Protein AF-A0A8X6FNR3-F1 (afdb_monomer)

InterPro domains:
  IPR014070 Wolbachia palindromic element (WPE) [TIGR02697] (84-119)
  IPR027417 P-loop containing nucleoside triphosphate hydrolase [SSF52540] (150-444)
  IPR038726 PD-(D/E)XK endonuclease-like domain, AddAB-type [PF12705] (500-673)

Structure (mmCIF, N/CA/C/O backbone):
data_AF-A0A8X6FNR3-F1
#
_entry.id   AF-A0A8X6FNR3-F1
#
loop_
_atom_site.group_PDB
_atom_site.id
_atom_site.type_symbol
_atom_site.label_atom_id
_atom_site.label_alt_id
_atom_site.label_comp_id
_atom_site.label_asym_id
_atom_site.label_entity_id
_atom_site.label_seq_id
_atom_site.pdbx_PDB_ins_code
_atom_site.Cartn_x
_atom_site.Cartn_y
_atom_site.Cartn_z
_atom_site.occupancy
_atom_site.B_iso_or_equiv
_atom_site.auth_seq_id
_atom_site.auth_comp_id
_atom_site.auth_asym_id
_atom_site.auth_atom_id
_atom_site.pdbx_PDB_model_num
ATOM 1 N N . MET A 1 1 ? 23.687 19.691 -51.946 1.00 29.38 1 MET A N 1
ATOM 2 C CA . MET A 1 1 ? 24.261 19.527 -53.301 1.00 29.38 1 MET A CA 1
ATOM 3 C C . MET A 1 1 ? 23.843 18.163 -53.818 1.00 29.38 1 MET A C 1
ATOM 5 O O . MET A 1 1 ? 24.132 17.188 -53.141 1.00 29.38 1 MET A O 1
ATOM 9 N N . ILE A 1 2 ? 23.130 18.089 -54.945 1.00 32.41 2 ILE A N 1
ATOM 10 C CA . ILE A 1 2 ? 22.754 16.816 -55.584 1.00 32.41 2 ILE A CA 1
ATOM 11 C C . ILE A 1 2 ? 23.726 16.603 -56.745 1.00 32.41 2 ILE A C 1
ATOM 13 O O . ILE A 1 2 ? 23.746 17.396 -57.683 1.00 32.41 2 ILE A O 1
ATOM 17 N N . ILE A 1 3 ? 24.574 15.582 -56.648 1.00 35.66 3 ILE A N 1
ATOM 18 C CA . ILE A 1 3 ? 25.563 15.239 -57.673 1.00 35.66 3 ILE A CA 1
ATOM 19 C C . ILE A 1 3 ? 24.912 14.200 -58.596 1.00 35.66 3 ILE A C 1
ATOM 21 O O . ILE A 1 3 ? 24.748 13.056 -58.199 1.00 35.66 3 ILE A O 1
ATOM 25 N N . SER A 1 4 ? 24.531 14.634 -59.805 1.00 41.34 4 SER A N 1
ATOM 26 C CA . SER A 1 4 ? 24.148 13.816 -60.975 1.00 41.34 4 SER A CA 1
ATOM 27 C C . SER A 1 4 ? 23.032 12.765 -60.778 1.00 41.34 4 SER A C 1
ATOM 29 O O . SER A 1 4 ? 23.292 11.634 -60.377 1.00 41.34 4 SER A O 1
ATOM 31 N N . LEU A 1 5 ? 21.804 13.092 -61.203 1.00 44.69 5 LEU A N 1
ATOM 32 C CA . LEU A 1 5 ? 20.708 12.121 -61.380 1.00 44.69 5 LEU A CA 1
ATOM 33 C C . LEU A 1 5 ? 20.961 11.203 -62.590 1.00 44.69 5 LEU A C 1
ATOM 35 O O . LEU A 1 5 ? 21.375 11.676 -63.650 1.00 44.69 5 LEU A O 1
ATOM 39 N N . GLN A 1 6 ? 20.675 9.904 -62.456 1.00 48.78 6 GLN A N 1
ATOM 40 C CA . GLN A 1 6 ? 20.670 8.966 -63.590 1.00 48.78 6 GLN A CA 1
ATOM 41 C C . GLN A 1 6 ? 19.441 9.185 -64.498 1.00 48.78 6 GLN A C 1
ATOM 43 O O . GLN A 1 6 ? 18.449 9.773 -64.072 1.00 48.78 6 GLN A O 1
ATOM 48 N N . LYS A 1 7 ? 19.500 8.696 -65.751 1.00 48.25 7 LYS A N 1
ATOM 49 C CA . LYS A 1 7 ? 18.529 8.966 -66.839 1.00 48.25 7 LYS A CA 1
ATOM 50 C C . LYS A 1 7 ? 17.059 8.606 -66.538 1.00 48.25 7 LYS A C 1
ATOM 52 O O . LYS A 1 7 ? 16.191 9.123 -67.230 1.00 48.25 7 LYS A O 1
ATOM 57 N N . ASP A 1 8 ? 16.797 7.810 -65.497 1.00 54.50 8 ASP A N 1
ATOM 58 C CA . ASP A 1 8 ? 15.460 7.309 -65.136 1.00 54.50 8 ASP A CA 1
ATOM 59 C C . ASP A 1 8 ? 14.989 7.750 -63.729 1.00 54.50 8 ASP A C 1
ATOM 61 O O . ASP A 1 8 ? 13.958 7.294 -63.234 1.00 54.50 8 ASP A O 1
ATOM 65 N N . GLN A 1 9 ? 15.729 8.634 -63.048 1.00 49.75 9 GLN A N 1
ATOM 66 C CA . GLN A 1 9 ? 15.384 9.090 -61.695 1.00 49.75 9 GLN A CA 1
ATOM 67 C C . GLN A 1 9 ? 14.564 10.388 -61.723 1.00 49.75 9 GLN A C 1
ATOM 69 O O . GLN A 1 9 ? 15.070 11.459 -62.060 1.00 49.75 9 GLN A O 1
ATOM 74 N N . HIS A 1 10 ? 13.295 10.306 -61.309 1.00 55.97 10 HIS A N 1
ATOM 75 C CA . HIS A 1 10 ? 12.431 11.470 -61.102 1.00 55.97 10 HIS A CA 1
ATOM 76 C C . HIS A 1 10 ? 12.599 12.040 -59.689 1.00 55.97 10 HIS A C 1
ATOM 78 O O . HIS A 1 10 ? 12.387 11.332 -58.705 1.00 55.97 10 HIS A O 1
ATOM 84 N N . ILE A 1 11 ? 12.897 13.337 -59.572 1.00 54.12 11 ILE A N 1
ATOM 85 C CA . ILE A 1 11 ? 12.753 14.051 -58.295 1.00 54.12 11 ILE A CA 1
ATOM 86 C C . ILE A 1 11 ? 11.323 14.568 -58.215 1.00 54.12 11 ILE A C 1
ATOM 88 O O . ILE A 1 11 ? 10.938 15.420 -59.012 1.00 54.12 11 ILE A O 1
ATOM 92 N N . ILE A 1 12 ? 10.549 14.063 -57.252 1.00 57.31 12 ILE A N 1
ATOM 93 C CA . ILE A 1 12 ? 9.177 14.507 -56.998 1.00 57.31 12 ILE A CA 1
ATOM 94 C C . ILE A 1 12 ? 9.164 15.364 -55.734 1.00 57.31 12 ILE A C 1
ATOM 96 O O . ILE A 1 12 ? 9.400 14.866 -54.635 1.00 57.31 12 ILE A O 1
ATOM 100 N N . PHE A 1 13 ? 8.873 16.655 -55.884 1.00 55.84 13 PHE A N 1
ATOM 101 C CA . PHE A 1 13 ? 8.656 17.555 -54.752 1.00 55.84 13 PHE A CA 1
ATOM 102 C C . PHE A 1 13 ? 7.155 17.728 -54.507 1.00 55.84 13 PHE A C 1
ATOM 104 O O . PHE A 1 13 ? 6.433 18.180 -55.398 1.00 55.84 13 PHE A O 1
ATOM 111 N N . VAL A 1 14 ? 6.686 17.376 -53.305 1.00 52.97 14 VAL A N 1
ATOM 112 C CA . VAL A 1 14 ? 5.279 17.512 -52.897 1.00 52.97 14 VAL A CA 1
ATOM 113 C C . VAL A 1 14 ? 5.180 18.525 -51.761 1.00 52.97 14 VAL A C 1
ATOM 115 O O . VAL A 1 14 ? 5.610 18.254 -50.641 1.00 52.97 14 VAL A O 1
ATOM 118 N N . GLY A 1 15 ? 4.598 19.692 -52.038 1.00 56.62 15 GLY A N 1
ATOM 119 C CA . GLY A 1 15 ? 4.311 20.708 -51.023 1.00 56.62 15 GLY A CA 1
ATOM 120 C C . GLY A 1 15 ? 4.670 22.133 -51.437 1.00 56.62 15 GLY A C 1
ATOM 121 O O . GLY A 1 15 ? 5.242 22.378 -52.494 1.00 56.62 15 GLY A O 1
ATOM 122 N N . ILE A 1 16 ? 4.320 23.090 -50.576 1.00 57.97 16 ILE A N 1
ATOM 123 C CA . ILE A 1 16 ? 4.645 24.512 -50.735 1.00 57.97 16 ILE A CA 1
ATOM 124 C C . ILE A 1 16 ? 5.643 24.862 -49.624 1.00 57.97 16 ILE A C 1
ATOM 126 O O . ILE A 1 16 ? 5.256 25.163 -48.497 1.00 57.97 16 ILE A O 1
ATOM 130 N N . GLY A 1 17 ? 6.940 24.716 -49.904 1.00 56.12 17 GLY A N 1
ATOM 131 C CA . GLY A 1 17 ? 8.008 25.104 -48.975 1.00 56.12 17 GLY A CA 1
ATOM 132 C C . GLY A 1 17 ? 8.204 26.624 -48.934 1.00 56.12 17 GLY A C 1
ATOM 133 O O . GLY A 1 17 ? 7.868 27.318 -49.890 1.00 56.12 17 GLY A O 1
ATOM 134 N N . LYS A 1 18 ? 8.775 27.156 -47.842 1.00 52.91 18 LYS A N 1
ATOM 135 C CA . LYS A 1 18 ? 9.085 28.598 -47.721 1.00 52.91 18 LYS A CA 1
ATOM 136 C C . LYS A 1 18 ? 10.155 29.076 -48.709 1.00 52.91 18 LYS A C 1
ATOM 138 O O . LYS A 1 18 ? 10.198 30.265 -49.008 1.00 52.91 18 LYS A O 1
ATOM 143 N N . ASP A 1 19 ? 11.001 28.177 -49.207 1.00 70.19 19 ASP A N 1
ATOM 144 C CA . ASP A 1 19 ? 12.119 28.539 -50.072 1.00 70.19 19 ASP A CA 1
ATOM 145 C C . ASP A 1 19 ? 11.818 28.241 -51.548 1.00 70.19 19 ASP A C 1
ATOM 147 O O . ASP A 1 19 ? 11.956 27.113 -52.030 1.00 70.19 19 ASP A O 1
ATOM 151 N N . LYS A 1 20 ? 11.377 29.274 -52.277 1.00 77.94 20 LYS A N 1
ATOM 152 C CA . LYS A 1 20 ? 11.047 29.180 -53.709 1.00 77.94 20 LYS A CA 1
ATOM 153 C C . LYS A 1 20 ? 12.269 28.858 -54.579 1.00 77.94 20 LYS A C 1
ATOM 155 O O . LYS A 1 20 ? 12.097 28.321 -55.673 1.00 77.94 20 LYS A O 1
ATOM 160 N N . SER A 1 21 ? 13.483 29.156 -54.103 1.00 77.31 21 SER A N 1
ATOM 161 C CA . SER A 1 21 ? 14.722 28.923 -54.855 1.00 77.31 21 SER A CA 1
ATOM 162 C C . SER A 1 21 ? 14.995 27.429 -55.055 1.00 77.31 21 SER A C 1
ATOM 164 O O . SER A 1 21 ? 15.342 27.005 -56.157 1.00 77.31 21 SER A O 1
ATOM 166 N N . LEU A 1 22 ? 14.723 26.612 -54.032 1.00 78.00 22 LEU A N 1
ATOM 167 C CA . LEU A 1 22 ? 14.831 25.156 -54.099 1.00 78.00 22 LEU A CA 1
ATOM 168 C C . LEU A 1 22 ? 13.798 24.559 -55.061 1.00 78.00 22 LEU A C 1
ATOM 170 O O . LEU A 1 22 ? 14.129 23.690 -55.864 1.00 78.00 22 LEU A O 1
ATOM 174 N N . ILE A 1 23 ? 12.556 25.050 -55.013 1.00 79.06 23 ILE A N 1
ATOM 175 C CA . ILE A 1 23 ? 11.486 24.579 -55.902 1.00 79.06 23 ILE A CA 1
ATOM 176 C C . ILE A 1 23 ? 11.829 24.902 -57.361 1.00 79.06 23 ILE A C 1
ATOM 178 O O . ILE A 1 23 ? 11.679 24.044 -58.227 1.00 79.06 23 ILE A O 1
ATOM 182 N N . LYS A 1 24 ? 12.359 26.100 -57.636 1.00 81.75 24 LYS A N 1
ATOM 183 C CA . LYS A 1 24 ? 12.827 26.476 -58.977 1.00 81.75 24 LYS A CA 1
ATOM 184 C C . LYS A 1 24 ? 14.009 25.625 -59.439 1.00 81.75 24 LYS A C 1
ATOM 186 O O . LYS A 1 24 ? 13.992 25.156 -60.570 1.00 81.75 24 LYS A O 1
ATOM 191 N N . ALA A 1 25 ? 14.969 25.347 -58.557 1.00 80.06 25 ALA A N 1
ATOM 192 C CA . ALA A 1 25 ? 16.082 24.455 -58.872 1.00 80.06 25 ALA A CA 1
ATOM 193 C C . ALA A 1 25 ? 15.603 23.045 -59.255 1.00 80.06 25 ALA A C 1
ATOM 195 O O . ALA A 1 25 ? 16.157 22.454 -60.173 1.00 80.06 25 ALA A O 1
ATOM 196 N N . ILE A 1 26 ? 14.559 22.522 -58.599 1.00 77.81 26 ILE A N 1
ATOM 197 C CA . ILE A 1 26 ? 13.950 21.231 -58.954 1.00 77.81 26 ILE A CA 1
ATOM 198 C C . ILE A 1 26 ? 13.169 21.329 -60.272 1.00 77.81 26 ILE A C 1
ATOM 200 O O . ILE A 1 26 ? 13.263 20.415 -61.085 1.00 77.81 26 ILE A O 1
ATOM 204 N N . TYR A 1 27 ? 12.432 22.422 -60.503 1.00 80.12 27 TYR A N 1
ATOM 205 C CA . TYR A 1 27 ? 11.705 22.665 -61.757 1.00 80.12 27 TYR A CA 1
ATOM 206 C C . TYR A 1 27 ? 12.632 22.695 -62.981 1.00 80.12 27 TYR A C 1
ATOM 208 O O . TYR A 1 27 ? 12.269 22.188 -64.036 1.00 80.12 27 TYR A O 1
ATOM 216 N N . ASP A 1 28 ? 13.828 23.270 -62.840 1.00 81.50 28 ASP A N 1
ATOM 217 C CA . ASP A 1 28 ? 14.790 23.410 -63.939 1.00 81.50 28 ASP A CA 1
ATOM 218 C C . ASP A 1 28 ? 15.578 22.107 -64.225 1.00 81.50 28 ASP A C 1
ATOM 220 O O . ASP A 1 28 ? 16.351 22.050 -65.185 1.00 81.50 28 ASP A O 1
ATOM 224 N N . LEU A 1 29 ? 15.395 21.042 -63.428 1.00 79.31 29 LEU A N 1
ATOM 225 C CA . LEU A 1 29 ? 16.019 19.740 -63.682 1.00 79.31 29 LEU A CA 1
ATOM 226 C C . LEU A 1 29 ? 15.290 18.977 -64.802 1.00 79.31 29 LEU A C 1
ATOM 228 O O . LEU A 1 29 ? 14.061 18.913 -64.799 1.00 79.31 29 LEU A O 1
ATOM 232 N N . PRO A 1 30 ? 16.018 18.269 -65.688 1.00 68.81 30 PRO A N 1
ATOM 233 C CA . PRO A 1 30 ? 15.433 17.578 -66.843 1.00 68.81 30 PRO A CA 1
ATOM 234 C C . PRO A 1 30 ? 14.395 16.495 -66.489 1.00 68.81 30 PRO A C 1
ATOM 236 O O . PRO A 1 30 ? 13.561 16.161 -67.324 1.00 68.81 30 PRO A O 1
ATOM 239 N N . PHE A 1 31 ? 14.415 15.967 -65.258 1.00 71.44 31 PHE A N 1
ATOM 240 C CA . PHE A 1 31 ? 13.458 14.965 -64.761 1.00 71.44 31 PHE A CA 1
ATOM 241 C C . PHE A 1 31 ? 12.725 15.397 -63.479 1.00 71.44 31 PHE A C 1
ATOM 243 O O . PHE A 1 31 ? 12.115 14.560 -62.804 1.00 71.44 31 PHE A O 1
ATOM 250 N N . GLY A 1 32 ? 12.791 16.684 -63.126 1.00 72.75 32 GLY A N 1
ATOM 251 C CA . GLY A 1 32 ? 12.120 17.236 -61.954 1.00 72.75 32 GLY A CA 1
ATOM 252 C C . GLY A 1 32 ? 10.608 17.325 -62.154 1.00 72.75 32 GLY A C 1
ATOM 253 O O . GLY A 1 32 ? 10.129 17.843 -63.160 1.00 72.75 32 GLY A O 1
ATOM 254 N N . LYS A 1 33 ? 9.838 16.819 -61.191 1.00 76.81 33 LYS A N 1
ATOM 255 C CA . LYS A 1 33 ? 8.378 16.939 -61.148 1.00 76.81 33 LYS A CA 1
ATOM 256 C C . LYS A 1 33 ? 7.969 17.627 -59.851 1.00 76.81 33 LYS A C 1
ATOM 258 O O . LYS A 1 33 ? 8.399 17.245 -58.764 1.00 76.81 33 LYS A O 1
ATOM 263 N N . ILE A 1 34 ? 7.109 18.633 -59.959 1.00 77.88 34 ILE A N 1
ATOM 264 C CA . ILE A 1 34 ? 6.533 19.330 -58.806 1.00 77.88 34 ILE A CA 1
ATOM 265 C C . ILE A 1 34 ? 5.052 18.991 -58.751 1.00 77.88 34 ILE A C 1
ATOM 267 O O . ILE A 1 34 ? 4.322 19.229 -59.711 1.00 77.88 34 ILE A O 1
ATOM 271 N N . ILE A 1 35 ? 4.610 18.444 -57.622 1.00 79.31 35 ILE A N 1
ATOM 272 C CA . ILE A 1 35 ? 3.201 18.156 -57.368 1.00 79.31 35 ILE A CA 1
ATOM 273 C C . ILE A 1 35 ? 2.653 19.261 -56.467 1.00 79.31 35 ILE A C 1
ATOM 275 O O . ILE A 1 35 ? 3.102 19.440 -55.332 1.00 79.31 35 ILE A O 1
ATOM 279 N N . LEU A 1 36 ? 1.672 19.999 -56.988 1.00 78.56 36 LEU A N 1
ATOM 280 C CA . LEU A 1 36 ? 0.977 21.073 -56.283 1.00 78.56 36 LEU A CA 1
ATOM 281 C C . LEU A 1 36 ? -0.339 20.536 -55.698 1.00 78.56 36 LEU A C 1
ATOM 283 O O . LEU A 1 36 ? -1.303 20.355 -56.447 1.00 78.56 36 LEU A O 1
ATOM 287 N N . PRO A 1 37 ? -0.418 20.261 -54.382 1.00 69.06 37 PRO A N 1
ATOM 288 C CA . PRO A 1 37 ? -1.643 19.744 -53.792 1.00 69.06 37 PRO A CA 1
ATOM 289 C C . PRO A 1 37 ? -2.770 20.780 -53.871 1.00 69.06 37 PRO A C 1
ATOM 291 O O . PRO A 1 37 ? -2.575 21.960 -53.586 1.00 69.06 37 PRO A O 1
ATOM 294 N N . ASN A 1 38 ? -3.969 20.323 -54.235 1.00 71.12 38 ASN A N 1
ATOM 295 C CA . ASN A 1 38 ? -5.209 21.101 -54.185 1.00 71.12 38 ASN A CA 1
ATOM 296 C C . ASN A 1 38 ? -5.209 22.419 -54.990 1.00 71.12 38 ASN A C 1
ATOM 298 O O . ASN A 1 38 ? -5.953 23.336 -54.642 1.00 71.12 38 ASN A O 1
ATOM 302 N N . LEU A 1 39 ? -4.422 22.543 -56.069 1.00 80.31 39 LEU A N 1
ATOM 303 C CA . LEU A 1 39 ? -4.523 23.685 -56.989 1.00 80.31 39 LEU A CA 1
ATOM 304 C C . LEU A 1 39 ? -5.909 23.706 -57.652 1.00 80.31 39 LEU A C 1
ATOM 306 O O . LEU A 1 39 ? -6.277 22.790 -58.387 1.00 80.31 39 LEU A O 1
ATOM 310 N N . ASN A 1 40 ? -6.691 24.759 -57.409 1.00 78.31 40 ASN A N 1
ATOM 311 C CA . ASN A 1 40 ? -8.046 24.847 -57.945 1.00 78.31 40 ASN A CA 1
ATOM 312 C C . ASN A 1 40 ? -8.061 25.547 -59.312 1.00 78.31 40 ASN A C 1
ATOM 314 O O . ASN A 1 40 ? -8.097 26.777 -59.408 1.00 78.31 40 ASN A O 1
ATOM 318 N N . LEU A 1 41 ? -8.112 24.746 -60.378 1.00 79.69 41 LEU A N 1
ATOM 319 C CA . LEU A 1 41 ? -8.182 25.235 -61.760 1.00 79.69 41 LEU A CA 1
ATOM 320 C C . LEU A 1 41 ? -9.536 25.873 -62.130 1.00 79.69 41 LEU A C 1
ATOM 322 O O . LEU A 1 41 ? -9.634 26.541 -63.156 1.00 79.69 41 LEU A O 1
ATOM 326 N N . LYS A 1 42 ? -10.584 25.709 -61.307 1.00 76.94 42 LYS A N 1
ATOM 327 C CA . LYS A 1 42 ? -11.949 26.195 -61.594 1.00 76.94 42 LYS A CA 1
ATOM 328 C C . LYS A 1 42 ? -12.215 27.632 -61.119 1.00 76.94 42 LYS A C 1
ATOM 330 O O . LYS A 1 42 ? -13.276 28.179 -61.415 1.00 76.94 42 LYS A O 1
ATOM 335 N N . ILE A 1 43 ? -11.283 28.266 -60.396 1.00 81.12 43 ILE A N 1
ATOM 336 C CA . ILE A 1 43 ? -11.440 29.654 -59.924 1.00 81.12 43 ILE A CA 1
ATOM 337 C C . ILE A 1 43 ? -11.428 30.617 -61.120 1.00 81.12 43 ILE A C 1
ATOM 339 O O . ILE A 1 43 ? -10.461 30.645 -61.890 1.00 81.12 43 ILE A O 1
ATOM 343 N N . LYS A 1 44 ? -12.469 31.450 -61.252 1.00 83.44 44 LYS A N 1
ATOM 344 C CA . LYS A 1 44 ? -12.574 32.452 -62.327 1.00 83.44 44 LYS A CA 1
ATOM 345 C C . LYS A 1 44 ? -11.413 33.448 -62.257 1.00 83.44 44 LYS A C 1
ATOM 347 O O . LYS A 1 44 ? -10.971 33.829 -61.180 1.00 83.44 44 LYS A O 1
ATOM 352 N N . GLU A 1 45 ? -10.941 33.909 -63.414 1.00 84.06 45 GLU A N 1
ATOM 353 C CA . GLU A 1 45 ? -9.738 34.754 -63.528 1.00 84.06 45 GLU A CA 1
ATOM 354 C C . GLU A 1 45 ? -9.809 36.044 -62.692 1.00 84.06 45 GLU A C 1
ATOM 356 O O . GLU A 1 45 ? -8.826 36.455 -62.080 1.00 84.06 45 GLU A O 1
ATOM 361 N N . LYS A 1 46 ? -11.000 36.651 -62.611 1.00 82.75 46 LYS A N 1
ATOM 362 C CA . LYS A 1 46 ? -11.253 37.828 -61.770 1.00 82.75 46 LYS A CA 1
ATOM 363 C C . LYS A 1 46 ? -10.989 37.561 -60.281 1.00 82.75 46 LYS A C 1
ATOM 365 O O . LYS A 1 46 ? -10.380 38.391 -59.617 1.00 82.75 46 LYS A O 1
ATOM 370 N N . ASP A 1 47 ? -11.372 36.384 -59.792 1.00 79.00 47 ASP A N 1
ATOM 371 C CA . ASP A 1 47 ? -11.282 36.005 -58.381 1.00 79.00 47 ASP A CA 1
ATOM 372 C C . ASP A 1 47 ? -9.866 35.492 -58.060 1.00 79.00 47 ASP A C 1
ATOM 374 O O . ASP A 1 47 ? -9.331 35.759 -56.989 1.00 79.00 47 ASP A O 1
ATOM 378 N N . TRP A 1 48 ? -9.194 34.860 -59.033 1.00 86.50 48 TRP A N 1
ATOM 379 C CA . TRP A 1 48 ? -7.780 34.465 -58.947 1.00 86.50 48 TRP A CA 1
ATOM 380 C C . TRP A 1 48 ? -6.841 35.669 -58.776 1.00 86.50 48 TRP A C 1
ATOM 382 O O . TRP A 1 48 ? -5.860 35.629 -58.024 1.00 86.50 48 TRP A O 1
ATOM 392 N N . LYS A 1 49 ? -7.145 36.787 -59.446 1.00 83.75 49 LYS A N 1
ATOM 393 C CA . LYS A 1 49 ? -6.376 38.031 -59.305 1.00 83.75 49 LYS A CA 1
ATOM 394 C C . LYS A 1 49 ? -6.545 38.683 -57.931 1.00 83.75 49 LYS A C 1
ATOM 396 O O . LYS A 1 49 ? -5.578 39.268 -57.454 1.00 83.75 49 LYS A O 1
ATOM 401 N N . LEU A 1 50 ? -7.702 38.506 -57.295 1.00 86.88 50 LEU A N 1
ATOM 402 C CA . LEU A 1 50 ? -8.088 39.120 -56.019 1.00 86.88 50 LEU A CA 1
ATOM 403 C C . LEU A 1 50 ? -7.819 38.243 -54.780 1.00 86.88 50 LEU A C 1
ATOM 405 O O . LEU A 1 50 ? -8.256 38.593 -53.687 1.00 86.88 50 LEU A O 1
ATOM 409 N N . LEU A 1 51 ? -7.120 37.112 -54.925 1.00 84.31 51 LEU A N 1
ATOM 410 C CA . LEU A 1 51 ? -6.799 36.236 -53.795 1.00 84.31 51 LEU A CA 1
ATOM 411 C C . LEU A 1 51 ? -6.002 36.977 -52.705 1.00 84.31 51 LEU A C 1
ATOM 413 O O . LEU A 1 51 ? -5.003 37.635 -52.994 1.00 84.31 51 LEU A O 1
ATOM 417 N N . ASP A 1 52 ? -6.428 36.827 -51.449 1.00 79.31 52 ASP A N 1
ATOM 418 C CA . ASP A 1 52 ? -5.740 37.376 -50.275 1.00 79.31 52 ASP A CA 1
ATOM 419 C C . ASP A 1 52 ? -4.446 36.596 -49.978 1.00 79.31 52 ASP A C 1
ATOM 421 O O . ASP A 1 52 ? -4.413 35.374 -50.119 1.00 79.31 52 ASP A O 1
ATOM 425 N N . LYS A 1 53 ? -3.397 37.276 -49.494 1.00 76.38 53 LYS A N 1
ATOM 426 C CA . LYS A 1 53 ? -2.111 36.667 -49.097 1.00 76.38 53 LYS A CA 1
ATOM 427 C C . LYS A 1 53 ? -2.239 35.560 -48.047 1.00 76.38 53 LYS A C 1
ATOM 429 O O . LYS A 1 53 ? -1.368 34.698 -47.970 1.00 76.38 53 LYS A O 1
ATOM 434 N N . LYS A 1 54 ? -3.293 35.582 -47.230 1.00 67.06 54 LYS A N 1
ATOM 435 C CA . LYS A 1 54 ? -3.593 34.545 -46.229 1.00 67.06 54 LYS A CA 1
ATOM 436 C C . LYS A 1 54 ? -4.273 33.312 -46.831 1.00 67.06 54 LYS A C 1
ATOM 438 O O . LYS A 1 54 ? -4.364 32.284 -46.165 1.00 67.06 54 LYS A O 1
ATOM 443 N N . HIS A 1 55 ? -4.766 33.398 -48.065 1.00 71.50 55 HIS A N 1
ATOM 444 C CA . HIS A 1 55 ? -5.472 32.311 -48.727 1.00 71.50 55 HIS A CA 1
ATOM 445 C C . HIS A 1 55 ? -4.490 31.283 -49.301 1.00 71.50 55 HIS A C 1
ATOM 447 O O . HIS A 1 55 ? -3.548 31.629 -50.006 1.00 71.50 55 HIS A O 1
ATOM 453 N N . TYR A 1 56 ? -4.749 29.991 -49.095 1.00 77.19 56 TYR A N 1
ATOM 454 C CA . TYR A 1 56 ? -3.869 28.913 -49.566 1.00 77.19 56 TYR A CA 1
ATOM 455 C C . TYR A 1 56 ? -3.581 28.964 -51.082 1.00 77.19 56 TYR A C 1
ATOM 457 O O . TYR A 1 56 ? -2.438 28.818 -51.512 1.00 77.19 56 TYR A O 1
ATOM 465 N N . GLN A 1 57 ? -4.602 29.254 -51.902 1.00 82.94 57 GLN A N 1
ATOM 466 C CA . GLN A 1 57 ? -4.433 29.400 -53.359 1.00 82.94 57 GLN A CA 1
ATOM 467 C C . GLN A 1 57 ? -3.552 30.597 -53.747 1.00 82.94 57 GLN A C 1
ATOM 469 O O . GLN A 1 57 ? -2.971 30.581 -54.828 1.00 82.94 57 GLN A O 1
ATOM 474 N N . TYR A 1 58 ? -3.413 31.615 -52.886 1.00 83.44 58 TYR A N 1
ATOM 475 C CA . TYR A 1 58 ? -2.470 32.706 -53.133 1.00 83.44 58 TYR A CA 1
ATOM 476 C C . TYR A 1 58 ? -1.029 32.204 -53.060 1.00 83.44 58 TYR A C 1
ATOM 478 O O . TYR A 1 58 ? -0.231 32.564 -53.914 1.00 83.44 58 TYR A O 1
ATOM 486 N N . CYS A 1 59 ? -0.693 31.326 -52.108 1.00 79.69 59 CYS A N 1
ATOM 487 C CA . CYS A 1 59 ? 0.649 30.742 -52.014 1.00 79.69 59 CYS A CA 1
ATOM 488 C C . CYS A 1 59 ? 1.011 29.927 -53.267 1.00 79.69 59 CYS A C 1
ATOM 490 O O . CYS A 1 59 ? 2.146 29.983 -53.735 1.00 79.69 59 CYS A O 1
ATOM 492 N N . LEU A 1 60 ? 0.041 29.202 -53.835 1.00 84.56 60 LEU A N 1
ATOM 493 C CA . LEU A 1 60 ? 0.212 28.476 -55.098 1.00 84.56 60 LEU A CA 1
ATOM 494 C C . LEU A 1 60 ? 0.348 29.424 -56.292 1.00 84.56 60 LEU A C 1
ATOM 496 O O . LEU A 1 60 ? 1.228 29.229 -57.124 1.00 84.56 60 LEU A O 1
ATOM 500 N N . LYS A 1 61 ? -0.482 30.469 -56.356 1.00 86.81 61 LYS A N 1
ATOM 501 C CA . LYS A 1 61 ? -0.384 31.526 -57.368 1.00 86.81 61 LYS A CA 1
ATOM 502 C C . LYS A 1 61 ? 0.985 32.206 -57.343 1.00 86.81 61 LYS A C 1
ATOM 504 O O . LYS A 1 61 ? 1.643 32.284 -58.366 1.00 86.81 61 LYS A O 1
ATOM 509 N N . ASP A 1 62 ? 1.435 32.623 -56.167 1.00 87.56 62 ASP A N 1
ATOM 510 C CA . ASP A 1 62 ? 2.711 33.306 -55.939 1.00 87.56 62 ASP A CA 1
ATOM 511 C C . ASP A 1 62 ? 3.930 32.408 -56.244 1.00 87.56 62 ASP A C 1
ATOM 513 O O . ASP A 1 62 ? 5.020 32.896 -56.558 1.00 87.56 62 ASP A O 1
ATOM 517 N N . LEU A 1 63 ? 3.764 31.083 -56.175 1.00 86.31 63 LEU A N 1
ATOM 518 C CA . LEU A 1 63 ? 4.753 30.115 -56.647 1.00 86.31 63 LEU A CA 1
ATOM 519 C C . LEU A 1 63 ? 4.718 29.960 -58.176 1.00 86.31 63 LEU A C 1
ATOM 521 O O . LEU A 1 63 ? 5.772 29.998 -58.803 1.00 86.31 63 LEU A O 1
ATOM 525 N N . LEU A 1 64 ? 3.535 29.816 -58.779 1.00 88.06 64 LEU A N 1
ATOM 526 C CA . LEU A 1 64 ? 3.362 29.715 -60.235 1.00 88.06 64 LEU A CA 1
ATOM 527 C C . LEU A 1 64 ? 3.859 30.975 -60.960 1.00 88.06 64 LEU A C 1
ATOM 529 O O . LEU A 1 64 ? 4.594 30.865 -61.941 1.00 88.06 64 LEU A O 1
ATOM 533 N N . ASP A 1 65 ? 3.563 32.158 -60.413 1.00 88.88 65 ASP A N 1
ATOM 534 C CA . ASP A 1 65 ? 4.057 33.451 -60.896 1.00 88.88 65 ASP A CA 1
ATOM 535 C C . ASP A 1 65 ? 5.596 33.507 -60.840 1.00 88.88 65 ASP A C 1
ATOM 537 O O . ASP A 1 65 ? 6.247 33.969 -61.779 1.00 88.88 65 ASP A O 1
ATOM 541 N N . TYR A 1 66 ? 6.198 32.980 -59.766 1.00 88.50 66 TYR A N 1
ATOM 542 C CA . TYR A 1 66 ? 7.655 32.898 -59.616 1.00 88.50 66 TYR A CA 1
ATOM 543 C C . TYR A 1 66 ? 8.299 31.913 -60.605 1.00 88.50 66 TYR A C 1
ATOM 545 O O . TYR A 1 66 ? 9.360 32.201 -61.164 1.00 88.50 66 TYR A O 1
ATOM 553 N N . LEU A 1 67 ? 7.654 30.770 -60.857 1.00 85.50 67 LEU A N 1
ATOM 554 C CA . LEU A 1 67 ? 8.100 29.779 -61.843 1.00 85.50 67 LEU A CA 1
ATOM 555 C C . LEU A 1 67 ? 7.820 30.210 -63.294 1.00 85.50 67 LEU A C 1
ATOM 557 O O . LEU A 1 67 ? 8.402 29.626 -64.208 1.00 85.50 67 LEU A O 1
ATOM 561 N N . LYS A 1 68 ? 6.993 31.248 -63.495 1.00 88.69 68 LYS A N 1
ATOM 562 C CA . LYS A 1 68 ? 6.468 31.717 -64.789 1.00 88.69 68 LYS A CA 1
ATOM 563 C C . LYS A 1 68 ? 5.684 30.638 -65.544 1.00 88.69 68 LYS A C 1
ATOM 565 O O . LYS A 1 68 ? 5.828 30.500 -66.756 1.00 88.69 68 LYS A O 1
ATOM 570 N N . VAL A 1 69 ? 4.873 29.876 -64.816 1.00 87.50 69 VAL A N 1
ATOM 571 C CA . VAL A 1 69 ? 4.017 28.812 -65.359 1.00 87.50 69 VAL A CA 1
ATOM 572 C C . VAL A 1 69 ? 2.564 29.239 -65.215 1.00 87.50 69 VAL A C 1
ATOM 574 O O . VAL A 1 69 ? 2.147 29.614 -64.117 1.00 87.50 69 VAL A O 1
ATOM 577 N N . ASP A 1 70 ? 1.780 29.187 -66.297 1.00 84.56 70 ASP A N 1
ATOM 578 C CA . ASP A 1 70 ? 0.345 29.441 -66.184 1.00 84.56 70 ASP A CA 1
ATOM 579 C C . ASP A 1 70 ? -0.311 28.267 -65.449 1.00 84.56 70 ASP A C 1
ATOM 581 O O . ASP A 1 70 ? -0.005 27.097 -65.683 1.00 84.56 70 ASP A O 1
ATOM 585 N N . ARG A 1 71 ? -1.257 28.560 -64.556 1.00 83.94 71 ARG A N 1
ATOM 586 C CA . ARG A 1 71 ? -2.013 27.524 -63.840 1.00 83.94 71 ARG A CA 1
ATOM 587 C C . ARG A 1 71 ? -2.709 26.538 -64.784 1.00 83.94 71 ARG A C 1
ATOM 589 O O . ARG A 1 71 ? -2.945 25.405 -64.383 1.00 83.94 71 ARG A O 1
ATOM 596 N N . ARG A 1 72 ? -3.048 26.949 -66.010 1.00 81.94 72 ARG A N 1
ATOM 597 C CA . ARG A 1 72 ? -3.666 26.087 -67.034 1.00 81.94 72 ARG A CA 1
ATOM 598 C C . ARG A 1 72 ? -2.697 25.063 -67.622 1.00 81.94 72 ARG A C 1
ATOM 600 O O . ARG A 1 72 ? -3.159 24.053 -68.142 1.00 81.94 72 ARG A O 1
ATOM 607 N N . ASP A 1 73 ? -1.397 25.299 -67.489 1.00 83.69 73 ASP A N 1
ATOM 608 C CA . ASP A 1 73 ? -0.346 24.390 -67.950 1.00 83.69 73 ASP A CA 1
ATOM 609 C C . ASP A 1 73 ? -0.037 23.297 -66.908 1.00 83.69 73 ASP A C 1
ATOM 611 O O . ASP A 1 73 ? 0.725 22.365 -67.173 1.00 83.69 73 ASP A O 1
ATOM 615 N N . VAL A 1 74 ? -0.648 23.374 -65.717 1.00 82.69 74 VAL A N 1
ATOM 616 C CA . VAL A 1 74 ? -0.550 22.339 -64.683 1.00 82.69 74 VAL A CA 1
ATOM 617 C C . VAL A 1 74 ? -1.493 21.189 -65.028 1.00 82.69 74 VAL A C 1
ATOM 619 O O . VAL A 1 74 ? -2.717 21.326 -64.999 1.00 82.69 74 VAL A O 1
ATOM 622 N N . SER A 1 75 ? -0.916 20.030 -65.338 1.00 78.38 75 SER A N 1
ATOM 623 C CA . SER A 1 75 ? -1.663 18.810 -65.643 1.00 78.38 75 SER A CA 1
ATOM 624 C C . SER A 1 75 ? -2.121 18.085 -64.375 1.00 78.38 75 SER A C 1
ATOM 626 O O . SER A 1 75 ? -1.442 18.084 -63.347 1.00 78.38 75 SER A O 1
ATOM 628 N N . PHE A 1 76 ? -3.287 17.438 -64.451 1.00 68.06 76 PHE A N 1
ATOM 629 C CA . PHE A 1 76 ? -3.716 16.496 -63.420 1.00 68.06 76 PHE A CA 1
ATOM 630 C C . PHE A 1 76 ? -2.871 15.222 -63.498 1.00 68.06 76 PHE A C 1
ATOM 632 O O . PHE A 1 76 ? -2.627 14.705 -64.589 1.00 68.06 76 PHE A O 1
ATOM 639 N N . LEU A 1 77 ? -2.454 14.699 -62.341 1.00 64.50 77 LEU A N 1
ATOM 640 C CA . LEU A 1 77 ? -1.831 13.380 -62.275 1.00 64.50 77 LEU A CA 1
ATOM 641 C C . LEU A 1 77 ? -2.858 12.324 -62.740 1.00 64.50 77 LEU A C 1
ATOM 643 O O . LEU A 1 77 ? -3.971 12.305 -62.206 1.00 64.50 77 LEU A O 1
ATOM 647 N N . PRO A 1 78 ? -2.530 11.459 -63.715 1.00 44.72 78 PRO A N 1
ATOM 648 C CA . PRO A 1 78 ? -3.449 10.436 -64.193 1.00 44.72 78 PRO A CA 1
ATOM 649 C C . PRO A 1 78 ? -3.532 9.284 -63.182 1.00 44.72 78 PRO A C 1
ATOM 651 O O . PRO A 1 78 ? -2.762 8.342 -63.267 1.00 44.72 78 PRO A O 1
ATOM 654 N N . GLU A 1 79 ? -4.428 9.421 -62.201 1.00 44.41 79 GLU A N 1
ATOM 655 C CA . GLU A 1 79 ? -5.206 8.372 -61.514 1.00 44.41 79 GLU A CA 1
ATOM 656 C C . GLU A 1 79 ? -5.980 9.015 -60.351 1.00 44.41 79 GLU A C 1
ATOM 658 O O . GLU A 1 79 ? -5.546 9.063 -59.205 1.00 44.41 79 GLU A O 1
ATOM 663 N N . ALA A 1 80 ? -7.151 9.559 -60.671 1.00 34.25 80 ALA A N 1
ATOM 664 C CA . ALA A 1 80 ? -8.228 9.794 -59.715 1.00 34.25 80 ALA A CA 1
ATOM 665 C C . ALA A 1 80 ? -9.536 9.785 -60.511 1.00 34.25 80 ALA A C 1
ATOM 667 O O . ALA A 1 80 ? -10.108 10.827 -60.836 1.00 34.25 80 ALA A O 1
ATOM 668 N N . CYS A 1 81 ? -9.966 8.587 -60.917 1.00 30.45 81 CYS A N 1
ATOM 669 C CA . CYS A 1 81 ? -11.309 8.410 -61.449 1.00 30.45 81 CYS A CA 1
ATOM 670 C C . CYS A 1 81 ? -12.321 8.766 -60.354 1.00 30.45 81 CYS A C 1
ATOM 672 O O . CYS A 1 81 ? -12.278 8.228 -59.253 1.00 30.45 81 CYS A O 1
ATOM 674 N N . SER A 1 82 ? -13.193 9.712 -60.696 1.00 41.12 82 SER A N 1
ATOM 675 C CA . SER A 1 82 ? -14.537 9.948 -60.162 1.00 41.12 82 SER A CA 1
ATOM 676 C C . SER A 1 82 ? -14.987 9.041 -59.007 1.00 41.12 82 SER A C 1
ATOM 678 O O . SER A 1 82 ? -15.461 7.928 -59.220 1.00 41.12 82 SER A O 1
ATOM 680 N N . GLY A 1 83 ? -14.945 9.580 -57.795 1.00 29.58 83 GLY A N 1
ATOM 681 C CA . GLY A 1 83 ? -15.597 9.005 -56.628 1.00 29.58 83 GLY A CA 1
ATOM 682 C C . GLY A 1 83 ? -15.486 9.987 -55.478 1.00 29.58 83 GLY A C 1
ATOM 683 O O . GLY A 1 83 ? -14.445 10.088 -54.841 1.00 29.58 83 GLY A O 1
ATOM 684 N N . VAL A 1 84 ? -16.541 10.761 -55.233 1.00 30.94 84 VAL A N 1
ATOM 685 C CA . VAL A 1 84 ? -16.696 11.432 -53.941 1.00 30.94 84 VAL A CA 1
ATOM 686 C C . VAL A 1 84 ? -16.742 10.311 -52.904 1.00 30.94 84 VAL A C 1
ATOM 688 O O . VAL A 1 84 ? -17.667 9.504 -52.932 1.00 30.94 84 VAL A O 1
ATOM 691 N N . ILE A 1 85 ? -15.724 10.216 -52.048 1.00 30.30 85 ILE A N 1
ATOM 692 C CA . ILE A 1 85 ? -15.718 9.285 -50.917 1.00 30.30 85 ILE A CA 1
ATOM 693 C C . ILE A 1 85 ? -16.896 9.697 -50.021 1.00 30.30 85 ILE A C 1
ATOM 695 O O . ILE A 1 85 ? -16.901 10.841 -49.554 1.00 30.30 85 ILE A O 1
ATOM 699 N N . PRO A 1 86 ? -17.917 8.850 -49.799 1.00 31.59 86 PRO A N 1
ATOM 700 C CA . PRO A 1 86 ? -18.960 9.180 -48.844 1.00 31.59 86 PRO A CA 1
ATOM 701 C C . PRO A 1 86 ? -18.318 9.244 -47.459 1.00 31.59 86 PRO A C 1
ATOM 703 O O . PRO A 1 86 ? -17.618 8.320 -47.046 1.00 31.59 86 PRO A O 1
ATOM 706 N N . VAL A 1 87 ? -18.538 10.351 -46.753 1.00 30.67 87 VAL A N 1
ATOM 707 C CA . VAL A 1 87 ? -18.121 10.485 -45.358 1.00 30.67 87 VAL A CA 1
ATOM 708 C C . VAL A 1 87 ? -18.888 9.428 -44.550 1.00 30.67 87 VAL A C 1
ATOM 710 O O . VAL A 1 87 ? -20.121 9.418 -44.591 1.00 30.67 87 VAL A O 1
ATOM 713 N N . PRO A 1 88 ? -18.208 8.505 -43.848 1.00 35.44 88 PRO A N 1
ATOM 714 C CA . PRO A 1 88 ? -18.865 7.565 -42.947 1.00 35.44 88 PRO A CA 1
ATOM 715 C C . PRO A 1 88 ? -19.712 8.323 -41.914 1.00 35.44 88 PRO A C 1
ATOM 717 O O . PRO A 1 88 ? -19.256 9.330 -41.382 1.00 35.44 88 PRO A O 1
ATOM 720 N N . ARG A 1 89 ? -20.918 7.837 -41.575 1.00 31.28 89 ARG A N 1
ATOM 721 C CA . ARG A 1 89 ? -21.878 8.507 -40.655 1.00 31.28 89 ARG A CA 1
ATOM 722 C C . ARG A 1 89 ? -21.313 8.914 -39.277 1.00 31.28 89 ARG A C 1
ATOM 724 O O . ARG A 1 89 ? -21.932 9.711 -38.583 1.00 31.28 89 ARG A O 1
ATOM 731 N N . HIS A 1 90 ? -20.165 8.375 -38.866 1.00 40.84 90 HIS A N 1
ATOM 732 C CA . HIS A 1 90 ? -19.471 8.726 -37.619 1.00 40.84 90 HIS A CA 1
ATOM 733 C C . HIS A 1 90 ? -18.474 9.895 -37.759 1.00 40.84 90 HIS A C 1
ATOM 735 O O . HIS A 1 90 ? -17.936 10.362 -36.759 1.00 40.84 90 HIS A O 1
ATOM 741 N N . TRP A 1 91 ? -18.227 10.369 -38.982 1.00 36.03 91 TRP A N 1
ATOM 742 C CA . TRP A 1 91 ? -17.473 11.589 -39.287 1.00 36.03 91 TRP A CA 1
ATOM 743 C C . TRP A 1 91 ? -18.374 12.771 -39.668 1.00 36.03 91 TRP A C 1
ATOM 745 O O . TRP A 1 91 ? -17.864 13.847 -39.974 1.00 36.03 91 TRP A O 1
ATOM 755 N N . ASP A 1 92 ? -19.697 12.588 -39.619 1.00 37.22 92 ASP A N 1
ATOM 756 C CA . ASP A 1 92 ? -20.669 13.657 -39.829 1.00 37.22 92 ASP A CA 1
ATOM 757 C C . ASP A 1 92 ? -20.732 14.577 -38.586 1.00 37.22 92 ASP A C 1
ATOM 759 O O . ASP A 1 92 ? -21.081 14.104 -37.494 1.00 37.22 92 ASP A O 1
ATOM 763 N N . PRO A 1 93 ? -20.384 15.876 -38.699 1.00 38.25 93 PRO A N 1
ATOM 764 C CA . PRO A 1 93 ? -20.371 16.811 -37.574 1.00 38.25 93 PRO A CA 1
ATOM 765 C C . PRO A 1 93 ? -21.732 16.983 -36.886 1.00 38.25 93 PRO A C 1
ATOM 767 O O . PRO A 1 93 ? -21.775 17.433 -35.739 1.00 38.25 93 PRO A O 1
ATOM 770 N N . GLU A 1 94 ? -22.838 16.625 -37.546 1.00 36.53 94 GLU A N 1
ATOM 771 C CA . GLU A 1 94 ? -24.185 16.766 -36.984 1.00 36.53 94 GLU A CA 1
ATOM 772 C C . GLU A 1 94 ? -24.434 15.831 -35.786 1.00 36.53 94 GLU A C 1
ATOM 774 O O . GLU A 1 94 ? -25.099 16.234 -34.830 1.00 36.53 94 GLU A O 1
ATOM 779 N N . ASN A 1 95 ? -23.803 14.651 -35.727 1.00 38.97 95 ASN A N 1
ATOM 780 C CA . ASN A 1 95 ? -23.966 13.717 -34.598 1.00 38.97 95 ASN A CA 1
ATOM 781 C C . ASN A 1 95 ? -23.173 14.105 -33.334 1.00 38.97 95 ASN A C 1
ATOM 783 O O . ASN A 1 95 ? -23.408 13.556 -32.258 1.00 38.97 95 ASN A O 1
ATOM 787 N N . LEU A 1 96 ? -22.264 15.080 -33.426 1.00 39.88 96 LEU A N 1
ATOM 788 C CA . LEU A 1 96 ? -21.523 15.619 -32.275 1.00 39.88 96 LEU A CA 1
ATOM 789 C C . LEU A 1 96 ? -22.312 16.700 -31.510 1.00 39.88 96 LEU A C 1
ATOM 791 O O . LEU A 1 96 ? -21.876 17.148 -30.446 1.00 39.88 96 LEU A O 1
ATOM 795 N N . THR A 1 97 ? -23.481 17.107 -32.018 1.00 38.97 97 THR A N 1
ATOM 796 C CA . THR A 1 97 ? -24.304 18.191 -31.448 1.00 38.97 97 THR A CA 1
ATOM 797 C C . THR A 1 97 ? -25.273 17.749 -30.342 1.00 38.97 97 THR A C 1
ATOM 799 O O . THR A 1 97 ? -25.870 18.600 -29.683 1.00 38.97 97 THR A O 1
ATOM 802 N N . LEU A 1 98 ? -25.387 16.443 -30.066 1.00 36.00 98 LEU A N 1
ATOM 803 C CA . LEU A 1 98 ? -26.305 15.876 -29.061 1.00 36.00 98 LEU A CA 1
ATOM 804 C C . LEU A 1 98 ? -25.788 15.917 -27.613 1.00 36.00 98 LEU A C 1
ATOM 806 O O . LEU A 1 98 ? -26.486 15.489 -26.698 1.00 36.00 98 LEU A O 1
ATOM 810 N N . ASN A 1 99 ? -24.584 16.445 -27.378 1.00 36.25 99 ASN A N 1
ATOM 811 C CA . ASN A 1 99 ? -24.011 16.539 -26.039 1.00 36.25 99 ASN A CA 1
ATOM 812 C C . ASN A 1 99 ? -24.059 17.995 -25.547 1.00 36.25 99 ASN A C 1
ATOM 814 O O . ASN A 1 99 ? -23.317 18.857 -26.020 1.00 36.25 99 ASN A O 1
ATOM 818 N N . GLU A 1 100 ? -24.930 18.288 -24.579 1.00 36.38 100 GLU A N 1
ATOM 819 C CA . GLU A 1 100 ? -25.144 19.646 -24.047 1.00 36.38 100 GLU A CA 1
ATOM 820 C C . GLU A 1 100 ? -23.871 20.274 -23.446 1.00 36.38 100 GLU A C 1
ATOM 822 O O . GLU A 1 100 ? -23.750 21.497 -23.378 1.00 36.38 100 GLU A O 1
ATOM 827 N N . ARG A 1 101 ? -22.870 19.457 -23.087 1.00 33.34 101 ARG A N 1
ATOM 828 C CA . ARG A 1 101 ? -21.558 19.917 -22.601 1.00 33.34 101 ARG A CA 1
ATOM 829 C C . ARG A 1 101 ? -20.674 20.555 -23.674 1.00 33.34 101 ARG A C 1
ATOM 831 O O . ARG A 1 101 ? -19.827 21.375 -23.329 1.00 33.34 101 ARG A O 1
ATOM 838 N N . THR A 1 102 ? -20.863 20.236 -24.954 1.00 38.31 102 THR A N 1
ATOM 839 C CA . THR A 1 102 ? -20.052 20.810 -26.044 1.00 38.31 102 THR A CA 1
ATOM 840 C C . THR A 1 102 ? -20.554 22.187 -26.488 1.00 38.31 102 THR A C 1
ATOM 842 O O . THR A 1 102 ? -19.791 22.939 -27.088 1.00 38.31 102 THR A O 1
ATOM 845 N N . ARG A 1 103 ? -21.790 22.582 -26.134 1.00 36.50 103 ARG A N 1
ATOM 846 C CA . ARG A 1 103 ? -22.367 23.904 -26.465 1.00 36.50 103 ARG A CA 1
ATOM 847 C C . ARG A 1 103 ? -21.635 25.087 -25.826 1.00 36.50 103 ARG A C 1
ATOM 849 O O . ARG A 1 103 ? -21.748 26.195 -26.331 1.00 36.50 103 ARG A O 1
ATOM 856 N N . TRP A 1 104 ? -20.890 24.872 -24.742 1.00 35.00 104 TRP A N 1
ATOM 857 C CA . TRP A 1 104 ? -20.243 25.963 -24.003 1.00 35.00 104 TRP A CA 1
ATOM 858 C C . TRP A 1 104 ? -18.834 26.316 -24.513 1.00 35.00 104 TRP A C 1
ATOM 860 O O . TRP A 1 104 ? -18.270 27.321 -24.097 1.00 35.00 104 TRP A O 1
ATOM 870 N N . LEU A 1 105 ? -18.255 25.507 -25.412 1.00 33.22 105 LEU A N 1
ATOM 871 C CA . LEU A 1 105 ? -16.853 25.635 -25.845 1.00 33.22 105 LEU A CA 1
ATOM 872 C C . LEU A 1 105 ? -16.655 26.129 -27.291 1.00 33.22 105 LEU A C 1
ATOM 874 O O . LEU A 1 105 ? -15.512 26.273 -27.723 1.00 33.22 105 LEU A O 1
ATOM 878 N N . TYR A 1 106 ? -17.719 26.429 -28.042 1.00 34.47 106 TYR A N 1
ATOM 879 C CA . TYR A 1 106 ? -17.597 26.936 -29.414 1.00 34.47 106 TYR A CA 1
ATOM 880 C C . TYR A 1 106 ? -17.783 28.459 -29.476 1.00 34.47 106 TYR A C 1
ATOM 882 O O . TYR A 1 106 ? -18.879 28.979 -29.300 1.00 34.47 106 TYR A O 1
ATOM 890 N N . ASN A 1 107 ? -16.678 29.163 -29.738 1.00 34.34 107 ASN A N 1
ATOM 891 C CA . ASN A 1 107 ? -16.623 30.600 -30.027 1.00 34.34 107 ASN A CA 1
ATOM 892 C C . ASN A 1 107 ? -17.469 30.990 -31.261 1.00 34.34 107 ASN A C 1
ATOM 894 O O . ASN A 1 107 ? -17.478 30.279 -32.265 1.00 34.34 107 ASN A O 1
ATOM 898 N N . GLU A 1 108 ? -18.070 32.184 -31.202 1.00 33.16 108 GLU A N 1
ATOM 899 C CA . GLU A 1 108 ? -19.086 32.790 -32.092 1.00 33.16 108 GLU A CA 1
ATOM 900 C C . GLU A 1 108 ? -18.761 32.978 -33.598 1.00 33.16 108 GLU A C 1
ATOM 902 O O . GLU A 1 108 ? -19.497 33.668 -34.295 1.00 33.16 108 GLU A O 1
ATOM 907 N N . ASN A 1 109 ? -17.712 32.378 -34.167 1.00 34.41 109 ASN A N 1
ATOM 908 C CA . ASN A 1 109 ? -17.266 32.715 -35.535 1.00 34.41 109 ASN A CA 1
ATOM 909 C C . ASN A 1 109 ? -17.428 31.609 -36.591 1.00 34.41 109 ASN A C 1
ATOM 911 O O . ASN A 1 109 ? -16.797 31.682 -37.644 1.00 34.41 109 ASN A O 1
ATOM 915 N N . TRP A 1 110 ? -18.250 30.587 -36.347 1.00 33.94 110 TRP A N 1
ATOM 916 C CA . TRP A 1 110 ? -18.509 29.527 -37.330 1.00 33.94 110 TRP A CA 1
ATOM 917 C C . TRP A 1 110 ? -20.009 29.409 -37.619 1.00 33.94 110 TRP A C 1
ATOM 919 O O . TRP A 1 110 ? -20.789 29.051 -36.742 1.00 33.94 110 TRP A O 1
ATOM 929 N N . ILE A 1 111 ? -20.406 29.705 -38.862 1.00 36.78 111 ILE A N 1
ATOM 930 C CA . ILE A 1 111 ? -21.763 29.458 -39.369 1.00 36.78 111 ILE A CA 1
ATOM 931 C C . ILE A 1 111 ? -21.800 28.014 -39.906 1.00 36.78 111 ILE A C 1
ATOM 933 O O . ILE A 1 111 ? -20.987 27.689 -40.776 1.00 36.78 111 ILE A O 1
ATOM 937 N N . PRO A 1 112 ? -22.699 27.139 -39.417 1.00 36.84 112 PRO A N 1
ATOM 938 C CA . PRO A 1 112 ? -22.856 25.782 -39.939 1.00 36.84 112 PRO A CA 1
ATOM 939 C C . PRO A 1 112 ? -23.199 25.774 -41.434 1.00 36.84 112 PRO A C 1
ATOM 941 O O . PRO A 1 112 ? -23.935 26.632 -41.917 1.00 36.84 112 PRO A O 1
ATOM 944 N N . VAL A 1 113 ? -22.700 24.777 -42.170 1.00 33.84 113 VAL A N 1
ATOM 945 C CA . VAL A 1 113 ? -22.942 24.621 -43.620 1.00 33.84 113 VAL A CA 1
ATOM 946 C C . VAL A 1 113 ? -24.428 24.384 -43.934 1.00 33.84 113 VAL A C 1
ATOM 948 O O . VAL A 1 113 ? -24.910 24.808 -44.977 1.00 33.84 113 VAL A O 1
ATOM 951 N N . SER A 1 114 ? -25.197 23.802 -43.012 1.00 38.78 114 SER A N 1
ATOM 952 C CA . SER A 1 114 ? -26.658 23.690 -43.132 1.00 38.78 114 SER A CA 1
ATOM 953 C C . SER A 1 114 ? -27.362 25.056 -43.146 1.00 38.78 114 SER A C 1
ATOM 955 O O . SER A 1 114 ? -28.396 25.220 -43.791 1.00 38.78 114 SER A O 1
ATOM 957 N N . SER A 1 115 ? -26.760 26.078 -42.531 1.00 36.38 115 SER A N 1
ATOM 958 C CA . SER A 1 115 ? -27.271 27.453 -42.503 1.00 36.38 115 SER A CA 1
ATOM 959 C C . SER A 1 115 ? -26.943 28.262 -43.767 1.00 36.38 115 SER A C 1
ATOM 961 O O . SER A 1 115 ? -27.422 29.387 -43.902 1.00 36.38 115 SER A O 1
ATOM 963 N N . THR A 1 116 ? -26.133 27.732 -44.696 1.00 41.62 116 THR A N 1
ATOM 964 C CA . THR A 1 116 ? -25.792 28.407 -45.966 1.00 41.62 116 THR A CA 1
ATOM 965 C C . THR A 1 116 ? -26.744 28.055 -47.113 1.00 41.62 116 THR A C 1
ATOM 967 O O . THR A 1 116 ? -26.608 28.605 -48.206 1.00 41.62 116 THR A O 1
ATOM 970 N N . GLY A 1 117 ? -27.714 27.160 -46.878 1.00 35.69 117 GLY A N 1
ATOM 971 C CA . GLY A 1 117 ? -28.710 26.747 -47.873 1.00 35.69 117 GLY A CA 1
ATOM 972 C C . GLY A 1 117 ? -28.134 25.949 -49.050 1.00 35.69 117 GLY A C 1
ATOM 973 O O . GLY A 1 117 ? -28.737 25.927 -50.118 1.00 35.69 117 GLY A O 1
ATOM 974 N N . MET A 1 118 ? -26.956 25.328 -48.892 1.00 31.56 118 MET A N 1
ATOM 975 C CA . MET A 1 118 ? -26.205 24.698 -49.992 1.00 31.56 118 MET A CA 1
ATOM 976 C C . MET A 1 118 ? -26.433 23.184 -50.172 1.00 31.56 118 MET A C 1
ATOM 978 O O . MET A 1 118 ? -25.739 22.569 -50.981 1.00 31.56 118 MET A O 1
ATOM 982 N N . THR A 1 119 ? -27.389 22.567 -49.473 1.00 31.95 119 THR A N 1
ATOM 983 C CA . THR A 1 119 ? -27.737 21.145 -49.666 1.00 31.95 119 THR A CA 1
ATOM 984 C C . THR A 1 119 ? -29.205 20.981 -50.047 1.00 31.95 119 THR A C 1
ATOM 986 O O . THR A 1 119 ? -30.086 21.313 -49.259 1.00 31.95 119 THR A O 1
ATOM 989 N N . GLU A 1 120 ? -29.462 20.450 -51.246 1.00 31.83 120 GLU A N 1
ATOM 990 C CA . GLU A 1 120 ? -30.785 19.958 -51.649 1.00 31.83 120 GLU A CA 1
ATOM 991 C C . GLU A 1 120 ? -31.120 18.652 -50.911 1.00 31.83 120 GLU A C 1
ATOM 993 O O . GLU A 1 120 ? -30.271 17.766 -50.770 1.00 31.83 120 GLU A O 1
ATOM 998 N N . GLU A 1 121 ? -32.372 18.537 -50.461 1.00 34.72 121 GLU A N 1
ATOM 999 C CA . GLU A 1 121 ? -32.952 17.332 -49.864 1.00 34.72 121 GLU A CA 1
ATOM 1000 C C . GLU A 1 121 ? -32.762 16.112 -50.777 1.00 34.72 121 GLU A C 1
ATOM 1002 O O . GLU A 1 121 ? -33.196 16.101 -51.931 1.00 34.72 121 GLU A O 1
ATOM 1007 N N . ARG A 1 122 ? -32.184 15.028 -50.242 1.00 29.34 122 ARG A N 1
ATOM 1008 C CA . ARG A 1 122 ? -32.320 13.698 -50.847 1.00 29.34 122 ARG A CA 1
ATOM 1009 C C . ARG A 1 122 ? -33.175 12.792 -49.978 1.00 29.34 122 ARG A C 1
ATOM 1011 O O . ARG A 1 122 ? -32.768 12.325 -48.920 1.00 29.34 122 ARG A O 1
ATOM 1018 N N . ALA A 1 123 ? -34.368 12.565 -50.510 1.00 28.86 123 ALA A N 1
ATOM 1019 C CA . ALA A 1 123 ? -35.360 11.598 -50.099 1.00 28.86 123 ALA A CA 1
ATOM 1020 C C . ALA A 1 123 ? -34.837 10.151 -50.108 1.00 28.86 123 ALA A C 1
ATOM 1022 O O . ALA A 1 123 ? -34.111 9.748 -51.014 1.00 28.86 123 ALA A O 1
ATOM 1023 N N . GLY A 1 124 ? -35.333 9.375 -49.140 1.00 34.81 124 GLY A N 1
ATOM 1024 C CA . GLY A 1 124 ? -35.566 7.935 -49.246 1.00 34.81 124 GLY A CA 1
ATOM 1025 C C . GLY A 1 124 ? -34.341 7.029 -49.143 1.00 34.81 124 GLY A C 1
ATOM 1026 O O . GLY A 1 124 ? -33.653 6.824 -50.130 1.00 34.81 124 GLY A O 1
ATOM 1027 N N . ILE A 1 125 ? -34.156 6.398 -47.978 1.00 27.72 125 ILE A N 1
ATOM 1028 C CA . ILE A 1 125 ? -33.964 4.943 -47.827 1.00 27.72 125 ILE A CA 1
ATOM 1029 C C . ILE A 1 125 ? -34.375 4.581 -46.391 1.00 27.72 125 ILE A C 1
ATOM 1031 O O . ILE A 1 125 ? -33.767 4.995 -45.406 1.00 27.72 125 ILE A O 1
ATOM 1035 N N . THR A 1 126 ? -35.464 3.830 -46.309 1.00 34.09 126 THR A N 1
ATOM 1036 C CA . THR A 1 126 ? -36.020 3.148 -45.140 1.00 34.09 126 THR A CA 1
ATOM 1037 C C . THR A 1 126 ? -35.380 1.762 -45.009 1.00 34.09 126 THR A C 1
ATOM 1039 O O . THR A 1 126 ? -35.407 1.007 -45.979 1.00 34.09 126 THR A O 1
ATOM 1042 N N . GLY A 1 127 ? -34.853 1.400 -43.836 1.00 28.84 127 GLY A N 1
ATOM 1043 C CA . GLY A 1 127 ? -34.392 0.037 -43.526 1.00 28.84 127 GLY A CA 1
ATOM 1044 C C . GLY A 1 127 ? -33.867 -0.085 -42.089 1.00 28.84 127 GLY A C 1
ATOM 1045 O O . GLY A 1 127 ? -33.080 0.754 -41.658 1.00 28.84 127 GLY A O 1
ATOM 1046 N N . SER A 1 128 ? -34.368 -1.076 -41.351 1.00 25.64 128 SER A N 1
ATOM 1047 C CA . SER A 1 128 ? -34.287 -1.289 -39.894 1.00 25.64 128 SER A CA 1
ATOM 1048 C C . SER A 1 128 ? -32.975 -1.927 -39.380 1.00 25.64 128 SER A C 1
ATOM 1050 O O . SER A 1 128 ? -32.236 -2.507 -40.170 1.00 25.64 128 SER A O 1
ATOM 1052 N N . PRO A 1 129 ? -32.685 -1.843 -38.059 1.00 28.80 129 PRO A N 1
ATOM 1053 C CA . PRO A 1 129 ? -31.411 -2.233 -37.447 1.00 28.80 129 PRO A CA 1
ATOM 1054 C C . PRO A 1 129 ? -31.428 -3.633 -36.797 1.00 28.80 129 PRO A C 1
ATOM 1056 O O . PRO A 1 129 ? -31.262 -3.751 -35.586 1.00 28.80 129 PRO A O 1
ATOM 1059 N N . GLU A 1 130 ? -31.600 -4.696 -37.578 1.00 29.73 130 GLU A N 1
ATOM 1060 C CA . GLU A 1 130 ? -31.49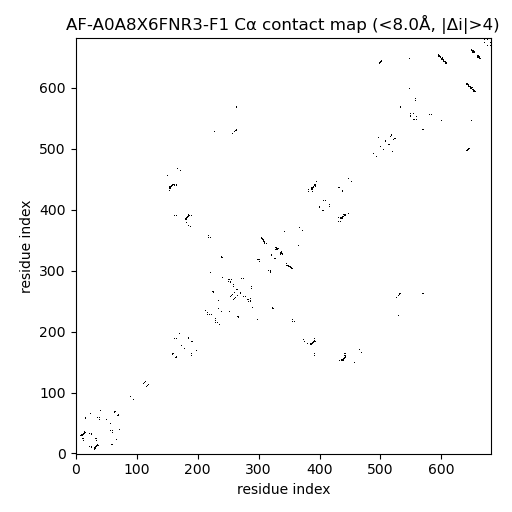2 -6.079 -37.084 1.00 29.73 130 GLU A CA 1
ATOM 1061 C C . GLU A 1 130 ? -30.857 -6.963 -38.160 1.00 29.73 130 GLU A C 1
ATOM 1063 O O . GLU A 1 130 ? -31.531 -7.332 -39.109 1.00 29.73 130 GLU A O 1
ATOM 1068 N N . GLU A 1 131 ? -29.561 -7.261 -38.026 1.00 26.11 131 GLU A N 1
ATOM 1069 C CA . GLU A 1 131 ? -28.933 -8.510 -38.491 1.00 26.11 131 GLU A CA 1
ATOM 1070 C C . GLU A 1 131 ? -27.490 -8.561 -37.955 1.00 26.11 131 GLU A C 1
ATOM 1072 O O . GLU A 1 131 ? -26.540 -8.010 -38.510 1.00 26.11 131 GLU A O 1
ATOM 1077 N N . TYR A 1 132 ? -27.370 -9.168 -36.776 1.00 28.53 132 TYR A N 1
ATOM 1078 C CA . TYR A 1 132 ? -26.126 -9.648 -36.183 1.00 28.53 132 TYR A CA 1
ATOM 1079 C C . TYR A 1 132 ? -25.979 -11.137 -36.531 1.00 28.53 132 TYR A C 1
ATOM 1081 O O . TYR A 1 132 ? -26.979 -11.849 -36.521 1.00 28.53 132 TYR A O 1
ATOM 1089 N N . LEU A 1 133 ? -24.720 -11.577 -36.668 1.00 27.53 133 LEU A N 1
ATOM 1090 C CA . LEU A 1 133 ? -24.210 -12.962 -36.712 1.00 27.53 133 LEU A CA 1
ATOM 1091 C C . LEU A 1 133 ? -24.270 -13.691 -38.064 1.00 27.53 133 LEU A C 1
ATOM 1093 O O . LEU A 1 133 ? -25.304 -14.197 -38.464 1.00 27.53 133 LEU A O 1
ATOM 1097 N N . ASP A 1 134 ? -23.090 -13.847 -38.676 1.00 23.55 134 ASP A N 1
ATOM 1098 C CA . ASP A 1 134 ? -22.557 -15.175 -39.007 1.00 23.55 134 ASP A CA 1
ATOM 1099 C C . ASP A 1 134 ? -21.031 -15.095 -39.203 1.00 23.55 134 ASP A C 1
ATOM 1101 O O . ASP A 1 134 ? -20.517 -14.632 -40.220 1.00 23.55 134 ASP A O 1
ATOM 1105 N N . TYR A 1 135 ? -20.292 -15.524 -38.175 1.00 27.38 135 TYR A N 1
ATOM 1106 C CA . TYR A 1 135 ? -18.872 -15.870 -38.265 1.00 27.38 135 TYR A CA 1
ATOM 1107 C C . TYR A 1 135 ? -18.797 -17.376 -38.528 1.00 27.38 135 TYR A C 1
ATOM 1109 O O . TYR A 1 135 ? -18.989 -18.178 -37.615 1.00 27.38 135 TYR A O 1
ATOM 1117 N N . VAL A 1 136 ? -18.507 -17.763 -39.769 1.00 24.64 136 VAL A N 1
ATOM 1118 C CA . VAL A 1 136 ? -18.104 -19.131 -40.109 1.00 24.64 136 VAL A CA 1
ATOM 1119 C C . VAL A 1 136 ? -16.614 -19.104 -40.425 1.00 24.64 136 VAL A C 1
ATOM 1121 O O . VAL A 1 136 ? -16.168 -18.422 -41.345 1.00 24.64 136 VAL A O 1
ATOM 1124 N N . PHE A 1 137 ? -15.847 -19.819 -39.604 1.00 25.53 137 PHE A N 1
ATOM 1125 C CA . PHE A 1 137 ? -14.415 -20.040 -39.762 1.00 25.53 137 PHE A CA 1
ATOM 1126 C C . PHE A 1 137 ? -14.124 -20.795 -41.065 1.00 25.53 137 PHE A C 1
ATOM 1128 O O . PHE A 1 137 ? -14.628 -21.900 -41.260 1.00 25.53 137 PHE A O 1
ATOM 1135 N N . ASP A 1 138 ? -13.254 -20.239 -41.906 1.00 26.22 138 ASP A N 1
ATOM 1136 C CA . ASP A 1 138 ? -12.581 -20.982 -42.972 1.00 26.22 138 ASP A CA 1
ATOM 1137 C C . ASP A 1 138 ? -11.144 -21.286 -42.525 1.00 26.22 138 ASP A C 1
ATOM 1139 O O . ASP A 1 138 ? -10.293 -20.400 -42.431 1.00 26.22 138 ASP A O 1
ATOM 1143 N N . THR A 1 139 ? -10.886 -22.548 -42.185 1.00 31.23 139 THR A N 1
ATOM 1144 C CA . THR A 1 139 ? -9.581 -23.063 -41.741 1.00 31.23 139 THR A CA 1
ATOM 1145 C C . THR A 1 139 ? -8.735 -23.624 -42.891 1.00 31.23 139 THR A C 1
ATOM 1147 O O . THR A 1 139 ? -7.785 -24.363 -42.638 1.00 31.23 139 THR A O 1
ATOM 1150 N N . THR A 1 140 ? -9.026 -23.284 -44.156 1.00 30.30 140 THR A N 1
ATOM 1151 C CA . THR A 1 140 ? -8.379 -23.933 -45.318 1.00 30.30 140 THR A CA 1
ATOM 1152 C C . THR A 1 140 ? -7.621 -23.018 -46.289 1.00 30.30 140 THR A C 1
ATOM 1154 O O . THR A 1 140 ? -7.322 -23.419 -47.413 1.00 30.30 140 THR A O 1
ATOM 1157 N N . ALA A 1 141 ? -7.218 -21.812 -45.880 1.00 30.75 141 ALA A N 1
ATOM 1158 C CA . ALA A 1 141 ? -6.481 -20.914 -46.775 1.00 30.75 141 ALA A CA 1
ATOM 1159 C C . ALA A 1 141 ? -5.016 -21.356 -47.015 1.00 30.75 141 ALA A C 1
ATOM 1161 O O . ALA A 1 141 ? -4.128 -21.157 -46.186 1.00 30.75 141 ALA A O 1
ATOM 1162 N N . ASP A 1 142 ? -4.784 -21.923 -48.202 1.00 29.73 142 ASP A N 1
ATOM 1163 C CA . ASP A 1 142 ? -3.499 -22.302 -48.803 1.00 29.73 142 ASP A CA 1
ATOM 1164 C C . ASP A 1 142 ? -2.496 -21.122 -48.842 1.00 29.73 142 ASP A C 1
ATOM 1166 O O . ASP A 1 142 ? -2.701 -20.108 -49.515 1.00 29.73 142 ASP A O 1
ATOM 1170 N N . LEU A 1 143 ? -1.391 -21.260 -48.098 1.00 37.28 143 LEU A N 1
ATOM 1171 C CA . LEU A 1 143 ? -0.363 -20.234 -47.855 1.00 37.28 143 LEU A CA 1
ATOM 1172 C C . LEU A 1 143 ? 0.631 -20.035 -49.018 1.00 37.28 143 LEU A C 1
ATOM 1174 O O . LEU A 1 143 ? 1.591 -19.275 -48.887 1.00 37.28 143 LEU A O 1
ATOM 1178 N N . SER A 1 144 ? 0.431 -20.684 -50.165 1.00 30.58 144 SER A N 1
ATOM 1179 C CA . SER A 1 144 ? 1.414 -20.702 -51.260 1.00 30.58 144 SER A CA 1
ATOM 1180 C C . SER A 1 144 ? 1.271 -19.589 -52.316 1.00 30.58 144 SER A C 1
ATOM 1182 O O . SER A 1 144 ? 2.061 -19.538 -53.260 1.00 30.58 144 SER A O 1
ATOM 1184 N N . LYS A 1 145 ? 0.318 -18.654 -52.181 1.00 31.30 145 LYS A N 1
ATOM 1185 C CA . LYS A 1 145 ? 0.077 -17.595 -53.187 1.00 31.30 145 LYS A CA 1
ATOM 1186 C C . LYS A 1 145 ? 0.058 -16.179 -52.614 1.00 31.30 145 LYS A C 1
ATOM 1188 O O . LYS A 1 145 ? -0.999 -15.569 -52.521 1.00 31.30 145 LYS A O 1
ATOM 1193 N N . VAL A 1 146 ? 1.229 -15.605 -52.338 1.00 32.81 146 VAL A N 1
ATOM 1194 C CA . VAL A 1 146 ? 1.403 -14.140 -52.364 1.00 32.81 146 VAL A CA 1
ATOM 1195 C C . VAL A 1 146 ? 2.785 -13.814 -52.928 1.00 32.81 146 VAL A C 1
ATOM 1197 O O . VAL A 1 146 ? 3.785 -13.807 -52.215 1.00 32.81 146 VAL A O 1
ATOM 1200 N N . SER A 1 147 ? 2.852 -13.555 -54.233 1.00 27.72 147 SER A N 1
ATOM 1201 C CA . SER A 1 147 ? 4.052 -13.036 -54.884 1.00 27.72 147 SER A CA 1
ATOM 1202 C C . SER A 1 147 ? 4.049 -11.507 -54.932 1.00 27.72 147 SER A C 1
ATOM 1204 O O . SER A 1 147 ? 3.094 -10.890 -55.399 1.00 27.72 147 SER A O 1
ATOM 1206 N N . SER A 1 148 ? 5.201 -10.959 -54.533 1.00 30.70 148 SER A N 1
ATOM 1207 C CA . SER A 1 148 ? 5.880 -9.754 -55.038 1.00 30.70 148 SER A CA 1
ATOM 1208 C C . SER A 1 148 ? 5.205 -8.382 -54.901 1.00 30.70 148 SER A C 1
ATOM 1210 O O . SER A 1 148 ? 4.346 -8.009 -55.696 1.00 30.70 148 SER A O 1
ATOM 1212 N N . GLY A 1 149 ? 5.768 -7.574 -53.987 1.00 31.67 149 GLY A N 1
ATOM 1213 C CA . GLY A 1 149 ? 5.885 -6.120 -54.160 1.00 31.67 149 GLY A CA 1
ATOM 1214 C C . GLY A 1 149 ? 5.549 -5.267 -52.936 1.00 31.67 149 GLY A C 1
ATOM 1215 O O . GLY A 1 149 ? 4.683 -4.413 -53.058 1.00 31.67 149 GLY A O 1
ATOM 1216 N N . HIS A 1 150 ? 6.165 -5.481 -51.765 1.00 33.97 150 HIS A N 1
ATOM 1217 C CA . HIS A 1 150 ? 5.860 -4.678 -50.569 1.00 33.97 150 HIS A CA 1
ATOM 1218 C C . HIS A 1 150 ? 7.098 -4.459 -49.691 1.00 33.97 150 HIS A C 1
ATOM 1220 O O . HIS A 1 150 ? 8.017 -5.277 -49.697 1.00 33.97 150 HIS A O 1
ATOM 1226 N N . VAL A 1 151 ? 7.088 -3.372 -48.914 1.00 47.50 151 VAL A N 1
ATOM 1227 C CA . VAL A 1 151 ? 7.882 -3.185 -47.687 1.00 47.50 151 VAL A CA 1
ATOM 1228 C C . VAL A 1 151 ? 7.488 -4.314 -46.718 1.00 47.50 151 VAL A C 1
ATOM 1230 O O . VAL A 1 151 ? 6.625 -4.146 -45.870 1.00 47.50 151 VAL A O 1
ATOM 1233 N N . GLY A 1 152 ? 7.987 -5.527 -46.966 1.00 57.09 152 GLY A N 1
ATOM 1234 C CA . GLY A 1 152 ? 7.458 -6.773 -46.395 1.00 57.09 152 GLY A CA 1
ATOM 1235 C C . GLY A 1 152 ? 8.104 -7.195 -45.079 1.00 57.09 152 GLY A C 1
ATOM 1236 O O . GLY A 1 152 ? 7.706 -8.205 -44.511 1.00 57.09 152 GLY A O 1
ATOM 1237 N N . ASN A 1 153 ? 9.106 -6.454 -44.607 1.00 77.75 153 ASN A N 1
ATOM 1238 C CA . ASN A 1 153 ? 9.794 -6.737 -43.353 1.00 77.75 153 ASN A CA 1
ATOM 1239 C C . ASN A 1 153 ? 9.216 -5.969 -42.158 1.00 77.75 153 ASN A C 1
ATOM 1241 O O . ASN A 1 153 ? 9.626 -6.272 -41.048 1.00 77.75 153 ASN A O 1
ATOM 1245 N N . ILE A 1 154 ? 8.303 -5.004 -42.343 1.00 80.00 154 ILE A N 1
ATOM 1246 C CA . ILE A 1 154 ? 7.742 -4.193 -41.249 1.00 80.00 154 ILE A CA 1
ATOM 1247 C C . ILE A 1 154 ? 6.273 -4.558 -41.013 1.00 80.00 154 ILE A C 1
ATOM 1249 O O . ILE A 1 154 ? 5.456 -4.462 -41.925 1.00 80.00 154 ILE A O 1
ATOM 1253 N N . GLU A 1 155 ? 5.929 -4.911 -39.777 1.00 82.25 155 GLU A N 1
ATOM 1254 C CA . GLU A 1 155 ? 4.568 -5.216 -39.333 1.00 82.25 155 GLU A CA 1
ATOM 1255 C C . GLU A 1 155 ? 4.158 -4.257 -38.207 1.00 82.25 155 GLU A C 1
ATOM 1257 O O . GLU A 1 155 ? 4.847 -4.143 -37.194 1.00 82.25 155 GLU A O 1
ATOM 1262 N N . VAL A 1 156 ? 3.043 -3.542 -38.384 1.00 81.50 156 VAL A N 1
ATOM 1263 C CA . VAL A 1 156 ? 2.491 -2.626 -37.372 1.00 81.50 156 VAL A CA 1
ATOM 1264 C C . VAL A 1 156 ? 1.298 -3.293 -36.701 1.00 81.50 156 VAL A C 1
ATOM 1266 O O . VAL A 1 156 ? 0.329 -3.643 -37.373 1.00 81.50 156 VAL A O 1
ATOM 1269 N N . ILE A 1 157 ? 1.341 -3.424 -35.375 1.00 82.88 157 ILE A N 1
ATOM 1270 C CA . ILE A 1 157 ? 0.289 -4.065 -34.584 1.00 82.88 157 ILE A CA 1
ATOM 1271 C C . ILE A 1 157 ? -0.310 -3.063 -33.602 1.00 82.88 157 ILE A C 1
ATOM 1273 O O . ILE A 1 157 ? 0.369 -2.499 -32.741 1.00 82.88 157 ILE A O 1
ATOM 1277 N N . THR A 1 158 ? -1.617 -2.859 -33.736 1.00 83.06 158 THR A N 1
ATOM 1278 C CA . THR A 1 158 ? -2.391 -1.896 -32.952 1.00 83.06 158 THR A CA 1
ATOM 1279 C C . THR A 1 158 ? -3.206 -2.608 -31.881 1.00 83.06 158 THR A C 1
ATOM 1281 O O . THR A 1 158 ? -4.156 -3.325 -32.201 1.00 83.06 158 THR A O 1
ATOM 1284 N N . CYS A 1 159 ? -2.852 -2.392 -30.621 1.00 84.44 159 CYS A N 1
ATOM 1285 C CA . CYS 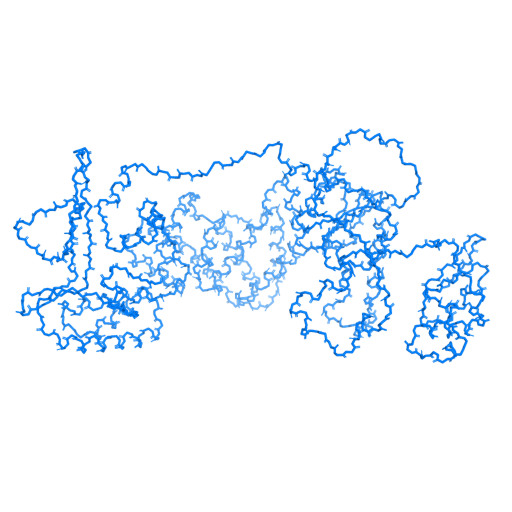A 1 159 ? -3.475 -3.015 -29.455 1.00 84.44 159 CYS A CA 1
ATOM 1286 C C . CYS A 1 159 ? -4.441 -2.038 -28.775 1.00 84.44 159 CYS A C 1
ATOM 1288 O O . CYS A 1 159 ? -4.225 -0.829 -28.802 1.00 84.44 159 CYS A O 1
ATOM 1290 N N . ASP A 1 160 ? -5.482 -2.533 -28.119 1.00 83.75 160 ASP A N 1
ATOM 1291 C CA . ASP A 1 160 ? -6.514 -1.709 -27.480 1.00 83.75 160 ASP A CA 1
ATOM 1292 C C . ASP A 1 160 ? -6.038 -1.149 -26.129 1.00 83.75 160 ASP A C 1
ATOM 1294 O O . ASP A 1 160 ? -6.541 -0.135 -25.645 1.00 83.75 160 ASP A O 1
ATOM 1298 N N . SER A 1 161 ? -5.032 -1.781 -25.515 1.00 86.19 161 SER A N 1
ATOM 1299 C CA . SER A 1 161 ? -4.452 -1.360 -24.239 1.00 86.19 161 SER A CA 1
ATOM 1300 C C . SER A 1 161 ? -2.956 -1.671 -24.150 1.00 86.19 161 SER A C 1
ATOM 1302 O O . SER A 1 161 ? -2.441 -2.521 -24.873 1.00 86.19 161 SER A O 1
ATOM 1304 N N . ARG A 1 162 ? -2.262 -1.030 -23.196 1.00 85.12 162 ARG A N 1
ATOM 1305 C CA . ARG A 1 162 ? -0.866 -1.367 -22.847 1.00 85.12 162 ARG A CA 1
ATOM 1306 C C . ARG A 1 162 ? -0.701 -2.816 -22.375 1.00 85.12 162 ARG A C 1
ATOM 1308 O O . ARG A 1 162 ? 0.401 -3.347 -22.402 1.00 85.12 162 ARG A O 1
ATOM 1315 N N . GLU A 1 163 ? -1.767 -3.427 -21.862 1.00 86.50 163 GLU A N 1
ATOM 1316 C CA . GLU A 1 163 ? -1.740 -4.809 -21.388 1.00 86.50 163 GLU A CA 1
ATOM 1317 C C . GLU A 1 163 ? -1.736 -5.795 -22.549 1.00 86.50 163 GLU A C 1
ATOM 1319 O O . GLU A 1 163 ? -0.853 -6.645 -22.617 1.00 86.50 163 GLU A O 1
ATOM 1324 N N . GLU A 1 164 ? -2.656 -5.608 -23.496 1.00 85.81 164 GLU A N 1
ATOM 1325 C CA . GLU A 1 164 ? -2.681 -6.378 -24.742 1.00 85.81 164 GLU A CA 1
ATOM 1326 C C . GLU A 1 164 ? -1.373 -6.177 -25.521 1.00 85.81 164 GLU A C 1
ATOM 1328 O O . GLU A 1 164 ? -0.787 -7.140 -26.001 1.00 85.81 164 GLU A O 1
ATOM 1333 N N . GLU A 1 165 ? -0.849 -4.948 -25.565 1.00 87.44 165 GLU A N 1
ATOM 1334 C CA . GLU A 1 165 ? 0.436 -4.641 -26.201 1.00 87.44 165 GLU A CA 1
ATOM 1335 C C . GLU A 1 165 ? 1.609 -5.407 -25.575 1.00 87.44 165 GLU A C 1
ATOM 1337 O O . GLU A 1 165 ? 2.469 -5.924 -26.294 1.00 87.44 165 GLU A O 1
ATOM 1342 N N . ALA A 1 166 ? 1.636 -5.522 -24.244 1.00 87.38 166 ALA A N 1
ATOM 1343 C CA . ALA A 1 166 ? 2.655 -6.295 -23.544 1.00 87.38 166 ALA A CA 1
ATOM 1344 C C . ALA A 1 166 ? 2.542 -7.797 -23.852 1.00 87.38 166 ALA A C 1
ATOM 1346 O O . ALA A 1 166 ? 3.561 -8.446 -24.084 1.00 87.38 166 ALA A O 1
ATOM 1347 N N . GLN A 1 167 ? 1.318 -8.334 -23.895 1.00 86.44 167 GLN A N 1
ATOM 1348 C CA . GLN A 1 167 ? 1.047 -9.741 -24.217 1.00 86.44 167 GLN A CA 1
ATOM 1349 C C . GLN A 1 167 ? 1.431 -10.080 -25.657 1.00 86.44 167 GLN A C 1
ATOM 1351 O O . GLN A 1 167 ? 2.160 -11.042 -25.881 1.00 86.44 167 GLN A O 1
ATOM 1356 N N . VAL A 1 168 ? 1.016 -9.254 -26.620 1.00 85.12 168 VAL A N 1
ATOM 1357 C CA . VAL A 1 168 ? 1.401 -9.387 -28.032 1.00 85.12 168 VAL A CA 1
ATOM 1358 C C . VAL A 1 168 ? 2.919 -9.322 -28.181 1.00 85.12 168 VAL A C 1
ATOM 1360 O O . VAL A 1 168 ? 3.503 -10.156 -28.866 1.00 85.12 168 VAL A O 1
ATOM 1363 N N . THR A 1 169 ? 3.574 -8.369 -27.514 1.00 85.12 169 THR A N 1
ATOM 1364 C CA . THR A 1 169 ? 5.035 -8.236 -27.578 1.00 85.12 169 THR A CA 1
ATOM 1365 C C . THR A 1 169 ? 5.737 -9.465 -26.994 1.00 85.12 169 THR A C 1
ATOM 1367 O O . THR A 1 169 ? 6.670 -9.967 -27.614 1.00 85.12 169 THR A O 1
ATOM 1370 N N . SER A 1 170 ? 5.271 -9.995 -25.855 1.00 83.69 170 SER A N 1
ATOM 1371 C CA . SER A 1 170 ? 5.811 -11.238 -25.279 1.00 83.69 170 SER A CA 1
ATOM 1372 C C . SER A 1 170 ? 5.628 -12.425 -26.226 1.00 83.69 170 SER A C 1
ATOM 1374 O O . SER A 1 170 ? 6.576 -13.167 -26.459 1.00 83.69 170 SER A O 1
ATOM 1376 N N . LEU A 1 171 ? 4.451 -12.550 -26.848 1.00 83.38 171 LEU A N 1
ATOM 1377 C CA . LEU A 1 171 ? 4.150 -13.616 -27.805 1.00 83.38 171 LEU A CA 1
ATOM 1378 C C . LEU A 1 171 ? 5.038 -13.542 -29.060 1.00 83.38 171 LEU A C 1
ATOM 1380 O O . LEU A 1 171 ? 5.473 -14.574 -29.567 1.00 83.38 171 LEU A O 1
ATOM 1384 N N . ILE A 1 172 ? 5.348 -12.336 -29.552 1.00 82.69 172 ILE A N 1
ATOM 1385 C CA . ILE A 1 172 ? 6.303 -12.154 -30.658 1.00 82.69 172 ILE A CA 1
ATOM 1386 C C . ILE A 1 172 ? 7.700 -12.623 -30.241 1.00 82.69 172 ILE A C 1
ATOM 1388 O O . ILE A 1 172 ? 8.358 -13.323 -31.008 1.00 82.69 172 ILE A O 1
ATOM 1392 N N . ILE A 1 173 ? 8.156 -12.245 -29.042 1.00 81.19 173 ILE A N 1
ATOM 1393 C CA . ILE A 1 173 ? 9.474 -12.644 -28.526 1.00 81.19 173 ILE A CA 1
ATOM 1394 C C . ILE A 1 173 ? 9.563 -14.171 -28.408 1.00 81.19 173 ILE A C 1
ATOM 1396 O O . ILE A 1 173 ? 10.557 -14.758 -28.835 1.00 81.19 173 ILE A O 1
ATOM 1400 N N . GLU A 1 174 ? 8.520 -14.813 -27.879 1.00 80.38 174 GLU A N 1
ATOM 1401 C CA . GLU A 1 174 ? 8.432 -16.272 -27.755 1.00 80.38 174 GLU A CA 1
ATOM 1402 C C . GLU A 1 174 ? 8.451 -16.970 -29.123 1.00 80.38 174 GLU A C 1
ATOM 1404 O O . GLU A 1 174 ? 9.162 -17.959 -29.296 1.00 80.38 174 GLU A O 1
ATOM 1409 N N . ASN A 1 175 ? 7.722 -16.440 -30.110 1.00 83.25 175 ASN A N 1
ATOM 1410 C CA . ASN A 1 175 ? 7.625 -17.036 -31.444 1.00 83.25 175 ASN A CA 1
ATOM 1411 C C . ASN A 1 175 ? 8.901 -16.862 -32.292 1.00 83.25 175 ASN A C 1
ATOM 1413 O O . ASN A 1 175 ? 9.289 -17.769 -33.024 1.00 83.25 175 ASN A O 1
ATOM 1417 N N . GLU A 1 176 ? 9.559 -15.702 -32.218 1.00 81.81 176 GLU A N 1
ATOM 1418 C CA . GLU A 1 176 ? 10.776 -15.399 -32.997 1.00 81.81 176 GLU A CA 1
ATOM 1419 C C . GLU A 1 176 ? 12.068 -15.887 -32.297 1.00 81.81 176 GLU A C 1
ATOM 1421 O O . GLU A 1 176 ? 13.123 -16.031 -32.930 1.00 81.81 176 GLU A O 1
ATOM 1426 N N . GLY A 1 177 ? 11.977 -16.183 -30.996 1.00 77.62 177 GLY A N 1
ATOM 1427 C CA . GLY A 1 177 ? 13.058 -16.670 -30.144 1.00 77.62 177 GLY A CA 1
ATOM 1428 C C . GLY A 1 177 ? 13.873 -15.545 -29.496 1.00 77.62 177 GLY A C 1
ATOM 1429 O O . GLY A 1 177 ? 14.340 -14.623 -30.164 1.00 77.62 177 GLY A O 1
ATOM 1430 N N . TYR A 1 178 ? 14.112 -15.659 -28.185 1.00 74.75 178 TYR A N 1
ATOM 1431 C CA . TYR A 1 178 ? 14.773 -14.634 -27.361 1.00 74.75 178 TYR A CA 1
ATOM 1432 C C . TYR A 1 178 ? 16.150 -14.185 -27.878 1.00 74.75 178 TYR A C 1
ATOM 1434 O O . TYR A 1 178 ? 16.483 -13.008 -27.781 1.00 74.75 178 TYR A O 1
ATOM 1442 N N . GLU A 1 179 ? 16.941 -15.095 -28.451 1.00 73.44 179 GLU A N 1
ATOM 1443 C CA . GLU A 1 179 ? 18.293 -14.795 -28.952 1.00 73.44 179 GLU A CA 1
ATOM 1444 C C . GLU A 1 179 ? 18.292 -14.010 -30.275 1.00 73.44 179 GLU A C 1
ATOM 1446 O O . GLU A 1 179 ? 19.296 -13.401 -30.631 1.00 73.44 179 GLU A O 1
ATOM 1451 N N . ASN A 1 180 ? 17.172 -14.004 -31.007 1.00 77.19 180 ASN A N 1
ATOM 1452 C CA . ASN A 1 180 ? 17.072 -13.391 -32.335 1.00 77.19 180 ASN A CA 1
ATOM 1453 C C . ASN A 1 180 ? 16.454 -11.986 -32.318 1.00 77.19 180 ASN A C 1
ATOM 1455 O O . ASN A 1 180 ? 16.461 -11.303 -33.352 1.00 77.19 180 ASN A O 1
ATOM 1459 N N . VAL A 1 181 ? 15.898 -11.568 -31.177 1.00 78.06 181 VAL A N 1
ATOM 1460 C CA . VAL A 1 181 ? 15.044 -10.385 -31.052 1.00 78.06 181 VAL A CA 1
ATOM 1461 C C . VAL A 1 181 ? 15.762 -9.251 -30.323 1.00 78.06 181 VAL A C 1
ATOM 1463 O O . VAL A 1 181 ? 16.262 -9.397 -29.213 1.00 78.06 181 VAL A O 1
ATOM 1466 N N . SER A 1 182 ? 15.739 -8.069 -30.932 1.00 80.44 182 SER A N 1
ATOM 1467 C CA . SER A 1 182 ? 16.062 -6.799 -30.283 1.00 80.44 182 SER A CA 1
ATOM 1468 C C . SER A 1 182 ? 14.785 -6.070 -29.890 1.00 80.44 182 SER A C 1
ATOM 1470 O O . SER A 1 182 ? 14.006 -5.710 -30.767 1.00 80.44 182 SER A O 1
ATOM 1472 N N . LEU A 1 183 ? 14.587 -5.789 -28.603 1.00 80.56 183 LEU A N 1
ATOM 1473 C CA . LEU A 1 183 ? 13.422 -5.050 -28.113 1.00 80.56 183 LEU A CA 1
ATOM 1474 C C . LEU A 1 183 ? 13.798 -3.614 -27.725 1.00 80.56 183 LEU A C 1
ATOM 1476 O O . LEU A 1 183 ? 14.674 -3.398 -26.891 1.00 80.56 183 LEU A O 1
ATOM 1480 N N . VAL A 1 184 ? 13.082 -2.639 -28.281 1.00 77.81 184 VAL A N 1
ATOM 1481 C CA . VAL A 1 184 ? 13.096 -1.230 -27.869 1.00 77.81 184 VAL A CA 1
ATOM 1482 C C . VAL A 1 184 ? 11.728 -0.905 -27.289 1.00 77.81 184 VAL A C 1
ATOM 1484 O O . VAL A 1 184 ? 10.726 -1.085 -27.977 1.00 77.81 184 VAL A O 1
ATOM 1487 N N . VAL A 1 185 ? 11.667 -0.387 -26.060 1.00 79.38 185 VAL A N 1
ATOM 1488 C CA . VAL A 1 185 ? 10.393 -0.010 -25.431 1.00 79.38 185 VAL A CA 1
ATOM 1489 C C . VAL A 1 185 ? 10.362 1.480 -25.115 1.00 79.38 185 VAL A C 1
ATOM 1491 O O . VAL A 1 185 ? 11.125 1.979 -24.294 1.00 79.38 185 VAL A O 1
ATOM 1494 N N . PHE A 1 186 ? 9.450 2.212 -25.744 1.00 74.31 186 PHE A N 1
ATOM 1495 C CA . PHE A 1 186 ? 9.326 3.663 -25.586 1.00 74.31 186 PHE A CA 1
ATOM 1496 C C . PHE A 1 186 ? 8.546 4.076 -24.323 1.00 74.31 186 PHE A C 1
ATOM 1498 O O . PHE A 1 186 ? 8.663 5.217 -23.880 1.00 74.31 186 PHE A O 1
ATOM 1505 N N . ASP A 1 187 ? 7.798 3.154 -23.706 1.00 73.81 187 ASP A N 1
ATOM 1506 C CA . ASP A 1 187 ? 7.020 3.376 -22.479 1.00 73.81 187 ASP A CA 1
ATOM 1507 C C . ASP A 1 187 ? 7.571 2.522 -21.315 1.00 73.81 187 ASP A C 1
ATOM 1509 O O . ASP A 1 187 ? 7.614 1.293 -21.383 1.00 73.81 187 ASP A O 1
ATOM 1513 N N . LYS A 1 188 ? 7.967 3.170 -20.209 1.00 69.75 188 LYS A N 1
ATOM 1514 C CA . LYS A 1 188 ? 8.530 2.496 -19.022 1.00 69.75 188 LYS A CA 1
ATOM 1515 C C . LYS A 1 188 ? 7.560 1.500 -18.378 1.00 69.75 188 LYS A C 1
ATOM 1517 O O . LYS A 1 188 ? 7.983 0.446 -17.908 1.00 69.75 188 LYS A O 1
ATOM 1522 N N . LEU A 1 189 ? 6.266 1.822 -18.335 1.00 73.00 189 LEU A N 1
ATOM 1523 C CA . LEU A 1 189 ? 5.256 0.946 -17.736 1.00 73.00 189 LEU A CA 1
ATOM 1524 C C . LEU A 1 189 ? 4.987 -0.266 -18.628 1.00 73.00 189 LEU A C 1
ATOM 1526 O O . LEU A 1 189 ? 4.769 -1.366 -18.119 1.00 73.00 189 LEU A O 1
ATOM 1530 N N . LEU A 1 190 ? 5.033 -0.074 -19.948 1.00 78.62 190 LEU A N 1
ATOM 1531 C CA . LEU A 1 190 ? 4.967 -1.174 -20.905 1.00 78.62 190 LEU A CA 1
ATOM 1532 C C . LEU A 1 190 ? 6.181 -2.097 -20.756 1.00 78.62 190 LEU A C 1
ATOM 1534 O O . LEU A 1 190 ? 6.006 -3.310 -20.689 1.00 78.62 190 LEU A O 1
ATOM 1538 N N . ALA A 1 191 ? 7.386 -1.535 -20.611 1.00 74.00 191 ALA A N 1
ATOM 1539 C CA . ALA A 1 191 ? 8.610 -2.309 -20.403 1.00 74.00 191 ALA A CA 1
ATOM 1540 C C . ALA A 1 191 ? 8.511 -3.191 -19.150 1.00 74.00 191 ALA A C 1
ATOM 1542 O O . ALA A 1 191 ? 8.814 -4.381 -19.205 1.00 74.00 191 ALA A O 1
ATOM 1543 N N . ALA A 1 192 ? 8.005 -2.634 -18.044 1.00 68.00 192 ALA A N 1
ATOM 1544 C CA . ALA A 1 192 ? 7.772 -3.386 -16.814 1.00 68.00 192 ALA A CA 1
ATOM 1545 C C . ALA A 1 192 ? 6.759 -4.530 -17.005 1.00 68.00 192 ALA A C 1
ATOM 1547 O O . ALA A 1 192 ? 6.965 -5.626 -16.490 1.00 68.00 192 ALA A O 1
ATOM 1548 N N . ARG A 1 193 ? 5.680 -4.305 -17.768 1.00 76.69 193 ARG A N 1
ATOM 1549 C CA . ARG A 1 193 ? 4.672 -5.337 -18.066 1.00 76.69 193 ARG A CA 1
ATOM 1550 C C . ARG A 1 193 ? 5.217 -6.449 -18.958 1.00 76.69 193 ARG A C 1
ATOM 1552 O O . ARG A 1 193 ? 4.997 -7.612 -18.636 1.00 76.69 193 ARG A O 1
ATOM 1559 N N . ILE A 1 194 ? 5.943 -6.104 -20.023 1.00 75.50 194 ILE A N 1
ATOM 1560 C CA . ILE A 1 194 ? 6.608 -7.083 -20.897 1.00 75.50 194 ILE A CA 1
ATOM 1561 C C . ILE A 1 194 ? 7.574 -7.924 -20.062 1.00 75.50 194 ILE A C 1
ATOM 1563 O O . ILE A 1 194 ? 7.483 -9.145 -20.077 1.00 75.50 194 ILE A O 1
ATOM 1567 N N . ALA A 1 195 ? 8.415 -7.280 -19.244 1.00 69.50 195 ALA A N 1
ATOM 1568 C CA . ALA A 1 195 ? 9.336 -7.979 -18.355 1.00 69.50 195 ALA A CA 1
ATOM 1569 C C . ALA A 1 195 ? 8.616 -8.933 -17.388 1.00 69.50 195 ALA A C 1
ATOM 1571 O O . ALA A 1 195 ? 9.137 -10.003 -17.107 1.00 69.50 195 ALA A O 1
ATOM 1572 N N . CYS A 1 196 ? 7.428 -8.583 -16.884 1.00 69.69 196 CYS A N 1
ATOM 1573 C CA . CYS A 1 196 ? 6.631 -9.486 -16.052 1.00 69.69 196 CYS A CA 1
ATOM 1574 C C . CYS A 1 196 ? 6.043 -10.676 -16.826 1.00 69.69 196 CYS A C 1
ATOM 1576 O O . CYS A 1 196 ? 5.967 -11.762 -16.265 1.00 69.69 196 CYS A O 1
ATOM 1578 N N . LEU A 1 197 ? 5.617 -10.488 -18.076 1.00 73.06 197 LEU A N 1
ATOM 1579 C CA . LEU A 1 197 ? 5.000 -11.545 -18.889 1.00 73.06 197 LEU A CA 1
ATOM 1580 C C . LEU A 1 197 ? 6.030 -12.523 -19.451 1.00 73.06 197 LEU A C 1
ATOM 1582 O O . LEU A 1 197 ? 5.806 -13.728 -19.420 1.00 73.06 197 LEU A O 1
ATOM 1586 N N . SER A 1 198 ? 7.196 -12.022 -19.863 1.00 65.25 198 SER A N 1
ATOM 1587 C CA . SER A 1 198 ? 8.303 -12.857 -20.336 1.00 65.25 198 SER A CA 1
ATOM 1588 C C . SER A 1 198 ? 8.912 -13.734 -19.224 1.00 65.25 198 SER A C 1
ATOM 1590 O O . SER A 1 198 ? 9.712 -14.622 -19.511 1.00 65.25 198 SER A O 1
ATOM 1592 N N . ARG A 1 199 ? 8.526 -13.530 -17.952 1.00 56.72 199 ARG A N 1
ATOM 1593 C CA . ARG A 1 199 ? 8.921 -14.345 -16.789 1.00 56.72 199 ARG A CA 1
ATOM 1594 C C . ARG A 1 199 ? 8.069 -15.612 -16.652 1.00 56.72 199 ARG A C 1
ATOM 1596 O O . ARG A 1 199 ? 7.494 -15.873 -15.596 1.00 56.72 199 ARG A O 1
ATOM 1603 N N . GLN A 1 200 ? 8.074 -16.476 -17.669 1.00 48.97 200 GLN A N 1
ATOM 1604 C CA . GLN A 1 200 ? 7.843 -17.904 -17.407 1.00 48.97 200 GLN A CA 1
ATOM 1605 C C . GLN A 1 200 ? 9.024 -18.544 -16.653 1.00 48.97 200 GLN A C 1
ATOM 1607 O O . GLN A 1 200 ? 8.913 -19.681 -16.202 1.00 48.97 200 GLN A O 1
ATOM 1612 N N . HIS A 1 201 ? 10.146 -17.838 -16.468 1.00 39.03 201 HIS A N 1
ATOM 1613 C CA . HIS A 1 201 ? 11.256 -18.252 -15.610 1.00 39.03 201 HIS A CA 1
ATOM 1614 C C . HIS A 1 201 ? 11.559 -17.167 -14.558 1.00 39.03 201 HIS A C 1
ATOM 1616 O O . HIS A 1 201 ? 11.961 -16.055 -14.891 1.00 39.03 201 HIS A O 1
ATOM 1622 N N . SER A 1 202 ? 11.402 -17.553 -13.284 1.00 34.06 202 SER A N 1
ATOM 1623 C CA . SER A 1 202 ? 11.918 -16.935 -12.044 1.00 34.06 202 SER A CA 1
ATOM 1624 C C . SER A 1 202 ? 11.392 -15.556 -11.596 1.00 34.06 202 SER A C 1
ATOM 1626 O O . SER A 1 202 ? 11.625 -14.542 -12.235 1.00 34.06 202 SER A O 1
ATOM 1628 N N . ALA A 1 203 ? 10.753 -15.593 -10.415 1.00 40.41 203 ALA A N 1
ATOM 1629 C CA . ALA A 1 203 ? 10.754 -14.647 -9.290 1.00 40.41 203 ALA A CA 1
ATOM 1630 C C . ALA A 1 203 ? 10.551 -13.129 -9.529 1.00 40.41 203 ALA A C 1
ATOM 1632 O O . ALA A 1 203 ? 10.871 -12.531 -10.548 1.00 40.41 203 ALA A O 1
ATOM 1633 N N . ILE A 1 204 ? 10.015 -12.469 -8.499 1.00 48.38 204 ILE A N 1
ATOM 1634 C CA . ILE A 1 204 ? 10.167 -11.022 -8.244 1.00 48.38 204 ILE A CA 1
ATOM 1635 C C . ILE A 1 204 ? 11.617 -10.620 -8.597 1.00 48.38 204 ILE A C 1
ATOM 1637 O O . ILE A 1 204 ? 12.492 -11.437 -8.309 1.00 48.38 204 ILE A O 1
ATOM 1641 N N . PRO A 1 205 ? 11.907 -9.433 -9.190 1.00 57.56 205 PRO A N 1
ATOM 1642 C CA . PRO A 1 205 ? 13.292 -9.036 -9.463 1.00 57.56 205 PRO A CA 1
ATOM 1643 C C . PRO A 1 205 ? 14.135 -9.337 -8.225 1.00 57.56 205 PRO A C 1
ATOM 1645 O O . PRO A 1 205 ? 13.760 -8.859 -7.153 1.00 57.56 205 PRO A O 1
ATOM 1648 N N . GLU A 1 206 ? 15.186 -10.160 -8.344 1.00 63.66 206 GLU A N 1
ATOM 1649 C CA . GLU A 1 206 ? 15.914 -10.693 -7.177 1.00 63.66 206 GLU A CA 1
ATOM 1650 C C . GLU A 1 206 ? 16.300 -9.571 -6.205 1.00 63.66 206 GLU A C 1
ATOM 1652 O O . GLU A 1 206 ? 16.222 -9.742 -4.997 1.00 63.66 206 GLU A O 1
ATOM 1657 N N . ASN A 1 207 ? 16.577 -8.375 -6.733 1.00 74.25 207 ASN A N 1
ATOM 1658 C CA . ASN A 1 207 ? 16.964 -7.187 -5.979 1.00 74.25 207 ASN A CA 1
ATOM 1659 C C . ASN A 1 207 ? 15.824 -6.497 -5.198 1.00 74.25 207 ASN A C 1
ATOM 1661 O O . ASN A 1 207 ? 16.108 -5.771 -4.248 1.00 74.25 207 ASN A O 1
ATOM 1665 N N . TYR A 1 208 ? 14.547 -6.666 -5.565 1.00 79.50 208 TYR A N 1
ATOM 1666 C CA . TYR A 1 208 ? 13.447 -5.848 -5.023 1.00 79.50 208 TYR A CA 1
ATOM 1667 C C . TYR A 1 208 ? 13.293 -5.958 -3.497 1.00 79.50 208 TYR A C 1
ATOM 1669 O O . TYR A 1 208 ? 13.251 -4.906 -2.862 1.00 79.50 208 TYR A O 1
ATOM 1677 N N . PRO A 1 209 ? 13.300 -7.161 -2.878 1.00 85.31 209 PRO A N 1
ATOM 1678 C CA . PRO A 1 209 ? 13.265 -7.282 -1.418 1.00 85.31 209 PRO A CA 1
ATOM 1679 C C . PRO A 1 209 ? 14.446 -6.578 -0.733 1.00 85.31 209 PRO A C 1
ATOM 1681 O O . PRO A 1 209 ? 14.304 -5.993 0.336 1.00 85.31 209 PRO A O 1
ATOM 1684 N N . TYR A 1 210 ? 15.629 -6.596 -1.344 1.00 88.31 210 TYR A N 1
ATOM 1685 C CA . TYR A 1 210 ? 16.808 -5.938 -0.782 1.00 88.31 210 TYR A CA 1
ATOM 1686 C C . TYR A 1 210 ? 16.687 -4.408 -0.856 1.00 88.31 210 TYR A C 1
ATOM 1688 O O . TYR A 1 210 ? 16.998 -3.713 0.111 1.00 88.31 210 TYR A O 1
ATOM 1696 N N . ILE A 1 211 ? 16.172 -3.887 -1.974 1.00 88.31 211 ILE A N 1
ATOM 1697 C CA . ILE A 1 211 ? 15.912 -2.454 -2.171 1.00 88.31 211 ILE A CA 1
ATOM 1698 C C . ILE A 1 211 ? 14.845 -1.958 -1.190 1.00 88.31 211 ILE A C 1
ATOM 1700 O O . ILE A 1 211 ? 15.037 -0.933 -0.538 1.00 88.31 211 ILE A O 1
ATOM 1704 N N . THR A 1 212 ? 13.730 -2.678 -1.046 1.00 91.06 212 THR A N 1
ATOM 1705 C CA . THR A 1 212 ? 12.665 -2.285 -0.112 1.00 91.06 212 THR A CA 1
ATOM 1706 C C . THR A 1 212 ? 13.138 -2.320 1.331 1.00 91.06 212 THR A C 1
ATOM 1708 O O . THR A 1 212 ? 12.797 -1.420 2.093 1.00 91.06 212 THR A O 1
ATOM 1711 N N . LEU A 1 213 ? 13.975 -3.294 1.704 1.00 93.38 213 LEU A N 1
ATOM 1712 C CA . LEU A 1 213 ? 14.545 -3.354 3.047 1.00 93.38 213 LEU A CA 1
ATOM 1713 C C . LEU A 1 213 ? 15.425 -2.134 3.358 1.00 93.38 213 LEU A C 1
ATOM 1715 O O . LEU A 1 213 ? 15.291 -1.561 4.438 1.00 93.38 213 LEU A O 1
ATOM 1719 N N . LEU A 1 214 ? 16.273 -1.715 2.407 1.00 92.75 214 LEU A N 1
ATOM 1720 C CA . LEU A 1 214 ? 17.106 -0.508 2.521 1.00 92.75 214 LEU A CA 1
ATOM 1721 C C . LEU A 1 214 ? 16.274 0.773 2.686 1.00 92.75 214 LEU A C 1
ATOM 1723 O O . LEU A 1 214 ? 16.706 1.707 3.356 1.00 92.75 214 LEU A O 1
ATOM 1727 N N . LEU A 1 215 ? 15.103 0.844 2.052 1.00 93.88 215 LEU A N 1
ATOM 1728 C CA . LEU A 1 215 ? 14.231 2.015 2.136 1.00 93.88 215 LEU A CA 1
ATOM 1729 C C . LEU A 1 215 ? 13.407 2.016 3.430 1.00 93.88 215 LEU A C 1
ATOM 1731 O O . LEU A 1 215 ? 13.363 3.032 4.124 1.00 93.88 215 LEU A O 1
ATOM 1735 N N . TYR A 1 216 ? 12.800 0.882 3.794 1.00 95.31 216 TYR A N 1
ATOM 1736 C CA . TYR A 1 216 ? 11.945 0.779 4.979 1.00 95.31 216 TYR A CA 1
ATOM 1737 C C . TYR A 1 216 ? 12.709 1.003 6.287 1.00 95.31 216 TYR A C 1
ATOM 1739 O O . TYR A 1 216 ? 12.170 1.628 7.199 1.00 95.31 216 TYR A O 1
ATOM 1747 N N . SER A 1 217 ? 13.966 0.559 6.391 1.00 93.94 217 SER A N 1
ATOM 1748 C CA . SER A 1 217 ? 14.813 0.814 7.570 1.00 93.94 217 SER A CA 1
ATOM 1749 C C . SER A 1 217 ? 14.997 2.310 7.848 1.00 93.94 217 SER A C 1
ATOM 1751 O O . SER A 1 217 ? 14.939 2.737 9.003 1.00 93.94 217 SER A O 1
ATOM 1753 N N . ILE A 1 218 ? 15.183 3.115 6.798 1.00 93.50 218 ILE A N 1
ATOM 1754 C CA . ILE A 1 218 ? 15.321 4.570 6.901 1.00 93.50 218 ILE A CA 1
ATOM 1755 C C . ILE A 1 218 ? 13.952 5.216 7.130 1.00 93.50 218 ILE A C 1
ATOM 1757 O O . ILE A 1 218 ? 13.840 6.120 7.959 1.00 93.50 218 ILE A O 1
ATOM 1761 N N . GLU A 1 219 ? 12.910 4.746 6.439 1.00 94.31 219 GLU A N 1
ATOM 1762 C CA . GLU A 1 219 ? 11.548 5.283 6.541 1.00 94.31 219 GLU A CA 1
ATOM 1763 C C . GLU A 1 219 ? 10.986 5.195 7.967 1.00 94.31 219 GLU A C 1
ATOM 1765 O O . GLU A 1 219 ? 10.326 6.126 8.439 1.00 94.31 219 GLU A O 1
ATOM 1770 N N . VAL A 1 220 ? 11.281 4.117 8.703 1.00 94.69 220 VAL A N 1
ATOM 1771 C CA . VAL A 1 220 ? 10.897 3.999 10.122 1.00 94.69 220 VAL A CA 1
ATOM 1772 C C . VAL A 1 220 ? 11.471 5.152 10.944 1.00 94.69 220 VAL A C 1
ATOM 1774 O O . VAL A 1 220 ? 10.763 5.721 11.774 1.00 94.69 220 VAL A O 1
ATOM 1777 N N . LEU A 1 221 ? 12.722 5.541 10.698 1.00 92.81 221 LEU A N 1
ATOM 1778 C CA . LEU A 1 221 ? 13.374 6.616 11.441 1.00 92.81 221 LEU A CA 1
ATOM 1779 C C . LEU A 1 221 ? 12.904 8.004 10.995 1.00 92.81 221 LEU A C 1
ATOM 1781 O O . LEU A 1 221 ? 12.599 8.842 11.844 1.00 92.81 221 LEU A O 1
ATOM 1785 N N . THR A 1 222 ? 12.798 8.254 9.687 1.00 91.81 222 THR A N 1
ATOM 1786 C CA . THR A 1 222 ? 12.351 9.558 9.160 1.00 91.81 222 THR A CA 1
ATOM 1787 C C . THR A 1 222 ? 10.884 9.839 9.485 1.00 91.81 222 THR A C 1
ATOM 1789 O O . THR A 1 222 ? 10.515 10.989 9.709 1.00 91.81 222 THR A O 1
ATOM 1792 N N . SER A 1 223 ? 10.052 8.798 9.586 1.00 90.81 223 SER A N 1
ATOM 1793 C CA . SER A 1 223 ? 8.647 8.907 9.999 1.00 90.81 223 SER A CA 1
ATOM 1794 C C . SER A 1 223 ? 8.435 8.897 11.519 1.00 90.81 223 SER A C 1
ATOM 1796 O O . SER A 1 223 ? 7.288 8.852 11.967 1.00 90.81 223 SER A O 1
ATOM 1798 N N . ASN A 1 224 ? 9.513 8.944 12.315 1.00 90.06 224 ASN A N 1
ATOM 1799 C CA . ASN A 1 224 ? 9.484 8.868 13.777 1.00 90.06 224 ASN A CA 1
ATOM 1800 C C . ASN A 1 224 ? 8.672 7.664 14.294 1.00 90.06 224 ASN A C 1
ATOM 1802 O O . ASN A 1 224 ? 7.736 7.818 15.077 1.00 90.06 224 ASN A O 1
ATOM 1806 N N . TRP A 1 225 ? 9.030 6.461 13.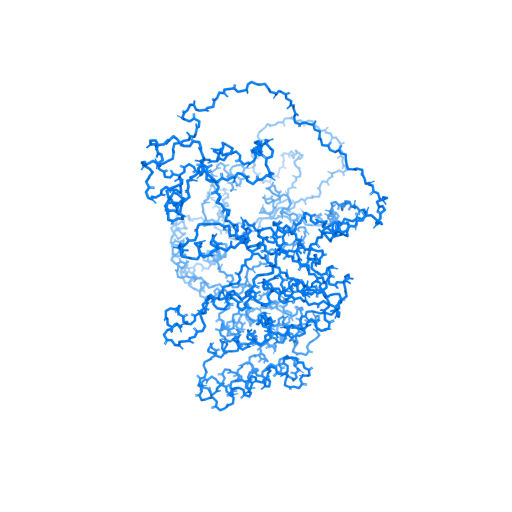840 1.00 92.44 225 TRP A N 1
ATOM 1807 C CA . TRP A 1 225 ? 8.406 5.193 14.231 1.00 92.44 225 TRP A CA 1
ATOM 1808 C C . TRP A 1 225 ? 6.901 5.138 13.944 1.00 92.44 225 TRP A C 1
ATOM 1810 O O . TRP A 1 225 ? 6.116 4.652 14.761 1.00 92.44 225 TRP A O 1
ATOM 1820 N N . SER A 1 226 ? 6.484 5.638 12.777 1.00 91.25 226 SER A N 1
ATOM 1821 C CA . SER A 1 226 ? 5.083 5.549 12.368 1.00 91.25 226 SER A CA 1
ATOM 1822 C C . SER A 1 226 ? 4.625 4.090 12.256 1.00 91.25 226 SER A C 1
ATOM 1824 O O . SER A 1 226 ? 5.365 3.221 11.792 1.00 91.25 226 SER A O 1
ATOM 1826 N N . SER A 1 227 ? 3.371 3.820 12.628 1.00 91.44 227 SER A N 1
ATOM 1827 C CA . SER A 1 227 ? 2.792 2.468 12.614 1.00 91.44 227 SER A CA 1
ATOM 1828 C C . SER A 1 227 ? 2.880 1.792 11.242 1.00 91.44 227 SER A C 1
ATOM 1830 O O . SER A 1 227 ? 3.073 0.583 11.158 1.00 91.44 227 SER A O 1
ATOM 1832 N N . VAL A 1 228 ? 2.745 2.575 10.165 1.00 92.06 228 VAL A N 1
ATOM 1833 C CA . VAL A 1 228 ? 2.802 2.077 8.784 1.00 92.06 228 VAL A CA 1
ATOM 1834 C C . VAL A 1 228 ? 4.229 1.687 8.418 1.00 92.06 228 VAL A C 1
ATOM 1836 O O . VAL A 1 228 ? 4.446 0.541 8.043 1.00 92.06 228 VAL A O 1
ATOM 1839 N N . ALA A 1 229 ? 5.201 2.591 8.585 1.00 93.25 229 ALA A N 1
ATOM 1840 C CA . ALA A 1 229 ? 6.596 2.295 8.263 1.00 93.25 229 ALA A CA 1
ATOM 1841 C C . ALA A 1 229 ? 7.134 1.132 9.113 1.00 93.25 229 ALA A C 1
ATOM 1843 O O . ALA A 1 229 ? 7.802 0.237 8.595 1.00 93.25 229 ALA A O 1
ATOM 1844 N N . LEU A 1 230 ? 6.783 1.102 10.406 1.00 95.12 230 LEU A N 1
ATOM 1845 C CA . LEU A 1 230 ? 7.171 0.026 11.316 1.00 95.12 230 LEU A CA 1
ATOM 1846 C C . LEU A 1 230 ? 6.624 -1.327 10.850 1.00 95.12 230 LEU A C 1
ATOM 1848 O O . LEU A 1 230 ? 7.372 -2.301 10.800 1.00 95.12 230 LEU A O 1
ATOM 1852 N N . LEU A 1 231 ? 5.341 -1.401 10.481 1.00 94.69 231 LEU A N 1
ATOM 1853 C CA . LEU A 1 231 ? 4.756 -2.640 9.965 1.00 94.69 231 LEU A CA 1
ATOM 1854 C C . LEU A 1 231 ? 5.331 -3.043 8.608 1.00 94.69 231 LEU A C 1
ATOM 1856 O O . LEU A 1 231 ? 5.509 -4.238 8.390 1.00 94.69 231 LEU A O 1
ATOM 1860 N N . SER A 1 232 ? 5.640 -2.092 7.722 1.00 95.38 232 SER A N 1
ATOM 1861 C CA . SER A 1 232 ? 6.296 -2.377 6.439 1.00 95.38 232 SER A CA 1
ATOM 1862 C C . SER A 1 232 ? 7.657 -3.043 6.641 1.00 95.38 232 SER A C 1
ATOM 1864 O O . SER A 1 232 ? 7.954 -4.040 5.985 1.00 95.38 232 SER A O 1
ATOM 1866 N N . LEU A 1 233 ? 8.452 -2.546 7.595 1.00 96.50 233 LEU A N 1
ATOM 1867 C CA . LEU A 1 233 ? 9.741 -3.141 7.943 1.00 96.50 233 LEU A CA 1
ATOM 1868 C C . LEU A 1 233 ? 9.581 -4.502 8.635 1.00 96.50 233 LEU A C 1
ATOM 1870 O O . LEU A 1 233 ? 10.253 -5.459 8.262 1.00 96.50 233 LEU A O 1
ATOM 1874 N N . LEU A 1 234 ? 8.689 -4.606 9.626 1.00 95.81 234 LEU A N 1
ATOM 1875 C CA . LEU A 1 234 ? 8.487 -5.847 10.378 1.00 95.81 234 LEU A CA 1
ATOM 1876 C C . LEU A 1 234 ? 7.898 -6.960 9.507 1.00 95.81 234 LEU A C 1
ATOM 1878 O O . LEU A 1 234 ? 8.294 -8.101 9.652 1.00 95.81 234 LEU A O 1
ATOM 1882 N N . LYS A 1 235 ? 6.983 -6.668 8.579 1.00 95.06 235 LYS A N 1
ATOM 1883 C CA . LYS A 1 235 ? 6.406 -7.684 7.675 1.00 95.06 235 LYS A CA 1
ATOM 1884 C C . LYS A 1 235 ? 7.292 -8.013 6.473 1.00 95.06 235 LYS A C 1
ATOM 1886 O O . LYS A 1 235 ? 6.883 -8.790 5.609 1.00 95.06 235 LYS A O 1
ATOM 1891 N N . HIS A 1 236 ? 8.471 -7.407 6.382 1.00 94.12 236 HIS A N 1
ATOM 1892 C CA . HIS A 1 236 ? 9.382 -7.634 5.276 1.00 94.12 236 HIS A CA 1
ATOM 1893 C C . HIS A 1 236 ? 9.867 -9.094 5.248 1.00 94.12 236 HIS A C 1
ATOM 1895 O O . HIS A 1 236 ? 10.194 -9.669 6.282 1.00 94.12 236 HIS A O 1
ATOM 1901 N N . SER A 1 237 ? 9.968 -9.700 4.059 1.00 89.88 237 SER A N 1
ATOM 1902 C CA . SER A 1 237 ? 10.266 -11.137 3.902 1.00 89.88 237 SER A CA 1
ATOM 1903 C C . SER A 1 237 ? 11.605 -11.575 4.506 1.00 89.88 237 SER A C 1
ATOM 1905 O O . SER A 1 237 ? 11.741 -12.712 4.951 1.00 89.88 237 SER A O 1
ATOM 1907 N N . LEU A 1 238 ? 12.583 -10.668 4.524 1.00 90.56 238 LEU A N 1
ATOM 1908 C CA . LEU A 1 238 ? 13.926 -10.901 5.061 1.00 90.56 238 LEU A CA 1
ATOM 1909 C C . LEU A 1 238 ? 14.038 -10.662 6.577 1.00 90.56 238 LEU A C 1
ATOM 1911 O O . LEU A 1 238 ? 15.108 -10.872 7.132 1.00 90.56 238 LEU A O 1
ATOM 1915 N N . VAL A 1 239 ? 12.981 -10.205 7.252 1.00 93.62 239 VAL A N 1
ATOM 1916 C CA . VAL A 1 239 ? 13.026 -9.827 8.672 1.00 93.62 239 VAL A CA 1
ATOM 1917 C C . VAL A 1 239 ? 12.211 -10.824 9.488 1.00 93.62 239 VAL A C 1
ATOM 1919 O O . VAL A 1 239 ? 11.006 -10.943 9.304 1.00 93.62 239 VAL A O 1
ATOM 1922 N N . THR A 1 240 ? 12.862 -11.554 10.398 1.00 90.12 240 THR A N 1
ATOM 1923 C CA . THR A 1 240 ? 12.182 -12.551 11.254 1.00 90.12 240 THR A CA 1
ATOM 1924 C C . THR A 1 240 ? 12.672 -12.588 12.699 1.00 90.12 240 THR A C 1
ATOM 1926 O O . THR A 1 240 ? 12.071 -13.267 13.525 1.00 90.12 240 THR A O 1
ATOM 1929 N N . PHE A 1 241 ? 13.765 -11.891 13.041 1.00 91.44 241 PHE A N 1
ATOM 1930 C CA . PHE A 1 241 ? 14.373 -11.880 14.385 1.00 91.44 241 PHE A CA 1
ATOM 1931 C C . PHE A 1 241 ? 14.658 -13.272 14.994 1.00 91.44 241 PHE A C 1
ATOM 1933 O O . PHE A 1 241 ? 14.771 -13.400 16.217 1.00 91.44 241 PHE A O 1
ATOM 1940 N N . GLY A 1 242 ? 14.816 -14.297 14.148 1.00 89.81 242 GLY A N 1
ATOM 1941 C CA . GLY A 1 242 ? 15.083 -15.682 14.550 1.00 89.81 242 GLY A CA 1
ATOM 1942 C C . GLY A 1 242 ? 13.839 -16.550 14.772 1.00 89.81 242 GLY A C 1
ATOM 1943 O O . GLY A 1 242 ? 13.989 -17.722 15.105 1.00 89.81 242 GLY A O 1
ATOM 1944 N N . TYR A 1 243 ? 12.632 -16.014 14.575 1.00 92.94 243 TYR A N 1
ATOM 1945 C CA . TYR A 1 243 ? 11.388 -16.786 14.611 1.00 92.94 243 TYR A CA 1
ATOM 1946 C C . TYR A 1 243 ? 11.120 -17.483 13.273 1.00 92.94 243 TYR A C 1
ATOM 1948 O O . TYR A 1 243 ? 11.586 -17.047 12.215 1.00 92.94 243 TYR A O 1
ATOM 1956 N N . THR A 1 244 ? 10.313 -18.547 13.295 1.00 93.06 244 THR A N 1
ATOM 1957 C CA . THR A 1 244 ? 9.762 -19.107 12.053 1.00 93.06 244 THR A CA 1
ATOM 1958 C C . THR A 1 244 ? 8.773 -18.117 11.423 1.00 93.06 244 THR A C 1
ATOM 1960 O O . THR A 1 244 ? 8.105 -17.366 12.133 1.00 93.06 244 THR A O 1
ATOM 1963 N N . GLN A 1 245 ? 8.644 -18.115 10.091 1.00 90.31 245 GLN A N 1
ATOM 1964 C CA . GLN A 1 245 ? 7.729 -17.202 9.380 1.00 90.31 245 GLN A CA 1
ATOM 1965 C C . GLN A 1 245 ? 6.279 -17.304 9.888 1.00 90.31 245 GLN A C 1
ATOM 1967 O O . GLN A 1 245 ? 5.605 -16.292 10.078 1.00 90.31 245 GLN A O 1
ATOM 1972 N N . GLU A 1 246 ? 5.804 -18.517 10.182 1.00 92.88 246 GLU A N 1
ATOM 1973 C CA . GLU A 1 246 ? 4.460 -18.716 10.725 1.00 92.88 246 GLU A CA 1
ATOM 1974 C C . GLU A 1 246 ? 4.287 -18.104 12.117 1.00 92.88 246 GLU A C 1
ATOM 1976 O O . GLU A 1 246 ? 3.311 -17.393 12.358 1.00 92.88 246 GLU A O 1
ATOM 1981 N N . GLU A 1 247 ? 5.212 -18.363 13.041 1.00 94.25 247 GLU A N 1
ATOM 1982 C CA . GLU A 1 247 ? 5.148 -17.810 14.397 1.00 94.25 247 GLU A CA 1
ATOM 1983 C C . GLU A 1 247 ? 5.251 -16.290 14.370 1.00 94.25 247 GLU A C 1
ATOM 1985 O O . GLU A 1 247 ? 4.431 -15.605 14.982 1.00 94.25 247 GLU A O 1
ATOM 1990 N N . TYR A 1 248 ? 6.191 -15.766 13.585 1.00 95.31 248 TYR A N 1
ATOM 1991 C CA . TYR A 1 248 ? 6.409 -14.337 13.434 1.00 95.31 248 TYR A CA 1
ATOM 1992 C C . TYR A 1 248 ? 5.164 -13.629 12.887 1.00 95.31 248 TYR A C 1
ATOM 1994 O O . TYR A 1 248 ? 4.718 -12.628 13.448 1.00 95.31 248 TYR A O 1
ATOM 2002 N N . SER A 1 249 ? 4.517 -14.203 11.865 1.00 94.88 249 SER A N 1
ATOM 2003 C CA . SER A 1 249 ? 3.269 -13.663 11.313 1.00 94.88 249 SER A CA 1
ATOM 2004 C C . SER A 1 249 ? 2.128 -13.616 12.341 1.00 94.88 249 SER A C 1
ATOM 2006 O O . SER A 1 249 ? 1.361 -12.649 12.360 1.00 94.88 249 SER A O 1
ATOM 2008 N N . ARG A 1 250 ? 2.028 -14.613 13.235 1.00 95.50 250 ARG A N 1
ATOM 2009 C CA . ARG A 1 250 ? 1.016 -14.650 14.307 1.00 95.50 250 ARG A CA 1
ATOM 2010 C C . ARG A 1 250 ? 1.285 -13.574 15.360 1.00 95.50 250 ARG A C 1
ATOM 2012 O O . ARG A 1 250 ? 0.348 -12.875 15.743 1.00 95.50 250 ARG A O 1
ATOM 2019 N N . ILE A 1 251 ? 2.545 -13.409 15.771 1.00 95.69 251 ILE A N 1
ATOM 2020 C CA . ILE A 1 251 ? 2.975 -12.364 16.715 1.00 95.69 251 ILE A CA 1
ATOM 2021 C C . ILE A 1 251 ? 2.671 -10.974 16.138 1.00 95.69 251 ILE A C 1
ATOM 2023 O O . ILE A 1 251 ? 2.022 -10.157 16.792 1.00 95.69 251 ILE A O 1
ATOM 2027 N N . LEU A 1 252 ? 3.078 -10.717 14.889 1.00 96.12 252 LEU A N 1
ATOM 2028 C CA . LEU A 1 252 ? 2.851 -9.430 14.226 1.00 96.12 252 LEU A CA 1
ATOM 2029 C C . LEU A 1 252 ? 1.369 -9.137 13.979 1.00 96.12 252 LEU A C 1
ATOM 2031 O O . LEU A 1 252 ? 0.963 -7.982 14.066 1.00 96.12 252 LEU A O 1
ATOM 2035 N N . SER A 1 253 ? 0.555 -10.157 13.695 1.00 94.62 253 SER A N 1
ATOM 2036 C CA . SER A 1 253 ? -0.891 -9.978 13.523 1.00 94.62 253 SER A CA 1
ATOM 2037 C C . SER A 1 253 ? -1.564 -9.549 14.827 1.00 94.62 253 SER A C 1
ATOM 2039 O O . SER A 1 253 ? -2.388 -8.636 14.809 1.00 94.62 253 SER A O 1
ATOM 2041 N N . GLU A 1 254 ? -1.197 -10.158 15.964 1.00 94.50 254 GLU A N 1
ATOM 2042 C CA . GLU A 1 254 ? -1.698 -9.720 17.275 1.00 94.50 254 GLU A CA 1
ATOM 2043 C C . GLU A 1 254 ? -1.213 -8.297 17.593 1.00 94.50 254 GLU A C 1
ATOM 2045 O O . GLU A 1 254 ? -2.015 -7.453 17.988 1.00 94.50 254 GLU A O 1
ATOM 2050 N N . PHE A 1 255 ? 0.065 -7.995 17.345 1.00 95.00 255 PHE A N 1
ATOM 2051 C CA . PHE A 1 255 ? 0.623 -6.655 17.543 1.00 95.00 255 PHE A CA 1
ATOM 2052 C C . PHE A 1 255 ? -0.091 -5.582 16.704 1.00 95.00 255 PHE A C 1
ATOM 2054 O O . PHE A 1 255 ? -0.463 -4.527 17.221 1.00 95.00 255 PHE A O 1
ATOM 2061 N N . GLU A 1 256 ? -0.332 -5.844 15.421 1.00 94.44 256 GLU A N 1
ATOM 2062 C CA . GLU A 1 256 ? -1.037 -4.915 14.539 1.00 94.44 256 GLU A CA 1
ATOM 2063 C C . GLU A 1 256 ? -2.473 -4.662 15.009 1.00 94.44 256 GLU A C 1
ATOM 2065 O O . GLU A 1 256 ? -2.896 -3.508 15.114 1.00 94.44 256 GLU A O 1
ATOM 2070 N N . ILE A 1 257 ? -3.228 -5.733 15.266 1.00 91.25 257 ILE A N 1
ATOM 2071 C CA . ILE A 1 257 ? -4.662 -5.649 15.560 1.00 91.25 257 ILE A CA 1
ATOM 2072 C C . ILE A 1 257 ? -4.897 -5.062 16.951 1.00 91.25 257 ILE A C 1
ATOM 2074 O O . ILE A 1 257 ? -5.718 -4.155 17.096 1.00 91.25 257 ILE A O 1
ATOM 2078 N N . GLU A 1 258 ? -4.187 -5.558 17.964 1.00 90.75 258 GLU A N 1
ATOM 2079 C CA . GLU A 1 258 ? -4.449 -5.201 19.358 1.00 90.75 258 GLU A CA 1
ATOM 2080 C C . GLU A 1 258 ? -3.755 -3.905 19.783 1.00 90.75 258 GLU A C 1
ATOM 2082 O O . GLU A 1 258 ? -4.289 -3.201 20.641 1.00 90.75 258 GLU A O 1
ATOM 2087 N N . ILE A 1 259 ? -2.609 -3.555 19.181 1.00 90.81 259 ILE A N 1
ATOM 2088 C CA . ILE A 1 259 ? -1.851 -2.344 19.528 1.00 90.81 259 ILE A CA 1
ATOM 2089 C C . ILE A 1 259 ? -1.995 -1.262 18.459 1.00 90.81 259 ILE A C 1
ATOM 2091 O O . ILE A 1 259 ? -2.672 -0.263 18.699 1.00 90.81 259 ILE A O 1
ATOM 2095 N N . LEU A 1 260 ? -1.409 -1.445 17.275 1.00 90.31 260 LEU A N 1
ATOM 2096 C CA . LEU A 1 260 ? -1.244 -0.351 16.301 1.00 90.31 260 LEU A CA 1
ATOM 2097 C C . LEU A 1 260 ? -2.561 0.175 15.704 1.00 90.31 260 LEU A C 1
ATOM 2099 O O . LEU A 1 260 ? -2.633 1.328 15.277 1.00 90.31 260 LEU A O 1
ATOM 2103 N N . ARG A 1 261 ? -3.609 -0.654 15.662 1.00 87.62 261 ARG A N 1
ATOM 2104 C CA . ARG A 1 261 ? -4.951 -0.259 15.191 1.00 87.62 261 ARG A CA 1
ATOM 2105 C C . ARG A 1 261 ? -5.873 0.243 16.307 1.00 87.62 261 ARG A C 1
ATOM 2107 O O . ARG A 1 261 ? -6.896 0.865 16.022 1.00 87.62 261 ARG A O 1
ATOM 2114 N N . ASN A 1 262 ? -5.543 -0.022 17.572 1.00 84.94 262 ASN A N 1
ATOM 2115 C CA . ASN A 1 262 ? -6.394 0.315 18.720 1.00 84.94 262 ASN A CA 1
ATOM 2116 C C . ASN A 1 262 ? -5.874 1.488 19.551 1.00 84.94 262 ASN A C 1
ATOM 2118 O O . ASN A 1 262 ? -6.682 2.193 20.160 1.00 84.94 262 ASN A O 1
ATOM 2122 N N . PHE A 1 263 ? -4.561 1.696 19.570 1.00 81.06 263 PHE A N 1
ATOM 2123 C CA . PHE A 1 263 ? -3.902 2.791 20.264 1.00 81.06 263 PHE A CA 1
ATOM 2124 C C . PHE A 1 263 ? -3.399 3.814 19.255 1.00 81.06 263 PHE A C 1
ATOM 2126 O O . PHE A 1 263 ? -2.950 3.472 18.163 1.00 81.06 263 PHE A O 1
ATOM 2133 N N . ASN A 1 264 ? -3.454 5.088 19.631 1.00 76.62 264 ASN A N 1
ATOM 2134 C CA . ASN A 1 264 ? -2.833 6.135 18.836 1.00 76.62 264 ASN A CA 1
ATOM 2135 C C . ASN A 1 264 ? -1.362 6.275 19.238 1.00 76.62 264 ASN A C 1
ATOM 2137 O O . ASN A 1 264 ? -1.064 6.893 20.259 1.00 76.62 264 ASN A O 1
ATOM 2141 N N . THR A 1 265 ? -0.465 5.713 18.437 1.00 80.06 265 THR A N 1
ATOM 2142 C CA . THR A 1 265 ? 0.973 5.683 18.714 1.00 80.06 265 THR A CA 1
ATOM 2143 C C . THR A 1 265 ? 1.723 6.708 17.864 1.00 80.06 265 THR A C 1
ATOM 2145 O O . THR A 1 265 ? 1.763 6.575 16.641 1.00 80.06 265 THR A O 1
ATOM 2148 N N . ASN A 1 266 ? 2.338 7.712 18.497 1.00 80.50 266 ASN A N 1
ATOM 2149 C CA . ASN A 1 266 ? 3.145 8.741 17.833 1.00 80.50 266 ASN A CA 1
ATOM 2150 C C . ASN A 1 266 ? 4.618 8.627 18.250 1.00 80.50 266 ASN A C 1
ATOM 2152 O O . ASN A 1 266 ? 5.197 9.534 18.850 1.00 80.50 266 ASN A O 1
ATOM 2156 N N . GLY A 1 267 ? 5.226 7.496 17.905 1.00 86.31 267 GLY A N 1
ATOM 2157 C CA . GLY A 1 267 ? 6.626 7.213 18.189 1.00 86.31 267 GLY A CA 1
ATOM 2158 C C . GLY A 1 267 ? 6.823 5.976 19.052 1.00 86.31 267 GLY A C 1
ATOM 2159 O O . GLY A 1 267 ? 5.880 5.403 19.597 1.00 86.31 267 GLY A O 1
ATOM 2160 N N . LEU A 1 268 ? 8.084 5.576 19.197 1.00 90.62 268 LEU A N 1
ATOM 2161 C CA . LEU A 1 268 ? 8.461 4.329 19.860 1.00 90.62 268 LEU A CA 1
ATOM 2162 C C . LEU A 1 268 ? 7.991 4.248 21.319 1.00 90.62 268 LEU A C 1
ATOM 2164 O O . LEU A 1 268 ? 7.514 3.205 21.763 1.00 90.62 268 LEU A O 1
ATOM 2168 N N . LYS A 1 269 ? 8.081 5.358 22.058 1.00 89.31 269 LYS A N 1
ATOM 2169 C CA . LYS A 1 269 ? 7.667 5.404 23.464 1.00 89.31 269 LYS A CA 1
ATOM 2170 C C . LYS A 1 269 ? 6.175 5.113 23.628 1.00 89.31 269 LYS A C 1
ATOM 2172 O O . LYS A 1 269 ? 5.815 4.275 24.447 1.00 89.31 269 LYS A O 1
ATOM 2177 N N . ASP A 1 270 ? 5.334 5.736 22.805 1.00 87.56 270 ASP A N 1
ATOM 2178 C CA . ASP A 1 270 ? 3.886 5.515 22.833 1.00 87.56 270 ASP A CA 1
ATOM 2179 C C . ASP A 1 270 ? 3.536 4.060 22.492 1.00 87.56 270 ASP A C 1
ATOM 2181 O O . ASP A 1 270 ? 2.616 3.491 23.077 1.00 87.56 270 ASP A O 1
ATOM 2185 N N . ILE A 1 271 ? 4.285 3.436 21.573 1.00 91.06 271 ILE A N 1
ATOM 2186 C CA . ILE A 1 271 ? 4.127 2.015 21.227 1.00 91.06 271 ILE A CA 1
ATOM 2187 C C . ILE A 1 271 ? 4.438 1.136 22.443 1.00 91.06 271 ILE A C 1
ATOM 2189 O O . ILE A 1 271 ? 3.645 0.259 22.786 1.00 91.06 271 ILE A O 1
ATOM 2193 N N . ILE A 1 272 ? 5.561 1.380 23.123 1.00 92.25 272 ILE A N 1
ATOM 2194 C CA . ILE A 1 272 ? 5.960 0.627 24.321 1.00 92.25 272 ILE A CA 1
ATOM 2195 C C . ILE A 1 272 ? 4.939 0.823 25.450 1.00 92.25 272 ILE A C 1
ATOM 2197 O O . ILE A 1 272 ? 4.525 -0.150 26.087 1.00 92.25 272 ILE A O 1
ATOM 2201 N N . ASP A 1 273 ? 4.482 2.056 25.670 1.00 88.88 273 ASP A N 1
ATOM 2202 C CA . ASP A 1 273 ? 3.470 2.380 26.677 1.00 88.88 273 ASP A CA 1
ATOM 2203 C C . ASP A 1 273 ? 2.132 1.684 26.366 1.00 88.88 273 ASP A C 1
ATOM 2205 O O . ASP A 1 273 ? 1.510 1.115 27.269 1.00 88.88 273 ASP A O 1
ATOM 2209 N N . ALA A 1 274 ? 1.725 1.629 25.093 1.00 88.69 274 ALA A N 1
ATOM 2210 C CA . ALA A 1 274 ? 0.530 0.912 24.647 1.00 88.69 274 ALA A CA 1
ATOM 2211 C C . ALA A 1 274 ? 0.636 -0.608 24.873 1.00 88.69 274 ALA A C 1
ATOM 2213 O O . ALA A 1 274 ? -0.287 -1.217 25.425 1.00 88.69 274 ALA A O 1
ATOM 2214 N N . ILE A 1 275 ? 1.776 -1.221 24.526 1.00 91.38 275 ILE A N 1
ATOM 2215 C CA . ILE A 1 275 ? 2.037 -2.650 24.783 1.00 91.38 275 ILE A CA 1
ATOM 2216 C C . ILE A 1 275 ? 1.974 -2.939 26.289 1.00 91.38 275 ILE A C 1
ATOM 2218 O O . ILE A 1 275 ? 1.370 -3.925 26.728 1.00 91.38 275 ILE A O 1
ATOM 2222 N N . ASN A 1 276 ? 2.570 -2.068 27.106 1.00 90.12 276 ASN A N 1
ATOM 2223 C CA . ASN A 1 276 ? 2.598 -2.226 28.555 1.00 90.12 276 ASN A CA 1
ATOM 2224 C C . ASN A 1 276 ? 1.211 -2.073 29.187 1.00 90.12 276 ASN A C 1
ATOM 2226 O O . ASN A 1 276 ? 0.860 -2.881 30.054 1.00 90.12 276 ASN A O 1
ATOM 2230 N N . ALA A 1 277 ? 0.415 -1.110 28.720 1.00 86.94 277 ALA A N 1
ATOM 2231 C CA . ALA A 1 277 ? -0.948 -0.865 29.182 1.00 86.94 277 ALA A CA 1
ATOM 2232 C C . ALA A 1 277 ? -1.922 -2.002 28.822 1.00 86.94 277 ALA A C 1
ATOM 2234 O O . ALA A 1 277 ? -2.870 -2.262 29.575 1.00 86.94 277 ALA A O 1
ATOM 2235 N N . HIS A 1 278 ? -1.700 -2.706 27.705 1.00 86.75 278 HIS A N 1
ATOM 2236 C CA . HIS A 1 278 ? -2.573 -3.802 27.293 1.00 86.75 278 HIS A CA 1
ATOM 2237 C C . HIS A 1 278 ? -2.408 -5.035 28.202 1.00 86.75 278 HIS A C 1
ATOM 2239 O O . HIS A 1 278 ? -1.311 -5.571 28.398 1.00 86.75 278 HIS A O 1
ATOM 2245 N N . LYS A 1 279 ? -3.529 -5.493 28.782 1.00 82.19 279 LYS A N 1
ATOM 2246 C CA . LYS A 1 279 ? -3.558 -6.577 29.786 1.00 82.19 279 LYS A CA 1
ATOM 2247 C C . LYS A 1 279 ? -3.646 -7.981 29.188 1.00 82.19 279 LYS A C 1
ATOM 2249 O O . LYS A 1 279 ? -3.290 -8.938 29.864 1.00 82.19 279 LYS A O 1
ATOM 2254 N N . LYS A 1 280 ? -4.171 -8.115 27.968 1.00 85.62 280 LYS A N 1
ATOM 2255 C CA . LYS A 1 280 ? -4.446 -9.403 27.313 1.00 85.62 280 LYS A CA 1
ATOM 2256 C C . LYS A 1 280 ? -3.735 -9.466 25.961 1.00 85.62 280 LYS A C 1
ATOM 2258 O O . LYS A 1 280 ? -4.380 -9.327 24.934 1.00 85.62 280 LYS A O 1
ATOM 2263 N N . LEU A 1 281 ? -2.413 -9.592 25.980 1.00 90.44 281 LEU A N 1
ATOM 2264 C CA . LEU A 1 281 ? -1.612 -9.922 24.797 1.00 90.44 281 LEU A CA 1
ATOM 2265 C C . LEU A 1 281 ? -1.003 -11.298 25.023 1.00 90.44 281 LEU A C 1
ATOM 2267 O O . LEU A 1 281 ? -0.348 -11.501 26.048 1.00 90.44 281 LEU A O 1
ATOM 2271 N N . LYS A 1 282 ? -1.218 -12.228 24.096 1.00 93.50 282 LYS A N 1
ATOM 2272 C CA . LYS A 1 282 ? -0.644 -13.572 24.173 1.00 93.50 282 LYS A CA 1
ATOM 2273 C C . LYS A 1 282 ? 0.872 -13.531 23.980 1.00 93.50 282 LYS A C 1
ATOM 2275 O O . LYS A 1 282 ? 1.580 -14.190 24.733 1.00 93.50 282 LYS A O 1
ATOM 2280 N N . TYR A 1 283 ? 1.354 -12.729 23.032 1.00 94.19 283 TYR A N 1
ATOM 2281 C CA . TYR A 1 283 ? 2.770 -12.631 22.654 1.00 94.19 283 TYR A CA 1
ATOM 2282 C C . TYR A 1 283 ? 3.463 -11.371 23.203 1.00 94.19 283 TYR A C 1
ATOM 2284 O O . TYR A 1 283 ? 4.345 -10.804 22.564 1.00 94.19 283 TYR A O 1
ATOM 2292 N N . LYS A 1 284 ? 3.057 -10.876 24.383 1.00 94.25 284 LYS A N 1
ATOM 2293 C CA . LYS A 1 284 ? 3.552 -9.595 24.930 1.00 94.25 284 LYS A CA 1
ATOM 2294 C C . LYS A 1 284 ? 5.079 -9.526 25.038 1.00 94.25 284 LYS A C 1
ATOM 2296 O O . LYS A 1 284 ? 5.673 -8.517 24.665 1.00 94.25 284 LYS A O 1
ATOM 2301 N N . GLU A 1 285 ? 5.691 -10.578 25.576 1.00 93.62 285 GLU A N 1
ATOM 2302 C CA . GLU A 1 285 ? 7.140 -10.652 25.789 1.00 93.62 285 GLU A CA 1
ATOM 2303 C C . GLU A 1 285 ? 7.893 -10.696 24.456 1.00 93.62 285 GLU A C 1
ATOM 2305 O O . GLU A 1 285 ? 8.854 -9.949 24.273 1.00 93.62 285 GLU A O 1
ATOM 2310 N N . ASP A 1 286 ? 7.398 -11.479 23.493 1.00 95.31 286 ASP A N 1
ATOM 2311 C CA . ASP A 1 286 ? 7.984 -11.584 22.155 1.00 95.31 286 ASP A CA 1
ATOM 2312 C C . ASP A 1 286 ? 7.913 -10.251 21.399 1.00 95.31 286 ASP A C 1
ATOM 2314 O O . ASP A 1 286 ? 8.898 -9.834 20.789 1.00 95.31 286 ASP A O 1
ATOM 2318 N N . ILE A 1 287 ? 6.778 -9.543 21.480 1.00 95.69 287 ILE A N 1
ATOM 2319 C CA . ILE A 1 287 ? 6.603 -8.218 20.867 1.00 95.69 287 ILE A CA 1
ATOM 2320 C C . ILE A 1 287 ? 7.617 -7.228 21.457 1.00 95.69 287 ILE A C 1
ATOM 2322 O O . ILE A 1 287 ? 8.314 -6.548 20.705 1.00 95.69 287 ILE A O 1
ATOM 2326 N N . LEU A 1 288 ? 7.748 -7.159 22.788 1.00 95.62 288 LEU A N 1
ATOM 2327 C CA . LEU A 1 288 ? 8.723 -6.274 23.441 1.00 95.62 288 LEU A CA 1
ATOM 2328 C C . LEU A 1 288 ? 10.170 -6.643 23.082 1.00 95.62 288 LEU A C 1
ATOM 2330 O O . LEU A 1 288 ? 11.003 -5.755 22.879 1.00 95.62 288 LEU A O 1
ATOM 2334 N N . LEU A 1 289 ? 10.478 -7.935 22.953 1.00 95.62 289 LEU A N 1
ATOM 2335 C CA . LEU A 1 289 ? 11.793 -8.402 22.520 1.00 95.62 289 LEU A CA 1
ATOM 2336 C C . LEU A 1 289 ? 12.100 -7.989 21.073 1.00 95.62 289 LEU A C 1
ATOM 2338 O O . LEU A 1 289 ? 13.207 -7.535 20.788 1.00 95.62 289 LEU A O 1
ATOM 2342 N N . ILE A 1 290 ? 11.135 -8.120 20.161 1.00 96.00 290 ILE A N 1
ATOM 2343 C CA . ILE A 1 290 ? 11.289 -7.704 18.759 1.00 96.00 290 ILE A CA 1
ATOM 2344 C C . ILE A 1 290 ? 11.519 -6.192 18.680 1.00 96.00 290 ILE A C 1
ATOM 2346 O O . ILE A 1 290 ? 12.468 -5.752 18.032 1.00 96.00 290 ILE A O 1
ATOM 2350 N N . ILE A 1 291 ? 10.693 -5.401 19.370 1.00 95.88 291 ILE A N 1
ATOM 2351 C CA . ILE A 1 291 ? 10.786 -3.936 19.350 1.00 95.88 291 ILE A CA 1
ATOM 2352 C C . ILE A 1 291 ? 12.101 -3.453 19.972 1.00 95.88 291 ILE A C 1
ATOM 2354 O O . ILE A 1 291 ? 12.766 -2.609 19.380 1.00 95.88 291 ILE A O 1
ATOM 2358 N N . SER A 1 292 ? 12.527 -4.020 21.104 1.00 95.12 292 SER A N 1
ATOM 2359 C CA . SER A 1 292 ? 13.803 -3.650 21.739 1.00 95.12 292 SER A CA 1
ATOM 2360 C C . SER A 1 292 ? 15.023 -4.024 20.892 1.00 95.12 292 SER A C 1
ATOM 2362 O O . SER A 1 292 ? 15.966 -3.238 20.795 1.00 95.12 292 SER A O 1
ATOM 2364 N N . LYS A 1 293 ? 15.010 -5.186 20.221 1.00 95.19 293 LYS A N 1
ATOM 2365 C CA . LYS A 1 293 ? 16.058 -5.549 19.252 1.00 95.19 293 LYS A CA 1
ATOM 2366 C C . LYS A 1 293 ? 16.077 -4.587 18.067 1.00 95.19 293 LYS A C 1
ATOM 2368 O O . LYS A 1 293 ? 17.150 -4.144 17.671 1.00 95.19 293 LYS A O 1
ATOM 2373 N N . LEU A 1 294 ? 14.911 -4.257 17.513 1.00 95.94 294 LEU A N 1
ATOM 2374 C CA . LEU A 1 294 ? 14.799 -3.321 16.398 1.00 95.94 294 LEU A CA 1
ATOM 2375 C C . LEU A 1 294 ? 15.302 -1.921 16.782 1.00 95.94 294 LEU A C 1
ATOM 2377 O O . LEU A 1 294 ? 16.070 -1.325 16.030 1.00 95.94 294 LEU A O 1
ATOM 2381 N N . GLU A 1 295 ? 14.916 -1.424 17.958 1.00 94.88 295 GLU A N 1
ATOM 2382 C CA . GLU A 1 295 ? 15.411 -0.169 18.531 1.00 94.88 295 GLU A CA 1
ATOM 2383 C C . GLU A 1 295 ? 16.934 -0.184 18.664 1.00 94.88 295 GLU A C 1
ATOM 2385 O O . GLU A 1 295 ? 17.594 0.737 18.188 1.00 94.88 295 GLU A O 1
ATOM 2390 N N . ALA A 1 296 ? 17.512 -1.240 19.242 1.00 94.50 296 ALA A N 1
ATOM 2391 C CA . ALA A 1 296 ? 18.959 -1.355 19.398 1.00 94.50 296 ALA A CA 1
ATOM 2392 C C . ALA A 1 296 ? 19.700 -1.312 18.051 1.00 94.50 296 ALA A C 1
ATOM 2394 O O . ALA A 1 296 ? 20.740 -0.661 17.951 1.00 94.50 296 ALA A O 1
ATOM 2395 N N . ILE A 1 297 ? 19.154 -1.962 17.017 1.00 94.75 297 ILE A N 1
ATOM 2396 C CA . ILE A 1 297 ? 19.744 -1.969 15.675 1.00 94.75 297 ILE A CA 1
ATOM 2397 C C . ILE A 1 297 ? 19.653 -0.579 15.039 1.00 94.75 297 ILE A C 1
ATOM 2399 O O . ILE A 1 297 ? 20.670 -0.024 14.632 1.00 94.75 297 ILE A O 1
ATOM 2403 N N . LEU A 1 298 ? 18.459 0.016 14.978 1.00 93.81 298 LEU A N 1
ATOM 2404 C CA . LEU A 1 298 ? 18.261 1.297 14.292 1.00 93.81 298 LEU A CA 1
ATOM 2405 C C . LEU A 1 298 ? 18.860 2.493 15.058 1.00 93.81 298 LEU A C 1
ATOM 2407 O O . LEU A 1 298 ? 19.213 3.499 14.439 1.00 93.81 298 LEU A O 1
ATOM 2411 N N . ASN A 1 299 ? 19.056 2.383 16.377 1.00 91.06 299 ASN A N 1
ATOM 2412 C CA . ASN A 1 299 ? 19.757 3.396 17.170 1.00 91.06 299 ASN A CA 1
ATOM 2413 C C . ASN A 1 299 ? 21.222 3.573 16.742 1.00 91.06 299 ASN A C 1
ATOM 2415 O O . ASN A 1 299 ? 21.755 4.674 16.879 1.00 91.06 299 ASN A O 1
ATOM 2419 N N . LEU A 1 300 ? 21.871 2.544 16.180 1.00 92.19 300 LEU A N 1
ATOM 2420 C CA . LEU A 1 300 ? 23.210 2.685 15.592 1.00 92.19 300 LEU A CA 1
ATOM 2421 C C . LEU A 1 300 ? 23.200 3.747 14.486 1.00 92.19 300 LEU A C 1
ATOM 2423 O O . LEU A 1 300 ? 24.040 4.647 14.478 1.00 92.19 300 LEU A O 1
ATOM 2427 N N . LEU A 1 301 ? 22.193 3.695 13.610 1.00 90.56 301 LEU A N 1
ATOM 2428 C CA . LEU A 1 301 ? 22.022 4.652 12.522 1.00 90.56 301 LEU A CA 1
ATOM 2429 C C . LEU A 1 301 ? 21.657 6.052 13.044 1.00 90.56 301 LEU A C 1
ATOM 2431 O O . LEU A 1 301 ? 22.219 7.038 12.568 1.00 90.56 301 LEU A O 1
ATOM 2435 N N . LEU A 1 302 ? 20.799 6.156 14.066 1.00 87.81 302 LEU A N 1
ATOM 2436 C CA . LEU A 1 302 ? 20.490 7.439 14.720 1.00 87.81 302 LEU A CA 1
ATOM 2437 C C . LEU A 1 302 ? 21.729 8.099 15.349 1.00 87.81 302 LEU A C 1
ATOM 2439 O O . LEU A 1 302 ? 21.876 9.318 15.290 1.00 87.81 302 LEU A O 1
ATOM 2443 N N . ASN A 1 303 ? 22.652 7.315 15.905 1.00 87.69 303 ASN A N 1
ATOM 2444 C CA . ASN A 1 303 ? 23.890 7.841 16.488 1.00 87.69 303 ASN A CA 1
ATOM 2445 C C . ASN A 1 303 ? 24.885 8.352 15.433 1.00 87.69 303 ASN A C 1
ATOM 2447 O O . ASN A 1 303 ? 25.760 9.149 15.760 1.00 87.69 303 ASN A O 1
ATOM 2451 N N . SER A 1 304 ? 24.740 7.924 14.176 1.00 84.56 304 SER A N 1
ATOM 2452 C CA . SER A 1 304 ? 25.564 8.379 13.046 1.00 84.56 304 SER A CA 1
ATOM 2453 C C . SER A 1 304 ? 25.048 9.665 12.376 1.00 84.56 304 SER A C 1
ATOM 2455 O O . SER A 1 304 ? 25.604 10.119 11.375 1.00 84.56 304 SER A O 1
ATOM 2457 N N . ILE A 1 305 ? 23.991 10.291 12.910 1.00 79.75 305 ILE A N 1
ATOM 2458 C CA . ILE A 1 305 ? 23.463 11.555 12.377 1.00 79.75 305 ILE A CA 1
ATOM 2459 C C . ILE A 1 305 ? 24.533 12.653 12.461 1.00 79.75 305 ILE A C 1
ATOM 2461 O O . ILE A 1 305 ? 25.203 12.817 13.479 1.00 79.75 305 ILE A O 1
ATOM 2465 N N . ASN A 1 306 ? 24.653 13.459 11.401 1.00 84.19 306 ASN A N 1
ATOM 2466 C CA . ASN A 1 306 ? 25.666 14.510 11.231 1.00 84.19 306 ASN A CA 1
ATOM 2467 C C . ASN A 1 306 ? 27.114 14.011 11.067 1.00 84.19 306 ASN A C 1
ATOM 2469 O O . ASN A 1 306 ? 28.032 14.842 11.021 1.00 84.19 306 ASN A O 1
ATOM 2473 N N . CYS A 1 307 ? 27.330 12.702 10.925 1.00 87.38 307 CYS A N 1
ATOM 2474 C CA . CYS A 1 307 ? 28.594 12.158 10.441 1.00 87.38 307 CYS A CA 1
ATOM 2475 C C . CYS A 1 307 ? 28.726 12.332 8.913 1.00 87.38 307 CYS A C 1
ATOM 2477 O O . CYS A 1 307 ? 27.735 12.621 8.224 1.00 87.38 307 CYS A O 1
ATOM 2479 N N . PRO A 1 308 ? 29.950 12.203 8.366 1.00 90.56 308 PRO A N 1
ATOM 2480 C CA . PRO A 1 308 ? 30.170 12.053 6.932 1.00 90.56 308 PRO A CA 1
ATOM 2481 C C . PRO A 1 308 ? 29.284 10.958 6.329 1.00 90.56 308 PRO A C 1
ATOM 2483 O O . PRO A 1 308 ? 29.017 9.940 6.968 1.00 90.56 308 PRO A O 1
ATOM 2486 N N . ILE A 1 309 ? 28.854 11.149 5.080 1.00 92.25 309 ILE A N 1
ATOM 2487 C CA . ILE A 1 309 ? 27.987 10.192 4.379 1.00 92.25 309 ILE A CA 1
ATOM 2488 C C . ILE A 1 309 ? 28.571 8.772 4.338 1.00 92.25 309 ILE A C 1
ATOM 2490 O O . ILE A 1 309 ? 27.814 7.816 4.469 1.00 92.25 309 ILE A O 1
ATOM 2494 N N . SER A 1 310 ? 29.897 8.628 4.240 1.00 91.69 310 SER A N 1
ATOM 2495 C CA . SER A 1 310 ? 30.585 7.331 4.300 1.00 91.69 310 SER A CA 1
ATOM 2496 C C . SER A 1 310 ? 30.241 6.543 5.566 1.00 91.69 310 SER A C 1
ATOM 2498 O O . SER A 1 310 ? 29.945 5.351 5.499 1.00 91.69 310 SER A O 1
ATOM 2500 N N . ASP A 1 311 ? 30.216 7.221 6.712 1.00 91.12 311 ASP A N 1
ATOM 2501 C CA . ASP A 1 311 ? 29.981 6.595 8.013 1.00 91.12 311 ASP A CA 1
ATOM 2502 C C . ASP A 1 311 ? 28.505 6.215 8.166 1.00 91.12 311 ASP A C 1
ATOM 2504 O O . ASP A 1 311 ? 28.182 5.146 8.691 1.00 91.12 311 ASP A O 1
ATOM 2508 N N . VAL A 1 312 ? 27.603 7.060 7.653 1.00 93.19 312 VAL A N 1
ATOM 2509 C CA . VAL A 1 312 ? 26.157 6.789 7.626 1.00 93.19 312 VAL A CA 1
ATOM 2510 C C . VAL A 1 312 ? 25.852 5.579 6.740 1.00 93.19 312 VAL A C 1
ATOM 2512 O O . VAL A 1 312 ? 25.097 4.700 7.152 1.00 93.19 312 VAL A O 1
ATOM 2515 N N . VAL A 1 313 ? 26.468 5.487 5.555 1.00 93.19 313 VAL A N 1
ATOM 2516 C CA . VAL A 1 313 ? 26.316 4.343 4.637 1.00 93.19 313 VAL A CA 1
ATOM 2517 C C . VAL A 1 313 ? 26.807 3.056 5.290 1.00 93.19 313 VAL A C 1
ATOM 2519 O O . VAL A 1 313 ? 26.067 2.072 5.323 1.00 93.19 313 VAL A O 1
ATOM 2522 N N . ALA A 1 314 ? 28.015 3.069 5.860 1.00 92.31 314 ALA A N 1
ATOM 2523 C CA . ALA A 1 314 ? 28.585 1.902 6.527 1.00 92.31 314 ALA A CA 1
ATOM 2524 C C . ALA A 1 314 ? 27.702 1.430 7.693 1.00 92.31 314 ALA A C 1
ATOM 2526 O O . ALA A 1 314 ? 27.393 0.242 7.802 1.00 92.31 314 ALA A O 1
ATOM 2527 N N . THR A 1 315 ? 27.230 2.364 8.522 1.00 93.94 315 THR A N 1
ATOM 2528 C CA . THR A 1 315 ? 26.337 2.063 9.652 1.00 93.94 315 THR A CA 1
ATOM 2529 C C . THR A 1 315 ? 24.989 1.529 9.170 1.00 93.94 315 THR A C 1
ATOM 2531 O O . THR A 1 315 ? 24.456 0.575 9.739 1.00 93.94 315 THR A O 1
ATOM 2534 N N . HIS A 1 316 ? 24.436 2.096 8.095 1.00 94.31 316 HIS A N 1
ATOM 2535 C CA . HIS A 1 316 ? 23.178 1.632 7.522 1.00 94.31 316 HIS A CA 1
ATOM 2536 C C . HIS A 1 316 ? 23.290 0.193 7.002 1.00 94.31 316 HIS A C 1
ATOM 2538 O O . HIS A 1 316 ? 22.462 -0.644 7.359 1.00 94.31 316 HIS A O 1
ATOM 2544 N N . LEU A 1 317 ? 24.334 -0.120 6.228 1.00 93.31 317 LEU A N 1
ATOM 2545 C CA . LEU A 1 317 ? 24.571 -1.475 5.722 1.00 93.31 317 LEU A CA 1
ATOM 2546 C C . LEU A 1 317 ? 24.766 -2.481 6.865 1.00 93.31 317 LEU A C 1
ATOM 2548 O O . LEU A 1 317 ? 24.220 -3.581 6.809 1.00 93.31 317 LEU A O 1
ATOM 2552 N N . GLN A 1 318 ? 25.451 -2.093 7.946 1.00 93.19 318 GLN A N 1
ATOM 2553 C CA . GLN A 1 318 ? 25.549 -2.923 9.151 1.00 93.19 318 GLN A CA 1
ATOM 2554 C C . GLN A 1 318 ? 24.175 -3.210 9.771 1.00 93.19 318 GLN A C 1
ATOM 2556 O O . GLN A 1 318 ? 23.890 -4.359 10.109 1.00 93.19 318 GLN A O 1
ATOM 2561 N N . CYS A 1 319 ? 23.301 -2.205 9.880 1.00 93.75 319 CYS A N 1
ATOM 2562 C CA . CYS A 1 319 ? 21.942 -2.397 10.394 1.00 93.75 319 CYS A CA 1
ATOM 2563 C C . CYS A 1 319 ? 21.154 -3.398 9.538 1.00 93.75 319 CYS A C 1
ATOM 2565 O O . CYS A 1 319 ? 20.512 -4.301 10.073 1.00 93.75 319 CYS A O 1
ATOM 2567 N N . ILE A 1 320 ? 21.234 -3.269 8.212 1.00 93.38 320 ILE A N 1
ATOM 2568 C CA . ILE A 1 320 ? 20.552 -4.167 7.273 1.00 93.38 320 ILE A CA 1
ATOM 2569 C C . ILE A 1 320 ? 21.091 -5.596 7.351 1.00 93.38 320 ILE A C 1
ATOM 2571 O O . ILE A 1 320 ? 20.303 -6.547 7.358 1.00 93.38 320 ILE A O 1
ATOM 2575 N N . ASN A 1 321 ? 22.408 -5.757 7.468 1.00 92.56 321 ASN A N 1
ATOM 2576 C CA . ASN A 1 321 ? 23.028 -7.068 7.621 1.00 92.56 321 ASN A CA 1
ATOM 2577 C C . ASN A 1 321 ? 22.552 -7.767 8.905 1.00 92.56 321 ASN A C 1
ATOM 2579 O O . ASN A 1 321 ? 22.257 -8.961 8.886 1.00 92.56 321 ASN A O 1
ATOM 2583 N N . ILE A 1 322 ? 22.406 -7.024 10.009 1.00 93.12 322 ILE A N 1
ATOM 2584 C CA . ILE A 1 322 ? 21.886 -7.567 11.273 1.00 93.12 322 ILE A CA 1
ATOM 2585 C C . ILE A 1 322 ? 20.390 -7.905 11.162 1.00 93.12 322 ILE A C 1
ATOM 2587 O O . ILE A 1 322 ? 19.966 -8.943 11.668 1.00 93.12 322 ILE A O 1
ATOM 2591 N N . LEU A 1 323 ? 19.586 -7.061 10.502 1.00 92.06 323 LEU A N 1
ATOM 2592 C CA . LEU A 1 323 ? 18.141 -7.281 10.341 1.00 92.06 323 LEU A CA 1
ATOM 2593 C C . LEU A 1 323 ? 17.815 -8.493 9.465 1.00 92.06 323 LEU A C 1
ATOM 2595 O O . LEU A 1 323 ? 16.900 -9.248 9.788 1.00 92.06 323 LEU A O 1
ATOM 2599 N N . SER A 1 324 ? 18.543 -8.651 8.359 1.00 90.25 324 SER A N 1
ATOM 2600 C CA . SER A 1 324 ? 18.306 -9.715 7.377 1.00 90.25 324 SER A CA 1
ATOM 2601 C C . SER A 1 324 ? 19.062 -11.010 7.671 1.00 90.25 324 SER A C 1
ATOM 2603 O O . SER A 1 324 ? 18.685 -12.066 7.168 1.00 90.25 324 SER A O 1
ATOM 2605 N N . GLY A 1 325 ? 20.150 -10.942 8.445 1.00 86.56 325 GLY A N 1
ATOM 2606 C CA . GLY A 1 325 ? 21.099 -12.046 8.600 1.00 86.56 325 GLY A CA 1
ATOM 2607 C C . GLY A 1 325 ? 21.927 -12.332 7.339 1.00 86.56 325 GLY A C 1
ATOM 2608 O O . GLY A 1 325 ? 22.592 -13.364 7.275 1.00 86.56 325 GLY A O 1
ATOM 2609 N N . ILE A 1 326 ? 21.883 -11.449 6.337 1.00 86.00 326 ILE A N 1
ATOM 2610 C CA . ILE A 1 326 ? 22.568 -11.591 5.048 1.00 86.00 326 ILE A CA 1
ATOM 2611 C C . ILE A 1 326 ? 23.602 -10.479 4.928 1.00 86.00 326 ILE A C 1
ATOM 2613 O O . ILE A 1 326 ? 23.291 -9.322 5.192 1.00 86.00 326 ILE A O 1
ATOM 2617 N N . ASN A 1 327 ? 24.818 -10.803 4.488 1.00 84.25 327 ASN A N 1
ATOM 2618 C CA . ASN A 1 327 ? 25.829 -9.787 4.223 1.00 84.25 327 ASN A CA 1
ATOM 2619 C C . ASN A 1 327 ? 25.686 -9.232 2.800 1.00 84.25 327 ASN A C 1
ATOM 2621 O O . ASN A 1 327 ? 26.058 -9.895 1.833 1.00 84.25 327 ASN A O 1
ATOM 2625 N N . PHE A 1 328 ? 25.152 -8.016 2.669 1.00 80.88 328 PHE A N 1
ATOM 2626 C CA . PHE A 1 328 ? 24.839 -7.427 1.363 1.00 80.88 328 PHE A CA 1
ATOM 2627 C C . PHE A 1 328 ? 26.083 -7.218 0.487 1.00 80.88 328 PHE A C 1
ATOM 2629 O O . PHE A 1 328 ? 26.004 -7.419 -0.722 1.00 80.88 328 PHE A O 1
ATOM 2636 N N . SER A 1 329 ? 27.236 -6.885 1.078 1.00 75.31 329 SER A N 1
ATOM 2637 C CA . SER A 1 329 ? 28.480 -6.640 0.331 1.00 75.31 329 SER A CA 1
ATOM 2638 C C . SER A 1 329 ? 29.110 -7.907 -0.255 1.00 75.31 329 SER A C 1
ATOM 2640 O O . SER A 1 329 ? 29.960 -7.819 -1.134 1.00 75.31 329 SER A O 1
ATOM 2642 N N . GLU A 1 330 ? 28.720 -9.085 0.237 1.00 79.62 330 GLU A N 1
ATOM 2643 C CA . GLU A 1 330 ? 29.232 -10.388 -0.215 1.00 79.62 330 GLU A CA 1
ATOM 2644 C C . GLU A 1 330 ? 28.268 -11.091 -1.182 1.00 79.62 330 GLU A C 1
ATOM 2646 O O . GLU A 1 330 ? 28.537 -12.202 -1.643 1.00 79.62 330 GLU A O 1
ATOM 2651 N N . LEU A 1 331 ? 27.136 -10.460 -1.507 1.00 80.31 331 LEU A N 1
ATOM 2652 C CA . LEU A 1 331 ? 26.199 -11.005 -2.477 1.00 80.31 331 LEU A CA 1
ATOM 2653 C C . LEU A 1 331 ? 26.774 -10.880 -3.892 1.00 80.31 331 LEU A C 1
ATOM 2655 O O . LEU A 1 331 ? 26.975 -9.778 -4.396 1.00 80.31 331 LEU A O 1
ATOM 2659 N N . ASN A 1 332 ? 26.912 -12.009 -4.588 1.00 73.25 332 ASN A N 1
ATOM 2660 C CA . ASN A 1 332 ? 27.229 -12.056 -6.022 1.00 73.25 332 ASN A CA 1
ATOM 2661 C C . ASN A 1 332 ? 26.001 -11.694 -6.882 1.00 73.25 332 ASN A C 1
ATOM 2663 O O . ASN A 1 332 ? 25.585 -12.462 -7.745 1.00 73.25 332 ASN A O 1
ATOM 2667 N N . SER A 1 333 ? 25.383 -10.549 -6.606 1.00 79.38 333 SER A N 1
ATOM 2668 C CA . SER A 1 333 ? 24.173 -10.054 -7.271 1.00 79.38 333 SER A CA 1
ATOM 2669 C C . SER A 1 333 ? 24.334 -8.579 -7.633 1.00 79.38 333 SER A C 1
ATOM 2671 O O . SER A 1 333 ? 25.247 -7.901 -7.154 1.00 79.38 333 SER A O 1
ATOM 2673 N N . GLU A 1 334 ? 23.432 -8.059 -8.465 1.00 80.25 334 GLU A N 1
ATOM 2674 C CA . GLU A 1 334 ? 23.422 -6.639 -8.834 1.00 80.25 334 GLU A CA 1
ATOM 2675 C C . GLU A 1 334 ? 23.311 -5.726 -7.605 1.00 80.25 334 GLU A C 1
ATOM 2677 O O . GLU A 1 334 ? 23.978 -4.693 -7.554 1.00 80.25 334 GLU A O 1
ATOM 2682 N N . ILE A 1 335 ? 22.542 -6.122 -6.581 1.00 85.31 335 ILE A N 1
ATOM 2683 C CA . ILE A 1 335 ? 22.455 -5.355 -5.335 1.00 85.31 335 ILE A CA 1
ATOM 2684 C C . ILE A 1 335 ? 23.771 -5.357 -4.546 1.00 85.31 335 ILE A C 1
ATOM 2686 O O . ILE A 1 335 ? 24.141 -4.325 -3.986 1.00 85.31 335 ILE A O 1
ATOM 2690 N N . GLY A 1 336 ? 24.529 -6.456 -4.555 1.00 85.25 336 GLY A N 1
ATOM 2691 C CA . GLY A 1 336 ? 25.855 -6.495 -3.932 1.00 85.25 336 GLY A CA 1
ATOM 2692 C C . GLY A 1 336 ? 26.814 -5.513 -4.603 1.00 85.25 336 GLY A C 1
ATOM 2693 O O . GLY A 1 336 ? 27.381 -4.642 -3.938 1.00 85.25 336 GLY A O 1
ATOM 2694 N N . ASN A 1 337 ? 26.882 -5.551 -5.937 1.00 86.50 337 ASN A N 1
ATOM 2695 C CA . ASN A 1 337 ? 27.658 -4.591 -6.729 1.00 86.50 337 ASN A CA 1
ATOM 2696 C C . ASN A 1 337 ? 27.218 -3.142 -6.472 1.00 86.50 337 ASN A C 1
ATOM 2698 O O . ASN A 1 337 ? 28.065 -2.265 -6.298 1.00 86.50 337 ASN A O 1
ATOM 2702 N N . PHE A 1 338 ? 25.907 -2.892 -6.394 1.00 90.19 338 PHE A N 1
ATOM 2703 C CA . PHE A 1 338 ? 25.359 -1.583 -6.045 1.00 90.19 338 PHE A CA 1
ATOM 2704 C C . PHE A 1 338 ? 25.857 -1.103 -4.682 1.00 90.19 338 PHE A C 1
ATOM 2706 O O . PHE A 1 338 ? 26.351 0.017 -4.587 1.00 90.19 338 PHE A O 1
ATOM 2713 N N . THR A 1 339 ? 25.762 -1.927 -3.634 1.00 90.00 339 THR A N 1
ATOM 2714 C CA . THR A 1 339 ? 26.170 -1.510 -2.281 1.00 90.00 339 THR A CA 1
ATOM 2715 C C . THR A 1 339 ? 27.658 -1.180 -2.199 1.00 90.00 339 THR A C 1
ATOM 2717 O O . THR A 1 339 ? 28.018 -0.159 -1.609 1.00 90.00 339 THR A O 1
ATOM 2720 N N . CYS A 1 340 ? 28.513 -1.965 -2.862 1.00 89.38 340 CYS A N 1
ATOM 2721 C CA . CYS A 1 340 ? 29.944 -1.684 -2.972 1.00 89.38 340 CYS A CA 1
ATOM 2722 C C . CYS A 1 340 ? 30.206 -0.378 -3.736 1.00 89.38 340 CYS A C 1
ATOM 2724 O O . CYS A 1 340 ? 30.927 0.491 -3.248 1.00 89.38 340 CYS A O 1
ATOM 2726 N N . ASN A 1 341 ? 29.577 -0.194 -4.900 1.00 90.81 341 ASN A N 1
ATOM 2727 C CA . ASN A 1 341 ? 29.731 1.020 -5.706 1.00 90.81 341 ASN A CA 1
ATOM 2728 C C . ASN A 1 341 ? 29.219 2.268 -4.975 1.00 90.81 341 ASN A C 1
ATOM 2730 O O . ASN A 1 341 ? 29.860 3.315 -5.031 1.00 90.81 341 ASN A O 1
ATOM 2734 N N . PHE A 1 342 ? 28.092 2.158 -4.270 1.00 92.44 342 PHE A N 1
ATOM 2735 C CA . PHE A 1 342 ? 27.508 3.239 -3.482 1.00 92.44 342 PHE A CA 1
ATOM 2736 C C . PHE A 1 342 ? 28.411 3.624 -2.306 1.00 92.44 342 PHE A C 1
ATOM 2738 O O . PHE A 1 342 ? 28.716 4.802 -2.138 1.00 92.44 342 PHE A O 1
ATOM 2745 N N . SER A 1 343 ? 28.917 2.640 -1.557 1.00 91.88 343 SER A N 1
ATOM 2746 C CA . SER A 1 343 ? 29.883 2.871 -0.477 1.00 91.88 343 SER A CA 1
ATOM 2747 C C . SER A 1 343 ? 31.153 3.558 -0.988 1.00 91.88 343 SER A C 1
ATOM 2749 O O . SER A 1 343 ? 31.564 4.574 -0.430 1.00 91.88 343 SER A O 1
ATOM 2751 N N . ASN A 1 344 ? 31.727 3.068 -2.092 1.00 92.31 344 ASN A N 1
ATOM 2752 C CA . ASN A 1 344 ? 32.928 3.647 -2.701 1.00 92.31 344 ASN A CA 1
ATOM 2753 C C . ASN A 1 344 ? 32.685 5.075 -3.219 1.00 92.31 344 ASN A C 1
ATOM 2755 O O . ASN A 1 344 ? 33.544 5.939 -3.082 1.00 92.31 344 ASN A O 1
ATOM 2759 N N . ALA A 1 345 ? 31.508 5.354 -3.790 1.00 91.56 345 ALA A N 1
ATOM 2760 C CA . ALA A 1 345 ? 31.144 6.694 -4.256 1.00 91.56 345 ALA A CA 1
ATOM 2761 C C . ALA A 1 345 ? 30.970 7.703 -3.106 1.00 91.56 345 ALA A C 1
ATOM 2763 O O . ALA A 1 345 ? 31.127 8.907 -3.311 1.00 91.56 345 ALA A O 1
ATOM 2764 N N . CYS A 1 346 ? 30.634 7.221 -1.909 1.00 90.62 346 CYS A N 1
ATOM 2765 C CA . CYS A 1 346 ? 30.506 8.029 -0.700 1.00 90.62 346 CYS A CA 1
ATOM 2766 C C . CYS A 1 346 ? 31.837 8.218 0.049 1.00 90.62 346 CYS A C 1
ATOM 2768 O O . CYS A 1 346 ? 31.920 9.077 0.931 1.00 90.62 346 CYS A O 1
ATOM 2770 N N . GLU A 1 347 ? 32.877 7.453 -0.286 1.00 90.69 347 GLU A N 1
ATOM 2771 C CA . GLU A 1 347 ? 34.182 7.535 0.366 1.00 90.69 347 GLU A CA 1
ATOM 2772 C C . GLU A 1 347 ? 34.874 8.878 0.070 1.00 90.69 347 GLU A C 1
ATOM 2774 O O . GLU A 1 347 ? 34.907 9.363 -1.061 1.00 90.69 347 GLU A O 1
ATOM 2779 N N . GLY A 1 348 ? 35.401 9.532 1.110 1.00 85.75 348 GLY A N 1
ATOM 2780 C CA . GLY A 1 348 ? 36.054 10.842 0.987 1.00 85.75 348 GLY A CA 1
ATOM 2781 C C . GLY A 1 348 ? 35.104 12.031 0.771 1.00 85.75 348 GLY A C 1
ATOM 2782 O O . GLY A 1 348 ? 35.564 13.173 0.680 1.00 85.75 348 GLY A O 1
ATOM 2783 N N . VAL A 1 349 ? 33.785 11.810 0.738 1.00 88.06 349 VAL A N 1
ATOM 2784 C CA . VAL A 1 349 ? 32.787 12.877 0.591 1.00 88.06 349 VAL A CA 1
ATOM 2785 C C . VAL A 1 349 ? 32.516 13.541 1.946 1.00 88.06 349 VAL A C 1
ATOM 2787 O O . VAL A 1 349 ? 31.848 12.990 2.817 1.00 88.06 349 VAL A O 1
ATOM 2790 N N . GLY A 1 350 ? 32.989 14.778 2.121 1.00 82.56 350 GLY A N 1
ATOM 2791 C CA . GLY A 1 350 ? 32.852 15.555 3.366 1.00 82.56 350 GLY A CA 1
ATOM 2792 C C . GLY A 1 350 ? 31.446 16.098 3.679 1.00 82.56 350 GLY A C 1
ATOM 2793 O O . GLY A 1 350 ? 31.323 17.067 4.429 1.00 82.56 350 GLY A O 1
ATOM 2794 N N . ILE A 1 351 ? 30.387 15.532 3.094 1.00 86.50 351 ILE A N 1
ATOM 2795 C CA . ILE A 1 351 ? 29.004 15.977 3.312 1.00 86.50 351 ILE A CA 1
ATOM 2796 C C . ILE A 1 351 ? 28.481 15.340 4.599 1.00 86.50 351 ILE A C 1
ATOM 2798 O O . ILE A 1 351 ? 28.314 14.123 4.679 1.00 86.50 351 ILE A O 1
ATOM 2802 N N . LYS A 1 352 ? 28.180 16.176 5.596 1.00 89.12 352 LYS A N 1
ATOM 2803 C CA . LYS A 1 352 ? 27.447 15.750 6.793 1.00 89.12 352 LYS A CA 1
ATOM 2804 C C . LYS A 1 352 ? 25.984 15.531 6.432 1.00 89.12 352 LYS A C 1
ATOM 2806 O O . LYS A 1 352 ? 25.330 16.467 5.971 1.00 89.12 352 LYS A O 1
ATOM 2811 N N . CYS A 1 353 ? 25.481 14.319 6.639 1.00 85.62 353 CYS A N 1
ATOM 2812 C CA . CYS A 1 353 ? 24.124 13.963 6.230 1.00 85.62 353 CYS A CA 1
ATOM 2813 C C . CYS A 1 353 ? 23.146 13.940 7.409 1.00 85.62 353 CYS A C 1
ATOM 2815 O O . CYS A 1 353 ? 23.412 13.343 8.454 1.00 85.62 353 CYS A O 1
ATOM 2817 N N . SER A 1 354 ? 21.981 14.561 7.208 1.00 91.50 354 SER A N 1
ATOM 2818 C CA . SER A 1 354 ? 20.768 14.205 7.945 1.00 91.50 354 SER A CA 1
ATOM 2819 C C . SER A 1 354 ? 20.179 12.912 7.366 1.00 91.50 354 SER A C 1
ATOM 2821 O O . SER A 1 354 ? 20.482 12.545 6.228 1.00 91.50 354 SER A O 1
ATOM 2823 N N . LEU A 1 355 ? 19.303 12.233 8.115 1.00 89.31 355 LEU A N 1
ATOM 2824 C CA . LEU A 1 355 ? 18.609 11.037 7.615 1.00 89.31 355 LEU A CA 1
ATOM 2825 C C . LEU A 1 355 ? 17.754 11.327 6.376 1.00 89.31 355 LEU A C 1
ATOM 2827 O O . LEU A 1 355 ? 17.689 10.504 5.469 1.00 89.31 355 LEU A O 1
ATOM 2831 N N . GLU A 1 356 ? 17.129 12.504 6.315 1.00 90.75 356 GLU A N 1
ATOM 2832 C CA . GLU A 1 356 ? 16.327 12.925 5.163 1.00 90.75 356 GLU A CA 1
ATOM 2833 C C . GLU A 1 356 ? 17.188 13.096 3.910 1.00 90.75 356 GLU A C 1
ATOM 2835 O O . GLU A 1 356 ? 16.847 12.571 2.850 1.00 90.75 356 GLU A O 1
ATOM 2840 N N . LEU A 1 357 ? 18.333 13.777 4.037 1.00 91.75 357 LEU A N 1
ATOM 2841 C CA . LEU A 1 357 ? 19.263 13.962 2.925 1.00 91.75 357 LEU A CA 1
ATOM 2842 C C . LEU A 1 357 ? 19.837 12.618 2.467 1.00 91.75 357 LEU A C 1
ATOM 2844 O O . LEU A 1 357 ? 19.908 12.351 1.270 1.00 91.75 357 LEU A O 1
ATOM 2848 N N . TYR A 1 358 ? 20.203 11.754 3.415 1.00 92.88 358 TYR A N 1
ATOM 2849 C CA . TYR A 1 358 ? 20.692 10.415 3.110 1.00 92.88 358 TYR A CA 1
ATOM 2850 C C . TYR A 1 358 ? 19.646 9.573 2.366 1.00 92.88 358 TYR A C 1
ATOM 2852 O O . TYR A 1 358 ? 19.969 8.974 1.343 1.00 92.88 358 TYR A O 1
ATOM 2860 N N . SER A 1 359 ? 18.388 9.591 2.820 1.00 92.69 359 SER A N 1
ATOM 2861 C CA . SER A 1 359 ? 17.268 8.907 2.158 1.00 92.69 359 SER A CA 1
ATOM 2862 C C . SER A 1 359 ? 17.091 9.362 0.706 1.00 92.69 359 SER A C 1
ATOM 2864 O O . SER A 1 359 ? 16.963 8.538 -0.203 1.00 92.69 359 SER A O 1
ATOM 2866 N N . GLN A 1 360 ? 17.161 10.675 0.463 1.00 92.75 360 GLN A N 1
ATOM 2867 C CA . GLN A 1 360 ? 17.075 11.242 -0.886 1.00 92.75 360 GLN A CA 1
ATOM 2868 C C . GLN A 1 360 ? 18.244 10.795 -1.768 1.00 92.75 360 GLN A C 1
ATOM 2870 O O . GLN A 1 360 ? 18.024 10.372 -2.902 1.00 92.75 360 GLN A O 1
ATOM 2875 N N . ILE A 1 361 ? 19.476 10.847 -1.252 1.00 92.75 361 ILE A N 1
ATOM 2876 C CA . ILE A 1 361 ? 20.668 10.410 -1.992 1.00 92.75 361 ILE A CA 1
ATOM 2877 C C . ILE A 1 361 ? 20.563 8.921 -2.337 1.00 92.75 361 ILE A C 1
ATOM 2879 O O . ILE A 1 361 ? 20.743 8.558 -3.497 1.00 92.75 361 ILE A O 1
ATOM 2883 N N . LEU A 1 362 ? 20.225 8.070 -1.365 1.00 91.88 362 LEU A N 1
ATOM 2884 C CA . LEU A 1 362 ? 20.058 6.636 -1.592 1.00 91.88 362 LEU A CA 1
ATOM 2885 C C . LEU A 1 362 ? 18.999 6.363 -2.666 1.00 91.88 362 LEU A C 1
ATOM 2887 O O . LEU A 1 362 ? 19.246 5.584 -3.585 1.00 91.88 362 LEU A O 1
ATOM 2891 N N . THR A 1 363 ? 17.852 7.042 -2.587 1.00 90.31 363 THR A N 1
ATOM 2892 C CA . THR A 1 363 ? 16.764 6.899 -3.565 1.00 90.31 363 THR A CA 1
ATOM 2893 C C . THR A 1 363 ? 17.230 7.272 -4.972 1.00 90.31 363 THR A C 1
ATOM 2895 O O . THR A 1 363 ? 17.004 6.506 -5.902 1.00 90.31 363 THR A O 1
ATOM 2898 N N . LEU A 1 364 ? 17.957 8.382 -5.137 1.00 89.25 364 LEU A N 1
ATOM 2899 C CA . LEU A 1 364 ? 18.485 8.803 -6.442 1.00 89.25 364 LEU A CA 1
ATOM 2900 C C . LEU A 1 364 ? 19.485 7.797 -7.033 1.00 89.25 364 LEU A C 1
ATOM 2902 O O . LEU A 1 364 ? 19.483 7.552 -8.240 1.00 89.25 364 LEU A O 1
ATOM 2906 N N . PHE A 1 365 ? 20.343 7.206 -6.199 1.00 90.06 365 PHE A N 1
ATOM 2907 C CA . PHE A 1 365 ? 21.281 6.171 -6.642 1.00 90.06 365 PHE A CA 1
ATOM 2908 C C . PHE A 1 365 ? 20.555 4.884 -7.043 1.00 90.06 365 PHE A C 1
ATOM 2910 O O . PHE A 1 365 ? 20.861 4.317 -8.092 1.00 90.06 365 PHE A O 1
ATOM 2917 N N . LEU A 1 366 ? 19.560 4.458 -6.260 1.00 85.50 366 LEU A N 1
ATOM 2918 C CA . LEU A 1 366 ? 18.709 3.316 -6.596 1.00 85.50 366 LEU A CA 1
ATOM 2919 C C . LEU A 1 366 ? 17.947 3.555 -7.906 1.00 85.50 366 LEU A C 1
ATOM 2921 O O . LEU A 1 366 ? 17.919 2.677 -8.766 1.00 85.50 366 LEU A O 1
ATOM 2925 N N . GLU A 1 367 ? 17.375 4.749 -8.088 1.00 79.12 367 GLU A N 1
ATOM 2926 C CA . GLU A 1 367 ? 16.691 5.161 -9.319 1.00 79.12 367 GLU A CA 1
ATOM 2927 C C . GLU A 1 367 ? 17.602 5.077 -10.539 1.00 79.12 367 GLU A C 1
ATOM 2929 O O . GLU A 1 367 ? 17.199 4.554 -11.581 1.00 79.12 367 GLU A O 1
ATOM 2934 N N . LYS A 1 368 ? 18.839 5.554 -10.408 1.00 79.88 368 LYS A N 1
ATOM 2935 C CA . LYS A 1 368 ? 19.823 5.528 -11.488 1.00 79.88 368 LYS A CA 1
ATOM 2936 C C . LYS A 1 368 ? 20.216 4.104 -11.889 1.00 79.88 368 LYS A C 1
ATOM 2938 O O . LYS A 1 368 ? 20.332 3.842 -13.082 1.00 79.88 368 LYS A O 1
ATOM 2943 N N . GLU A 1 369 ? 20.437 3.222 -10.921 1.00 77.81 369 GLU A N 1
ATOM 2944 C CA . GLU A 1 369 ? 20.990 1.882 -11.163 1.00 77.81 369 GLU A CA 1
ATOM 2945 C C . GLU A 1 369 ? 19.910 0.863 -11.550 1.00 77.81 369 GLU A C 1
ATOM 2947 O O . GLU A 1 369 ? 20.089 0.117 -12.508 1.00 77.81 369 GLU A O 1
ATOM 2952 N N . PHE A 1 370 ? 18.756 0.867 -10.874 1.00 71.81 370 PHE A N 1
ATOM 2953 C CA . PHE A 1 370 ? 17.725 -0.165 -11.058 1.00 71.81 370 PHE A CA 1
ATOM 2954 C C . PHE A 1 370 ? 16.494 0.296 -11.846 1.00 71.81 370 PHE A C 1
ATOM 2956 O O . PHE A 1 370 ? 15.779 -0.536 -12.403 1.00 71.81 370 PHE A O 1
ATOM 2963 N N . PHE A 1 371 ? 16.213 1.604 -11.899 1.00 63.62 371 PHE A N 1
ATOM 2964 C CA . PHE A 1 371 ? 14.973 2.134 -12.494 1.00 63.62 371 PHE A CA 1
ATOM 2965 C C . PHE A 1 371 ? 15.203 3.010 -13.736 1.00 63.62 371 PHE A C 1
ATOM 2967 O O . PHE A 1 371 ? 14.246 3.422 -14.410 1.00 63.62 371 PHE A O 1
ATOM 2974 N N . SER A 1 372 ? 16.462 3.276 -14.086 1.00 55.50 372 SER A N 1
ATOM 2975 C CA . SER A 1 372 ? 16.822 3.912 -15.345 1.00 55.50 372 SER A CA 1
ATOM 2976 C C . SER A 1 372 ? 16.649 2.901 -16.474 1.00 55.50 372 SER A C 1
ATOM 2978 O O . SER A 1 372 ? 17.514 2.068 -16.734 1.00 55.50 372 SER A O 1
ATOM 2980 N N . VAL A 1 373 ? 15.503 2.963 -17.157 1.00 50.00 373 VAL A N 1
ATOM 2981 C CA . VAL A 1 373 ? 15.317 2.269 -18.434 1.00 50.00 373 VAL A CA 1
ATOM 2982 C C . VAL A 1 373 ? 16.312 2.882 -19.411 1.00 50.00 373 VAL A C 1
ATOM 2984 O O . VAL A 1 373 ? 16.076 3.959 -19.965 1.00 50.00 373 VAL A O 1
ATOM 2987 N N . ALA A 1 374 ? 17.453 2.223 -19.579 1.00 46.34 374 ALA A N 1
ATOM 2988 C CA . ALA A 1 374 ? 18.413 2.560 -20.607 1.00 46.34 374 ALA A CA 1
ATOM 2989 C C . ALA A 1 374 ? 17.777 2.249 -21.970 1.00 46.34 374 ALA A C 1
ATOM 2991 O O . ALA A 1 374 ? 18.024 1.200 -22.556 1.00 46.34 374 ALA A O 1
ATOM 2992 N N . ASN A 1 375 ? 16.985 3.182 -22.503 1.00 50.81 375 ASN A N 1
ATOM 2993 C CA . ASN A 1 375 ? 16.662 3.250 -23.930 1.00 50.81 375 ASN A CA 1
ATOM 2994 C C . ASN A 1 375 ? 17.900 3.723 -24.700 1.00 50.81 375 ASN A C 1
ATOM 2996 O O . ASN A 1 375 ? 17.872 4.711 -25.434 1.00 50.81 375 ASN A O 1
ATOM 3000 N N . ASP A 1 376 ? 19.024 3.051 -24.474 1.00 55.53 376 ASP A N 1
ATOM 3001 C CA . ASP A 1 376 ? 20.279 3.369 -25.122 1.00 55.53 376 ASP A CA 1
ATOM 3002 C C . ASP A 1 376 ? 20.267 2.683 -26.484 1.00 55.53 376 ASP A C 1
ATOM 3004 O O . ASP A 1 376 ? 20.765 1.571 -26.669 1.00 55.53 376 ASP A O 1
ATOM 3008 N N . LEU A 1 377 ? 19.628 3.356 -27.445 1.00 58.38 377 LEU A N 1
ATOM 3009 C CA . LEU A 1 377 ? 19.520 2.913 -28.836 1.00 58.38 377 LEU A CA 1
ATOM 3010 C C . LEU A 1 377 ? 20.898 2.630 -29.473 1.00 58.38 377 LEU A C 1
ATOM 3012 O O . LEU A 1 377 ? 20.984 1.936 -30.482 1.00 58.38 377 LEU A O 1
ATOM 3016 N N . ASN A 1 378 ? 21.979 3.114 -28.856 1.00 53.41 378 ASN A N 1
ATOM 3017 C CA . ASN A 1 378 ? 23.358 2.901 -29.284 1.00 53.41 378 ASN A CA 1
ATOM 3018 C C . ASN A 1 378 ? 23.910 1.507 -28.944 1.00 53.41 378 ASN A C 1
ATOM 3020 O O . ASN A 1 378 ? 24.942 1.120 -29.486 1.00 53.41 378 ASN A O 1
ATOM 3024 N N . LYS A 1 379 ? 23.257 0.748 -28.054 1.00 58.84 379 LYS A N 1
ATOM 3025 C CA . LYS A 1 379 ? 23.689 -0.610 -27.673 1.00 58.84 379 LYS A CA 1
ATOM 3026 C C . LYS A 1 379 ? 23.170 -1.700 -28.613 1.00 58.84 379 LYS A C 1
ATOM 3028 O O . LYS A 1 379 ? 23.524 -2.865 -28.448 1.00 58.84 379 LYS A O 1
ATOM 3033 N N . PHE A 1 380 ? 22.335 -1.347 -29.591 1.00 62.19 380 PHE A N 1
ATOM 3034 C CA . PHE A 1 380 ? 21.742 -2.316 -30.506 1.00 62.19 380 PHE A CA 1
ATOM 3035 C C . PHE A 1 380 ? 22.727 -2.717 -31.603 1.00 62.19 380 PHE A C 1
ATOM 3037 O O . PHE A 1 380 ? 23.234 -1.879 -32.346 1.00 62.19 380 PHE A O 1
ATOM 3044 N N . SER A 1 381 ? 22.952 -4.024 -31.734 1.00 59.56 381 SER A N 1
ATOM 3045 C CA . SER A 1 381 ? 23.711 -4.610 -32.835 1.00 59.56 381 SER A CA 1
ATOM 3046 C C . SER A 1 381 ? 22.806 -5.513 -33.664 1.00 59.56 381 SER A C 1
ATOM 3048 O O . SER A 1 381 ? 22.342 -6.552 -33.197 1.00 59.56 381 SER A O 1
ATOM 3050 N N . LEU A 1 382 ? 22.600 -5.140 -34.927 1.00 64.69 382 LEU A N 1
ATOM 3051 C CA . LEU A 1 382 ? 21.871 -5.950 -35.912 1.00 64.69 382 LEU A CA 1
ATOM 3052 C C . LEU A 1 382 ? 22.702 -7.132 -36.442 1.00 64.69 382 LEU A C 1
ATOM 3054 O O . LEU A 1 382 ? 22.256 -7.852 -37.330 1.00 64.69 382 LEU A O 1
ATOM 3058 N N . TYR A 1 383 ? 23.924 -7.327 -35.929 1.00 63.84 383 TYR A N 1
ATOM 3059 C CA . TYR A 1 383 ? 24.782 -8.446 -36.319 1.00 63.84 383 TYR A CA 1
ATOM 3060 C C . TYR A 1 383 ? 24.269 -9.784 -35.768 1.00 63.84 383 TYR A C 1
ATOM 3062 O O . TYR A 1 383 ? 24.299 -10.791 -36.470 1.00 63.84 383 TYR A O 1
ATOM 3070 N N . HIS A 1 384 ? 23.786 -9.789 -34.522 1.00 59.91 384 HIS A N 1
ATOM 3071 C CA . HIS A 1 384 ? 23.257 -10.989 -33.866 1.00 59.91 384 HIS A CA 1
ATOM 3072 C C . HIS A 1 384 ? 21.742 -11.117 -34.044 1.00 59.91 384 HIS A C 1
ATOM 3074 O O . HIS A 1 384 ? 21.241 -12.196 -34.352 1.00 59.91 384 HIS A O 1
ATOM 3080 N N . ASN A 1 385 ? 21.023 -9.999 -33.942 1.00 64.19 385 ASN A N 1
ATOM 3081 C CA . ASN A 1 385 ? 19.569 -10.007 -33.857 1.00 64.19 385 ASN A CA 1
ATOM 3082 C C . ASN A 1 385 ? 18.963 -9.632 -35.211 1.00 64.19 385 ASN A C 1
ATOM 3084 O O . ASN A 1 385 ? 19.130 -8.509 -35.692 1.00 64.19 385 ASN A O 1
ATOM 3088 N N . LYS A 1 386 ? 18.248 -10.576 -35.829 1.00 78.12 386 LYS A N 1
ATOM 3089 C CA . LYS A 1 386 ? 17.621 -10.397 -37.151 1.00 78.12 386 LYS A CA 1
ATOM 3090 C C . LYS A 1 386 ? 16.240 -9.745 -37.073 1.00 78.12 386 LYS A C 1
ATOM 3092 O O . LYS A 1 386 ? 15.768 -9.221 -38.086 1.00 78.12 386 LYS A O 1
ATOM 3097 N N . VAL A 1 387 ? 15.617 -9.774 -35.894 1.00 83.81 387 VAL A N 1
ATOM 3098 C CA . VAL A 1 387 ? 14.282 -9.232 -35.629 1.00 83.81 387 VAL A CA 1
ATOM 3099 C C . VAL A 1 387 ? 14.387 -8.042 -34.678 1.00 83.81 387 VAL A C 1
ATOM 3101 O O 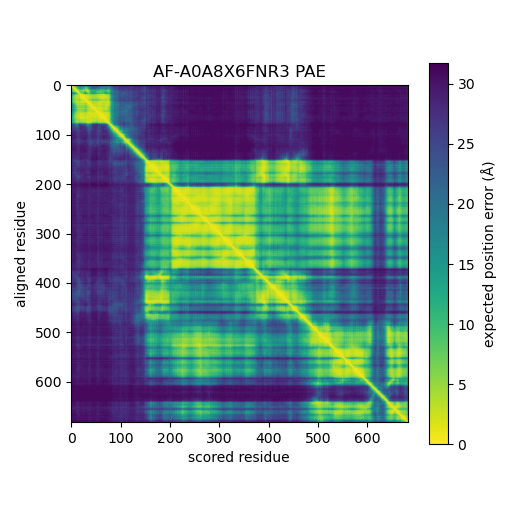. VAL A 1 387 ? 15.089 -8.106 -33.670 1.00 83.81 387 VAL A O 1
ATOM 3104 N N . VAL A 1 388 ? 13.681 -6.954 -34.979 1.00 85.38 388 VAL A N 1
ATOM 3105 C CA . VAL A 1 388 ? 13.570 -5.771 -34.113 1.00 85.38 388 VAL A CA 1
ATOM 3106 C C . VAL A 1 388 ? 12.113 -5.566 -33.714 1.00 85.38 388 VAL A C 1
ATOM 3108 O O . VAL A 1 388 ? 11.229 -5.638 -34.558 1.00 85.38 388 VAL A O 1
ATOM 3111 N N . ILE A 1 389 ? 11.849 -5.272 -32.445 1.00 85.75 389 ILE A N 1
ATOM 3112 C CA . ILE A 1 389 ? 10.533 -4.879 -31.941 1.00 85.75 389 ILE A CA 1
ATOM 3113 C C . ILE A 1 389 ? 10.633 -3.460 -31.381 1.00 85.75 389 ILE A C 1
ATOM 3115 O O . ILE A 1 389 ? 11.431 -3.193 -30.486 1.00 85.75 389 ILE A O 1
ATOM 3119 N N . LEU A 1 390 ? 9.810 -2.554 -31.899 1.00 86.25 390 LEU A N 1
ATOM 3120 C CA . LEU A 1 390 ? 9.616 -1.189 -31.421 1.00 86.25 390 LEU A CA 1
ATOM 3121 C C . LEU A 1 390 ? 8.277 -1.124 -30.675 1.00 86.25 390 LEU A C 1
ATOM 3123 O O . LEU A 1 390 ? 7.231 -0.957 -31.300 1.00 86.25 390 LEU A O 1
ATOM 3127 N N . ALA A 1 391 ? 8.310 -1.277 -29.353 1.00 85.50 391 ALA A N 1
ATOM 3128 C CA . ALA A 1 391 ? 7.127 -1.340 -28.500 1.00 85.50 391 ALA A CA 1
ATOM 3129 C C . ALA A 1 391 ? 6.800 -0.001 -27.834 1.00 85.50 391 ALA A C 1
ATOM 3131 O O . ALA A 1 391 ? 7.690 0.722 -27.384 1.00 85.50 391 ALA A O 1
ATOM 3132 N N . GLY A 1 392 ? 5.519 0.337 -27.720 1.00 81.69 392 GLY A N 1
ATOM 3133 C CA . GLY A 1 392 ? 5.055 1.598 -27.146 1.00 81.69 392 GLY A CA 1
ATOM 3134 C C . GLY A 1 392 ? 5.205 2.777 -28.101 1.00 81.69 392 GLY A C 1
ATOM 3135 O O . GLY A 1 392 ? 5.374 3.909 -27.642 1.00 81.69 392 GLY A O 1
ATOM 3136 N N . PHE A 1 393 ? 5.178 2.541 -29.417 1.00 80.12 393 PHE A N 1
ATOM 3137 C CA . PHE A 1 393 ? 5.452 3.559 -30.441 1.00 80.12 393 PHE A CA 1
ATOM 3138 C C . PHE A 1 393 ? 4.275 4.534 -30.656 1.00 80.12 393 PHE A C 1
ATOM 3140 O O . PHE A 1 393 ? 3.716 4.658 -31.748 1.00 80.12 393 PHE A O 1
ATOM 3147 N N . ASN A 1 394 ? 3.878 5.223 -29.585 1.00 75.81 394 ASN A N 1
ATOM 3148 C CA . ASN A 1 394 ? 2.718 6.114 -29.537 1.00 75.81 394 ASN A CA 1
ATOM 3149 C C . ASN A 1 394 ? 3.072 7.578 -29.835 1.00 75.81 394 ASN A C 1
ATOM 3151 O O . ASN A 1 394 ? 2.308 8.273 -30.498 1.00 75.81 394 ASN A O 1
ATOM 3155 N N . GLU A 1 395 ? 4.221 8.062 -29.361 1.00 67.69 395 GLU A N 1
ATOM 3156 C CA . GLU A 1 395 ? 4.684 9.440 -29.556 1.00 67.69 395 GLU A CA 1
ATOM 3157 C C . GLU A 1 395 ? 6.192 9.461 -29.829 1.00 67.69 395 GLU A C 1
ATOM 3159 O O . GLU A 1 395 ? 6.931 8.576 -29.397 1.00 67.69 395 GLU A O 1
ATOM 3164 N N . ALA A 1 396 ? 6.662 10.472 -30.567 1.00 64.88 396 ALA A N 1
ATOM 3165 C CA . ALA A 1 396 ? 8.097 10.680 -30.725 1.00 64.88 396 ALA A CA 1
ATOM 3166 C C . ALA A 1 396 ? 8.699 11.144 -29.384 1.00 64.88 396 ALA A C 1
ATOM 3168 O O . ALA A 1 396 ? 8.070 11.957 -28.700 1.00 64.88 396 ALA A O 1
ATOM 3169 N N . PRO A 1 397 ? 9.902 10.674 -29.007 1.00 66.44 397 PRO A N 1
ATOM 3170 C CA . PRO A 1 397 ? 10.529 11.100 -27.764 1.00 66.44 397 PRO A CA 1
ATOM 3171 C C . PRO A 1 397 ? 10.792 12.612 -27.757 1.00 66.44 397 PRO A C 1
ATOM 3173 O O . PRO A 1 397 ? 10.974 13.243 -28.799 1.00 66.44 397 PRO A O 1
ATOM 3176 N N . SER A 1 398 ? 10.811 13.205 -26.561 1.00 69.50 398 SER A N 1
ATOM 3177 C CA . SER A 1 398 ? 11.203 14.606 -26.401 1.00 69.50 398 SER A CA 1
ATOM 3178 C C . SER A 1 398 ? 12.716 14.744 -26.561 1.00 69.50 398 SER A C 1
ATOM 3180 O O . SER A 1 398 ? 13.477 14.161 -25.794 1.00 69.50 398 SER A O 1
ATOM 3182 N N . PHE A 1 399 ? 13.139 15.557 -27.528 1.00 70.31 399 PHE A N 1
ATOM 3183 C CA . PHE A 1 399 ? 14.546 15.891 -27.800 1.00 70.31 399 PHE A CA 1
ATOM 3184 C C . PHE A 1 399 ? 14.971 17.220 -27.152 1.00 70.31 399 PHE A C 1
ATOM 3186 O O . PHE A 1 399 ? 15.924 17.872 -27.571 1.00 70.31 399 PHE A O 1
ATOM 3193 N N . GLN A 1 400 ? 14.205 17.709 -26.171 1.00 68.19 400 GLN A N 1
ATOM 3194 C CA . GLN A 1 400 ? 14.600 18.871 -25.380 1.00 68.19 400 GLN A CA 1
ATOM 3195 C C . GLN A 1 400 ? 15.217 18.407 -24.066 1.00 68.19 400 GLN A C 1
ATOM 3197 O O . GLN A 1 400 ? 14.558 17.776 -23.241 1.00 68.19 400 GLN A O 1
ATOM 3202 N N . GLY A 1 401 ? 16.491 18.751 -23.869 1.00 66.56 401 GLY A N 1
ATOM 3203 C CA . GLY A 1 401 ? 17.182 18.505 -22.608 1.00 66.56 401 GLY A CA 1
ATOM 3204 C C . GLY A 1 401 ? 16.580 19.327 -21.455 1.00 66.56 401 GLY A C 1
ATOM 3205 O O . GLY A 1 401 ? 16.194 20.477 -21.668 1.00 66.56 401 GLY A O 1
ATOM 3206 N N . PRO A 1 402 ? 16.542 18.788 -20.224 1.00 69.62 402 PRO A N 1
ATOM 3207 C CA . PRO A 1 402 ? 15.896 19.446 -19.085 1.00 69.62 402 PRO A CA 1
ATOM 3208 C C . PRO A 1 402 ? 16.682 20.645 -18.529 1.00 69.62 402 PRO A C 1
ATOM 3210 O O . PRO A 1 402 ? 16.099 21.512 -17.887 1.00 69.62 402 PRO A O 1
ATOM 3213 N N . LEU A 1 403 ? 18.002 20.703 -18.754 1.00 76.62 403 LEU A N 1
ATOM 3214 C CA . LEU A 1 403 ? 18.888 21.700 -18.135 1.00 76.62 403 LEU A CA 1
ATOM 3215 C C . LEU A 1 403 ? 19.052 22.983 -18.955 1.00 76.62 403 LEU A C 1
ATOM 3217 O O . LEU A 1 403 ? 19.186 24.064 -18.389 1.00 76.62 403 LEU A O 1
ATOM 3221 N N . LEU A 1 404 ? 19.082 22.873 -20.285 1.00 81.38 404 LEU A N 1
ATOM 3222 C CA . LEU A 1 404 ? 19.395 23.987 -21.178 1.00 81.38 404 LEU A CA 1
ATOM 3223 C C . LEU A 1 404 ? 18.290 24.159 -22.211 1.00 81.38 404 LEU A C 1
ATOM 3225 O O . LEU A 1 404 ? 17.971 23.236 -22.959 1.00 81.38 404 LEU A O 1
ATOM 3229 N N . ASN A 1 405 ? 17.762 25.378 -22.301 1.00 84.06 405 ASN A N 1
ATOM 3230 C CA . ASN A 1 405 ? 16.850 25.741 -23.377 1.00 84.06 405 ASN A CA 1
ATOM 3231 C C . ASN A 1 405 ? 17.577 25.796 -24.738 1.00 84.06 405 ASN A C 1
ATOM 3233 O O . ASN A 1 405 ? 18.805 25.888 -24.810 1.00 84.06 405 ASN A O 1
ATOM 3237 N N . ALA A 1 406 ? 16.803 25.771 -25.827 1.00 80.56 406 ALA A N 1
ATOM 3238 C CA . ALA A 1 406 ? 17.339 25.723 -27.190 1.00 80.56 406 ALA A CA 1
ATOM 3239 C C . ALA A 1 406 ? 18.329 26.866 -27.494 1.00 80.56 406 ALA A C 1
ATOM 3241 O O . ALA A 1 406 ? 19.392 26.621 -28.056 1.00 80.56 406 ALA A O 1
ATOM 3242 N N . LEU A 1 407 ? 18.023 28.090 -27.045 1.00 82.75 407 LEU A N 1
ATOM 3243 C CA . LEU A 1 407 ? 18.875 29.268 -27.259 1.00 82.75 407 LEU A CA 1
ATOM 3244 C C . LEU A 1 407 ? 20.236 29.141 -26.566 1.00 82.75 407 LEU A C 1
ATOM 3246 O O . LEU A 1 407 ? 21.261 29.544 -27.108 1.00 82.75 407 LEU A O 1
ATOM 3250 N N . THR A 1 408 ? 20.258 28.603 -25.347 1.00 85.94 408 THR A N 1
ATOM 3251 C CA . THR A 1 408 ? 21.507 28.406 -24.605 1.00 85.94 408 THR A CA 1
ATOM 3252 C C . THR A 1 408 ? 22.347 27.302 -25.239 1.00 85.94 408 THR A C 1
ATOM 3254 O O . THR A 1 408 ? 23.560 27.453 -25.332 1.00 85.94 408 THR A O 1
ATOM 3257 N N . ARG A 1 409 ? 21.720 26.230 -25.741 1.00 85.19 409 ARG A N 1
ATOM 3258 C CA . ARG A 1 409 ? 22.424 25.159 -26.467 1.00 85.19 409 ARG A CA 1
ATOM 3259 C C . ARG A 1 409 ? 23.120 25.679 -27.722 1.00 85.19 409 ARG A C 1
ATOM 3261 O O . ARG A 1 409 ? 24.292 25.378 -27.918 1.00 85.19 409 ARG A O 1
ATOM 3268 N N . GLU A 1 410 ? 22.436 26.517 -28.496 1.00 84.12 410 GLU A N 1
ATOM 3269 C CA . GLU A 1 410 ? 23.000 27.155 -29.690 1.00 84.12 410 GLU A CA 1
ATOM 3270 C C . GLU A 1 410 ? 24.218 28.026 -29.346 1.00 84.12 410 GLU A C 1
ATOM 3272 O O . GLU A 1 410 ? 25.262 27.903 -29.978 1.00 84.12 410 GLU A O 1
ATOM 3277 N N . LYS A 1 411 ? 24.143 28.830 -28.273 1.00 89.12 411 LYS A N 1
ATOM 3278 C CA . LYS A 1 411 ? 25.282 29.646 -27.803 1.00 89.12 411 LYS A CA 1
ATOM 3279 C C . LYS A 1 411 ? 26.518 28.824 -27.434 1.00 89.12 411 LYS A C 1
ATOM 3281 O O . LYS A 1 411 ? 27.632 29.323 -27.570 1.00 89.12 411 LYS A O 1
ATOM 3286 N N . PHE A 1 412 ? 26.326 27.603 -26.941 1.00 89.38 412 PHE A N 1
ATOM 3287 C CA . PHE A 1 412 ? 27.411 26.692 -26.577 1.00 89.38 412 PHE A CA 1
ATOM 3288 C C . PHE A 1 412 ? 27.811 25.737 -27.713 1.00 89.38 412 PHE A C 1
ATOM 3290 O O . PHE A 1 412 ? 28.617 24.841 -27.472 1.00 89.38 412 PHE A O 1
ATOM 3297 N N . ASN A 1 413 ? 27.283 25.911 -28.934 1.00 88.19 413 ASN A N 1
ATOM 3298 C CA . ASN A 1 413 ? 27.481 24.990 -30.061 1.00 88.19 413 ASN A CA 1
ATOM 3299 C C . ASN A 1 413 ? 27.143 23.527 -29.710 1.00 88.19 413 ASN A C 1
ATOM 3301 O O . ASN A 1 413 ? 27.792 22.593 -30.181 1.00 88.19 413 ASN A O 1
ATOM 3305 N N . LEU A 1 414 ? 26.147 23.323 -28.846 1.00 85.25 414 LEU A N 1
ATOM 3306 C CA . LEU A 1 414 ? 25.620 21.997 -28.535 1.00 85.25 414 LEU A CA 1
ATOM 3307 C C . LEU A 1 414 ? 24.595 21.583 -29.598 1.00 85.25 414 LEU A C 1
ATOM 3309 O O . LEU A 1 414 ? 23.918 22.462 -30.138 1.00 85.25 414 LEU A O 1
ATOM 3313 N N . PRO A 1 415 ? 24.405 20.269 -29.837 1.00 81.56 415 PRO A N 1
ATOM 3314 C CA . PRO A 1 415 ? 23.415 19.792 -30.791 1.00 81.56 415 PRO A CA 1
ATOM 3315 C C . PRO A 1 415 ? 22.040 20.410 -30.533 1.00 81.56 415 PRO A C 1
ATOM 3317 O O . PRO A 1 415 ? 21.562 20.468 -29.394 1.00 81.56 415 PRO A O 1
ATOM 3320 N N . SER A 1 416 ? 21.394 20.894 -31.578 1.00 83.19 416 SER A N 1
ATOM 3321 C CA . SER A 1 416 ? 20.017 21.367 -31.522 1.00 83.19 416 SER A CA 1
ATOM 3322 C C . SER A 1 416 ? 19.048 20.193 -31.336 1.00 83.19 416 SER A C 1
ATOM 3324 O O . SER A 1 416 ? 19.357 19.047 -31.657 1.00 83.19 416 SER A O 1
ATOM 3326 N N . ALA A 1 417 ? 17.826 20.473 -30.873 1.00 78.81 417 ALA A N 1
ATOM 3327 C CA . ALA A 1 417 ? 16.777 19.451 -30.788 1.00 78.81 417 ALA A CA 1
ATOM 3328 C C . ALA A 1 417 ? 16.457 18.821 -32.161 1.00 78.81 417 ALA A C 1
ATOM 3330 O O . ALA A 1 417 ? 16.045 17.669 -32.236 1.00 78.81 417 ALA A O 1
ATOM 3331 N N . GLN A 1 418 ? 16.663 19.567 -33.255 1.00 78.69 418 GLN A N 1
ATOM 3332 C CA . GLN A 1 418 ? 16.495 19.063 -34.620 1.00 78.69 418 GLN A CA 1
ATOM 3333 C C . GLN A 1 418 ? 17.613 18.094 -35.016 1.00 78.69 418 GLN A C 1
ATOM 3335 O O . GLN A 1 418 ? 17.342 17.099 -35.682 1.00 78.69 418 GLN A O 1
ATOM 3340 N N . GLU A 1 419 ? 18.851 18.356 -34.596 1.00 79.81 419 GLU A N 1
ATOM 3341 C CA . GLU A 1 419 ? 19.971 17.432 -34.804 1.00 79.81 419 GLU A CA 1
ATOM 3342 C C . GLU A 1 419 ? 19.795 16.159 -33.972 1.00 79.81 419 GLU A C 1
ATOM 3344 O O . GLU A 1 419 ? 19.953 15.069 -34.512 1.00 79.81 419 GLU A O 1
ATOM 3349 N N . GLU A 1 420 ? 19.373 16.267 -32.706 1.00 78.12 420 GLU A N 1
ATOM 3350 C CA . GLU A 1 420 ? 19.021 15.102 -31.875 1.00 78.12 420 GLU A CA 1
ATOM 3351 C C . GLU A 1 420 ? 17.889 14.273 -32.495 1.00 78.12 420 GLU A C 1
ATOM 3353 O O . GLU A 1 420 ? 17.989 13.048 -32.598 1.00 78.12 420 GLU A O 1
ATOM 3358 N N . GLN A 1 421 ? 16.845 14.938 -32.995 1.00 78.25 421 GLN A N 1
ATOM 3359 C CA . GLN A 1 421 ? 15.781 14.286 -33.752 1.00 78.25 421 GLN A CA 1
ATOM 3360 C C . GLN A 1 421 ? 16.314 13.617 -35.034 1.00 78.25 421 GLN A C 1
ATOM 3362 O O . GLN A 1 421 ? 15.880 12.519 -35.389 1.00 78.25 421 GLN A O 1
ATOM 3367 N N . GLY A 1 422 ? 17.264 14.251 -35.724 1.00 79.00 422 GLY A N 1
ATOM 3368 C CA . GLY A 1 422 ? 17.944 13.694 -36.891 1.00 79.00 422 GLY A CA 1
ATOM 3369 C C . GLY A 1 422 ? 18.720 12.418 -36.563 1.00 79.00 422 GLY A C 1
ATOM 3370 O O . GLY A 1 422 ? 18.559 11.416 -37.260 1.00 79.00 422 GLY A O 1
ATOM 3371 N N . TYR A 1 423 ? 19.490 12.414 -35.471 1.00 79.06 423 TYR A N 1
ATOM 3372 C CA . TYR A 1 423 ? 20.198 11.225 -34.985 1.00 79.06 423 TYR A CA 1
ATOM 3373 C C . TYR A 1 423 ? 19.236 10.096 -34.611 1.00 79.06 423 TYR A C 1
ATOM 3375 O O . TYR A 1 423 ? 19.480 8.933 -34.943 1.00 79.06 423 TYR A O 1
ATOM 3383 N N . PHE A 1 424 ? 18.110 10.427 -33.980 1.00 77.94 424 PHE A N 1
ATOM 3384 C CA . PHE A 1 424 ? 17.070 9.450 -33.676 1.00 77.94 424 PHE A CA 1
ATOM 3385 C C . PHE A 1 424 ? 16.481 8.820 -34.941 1.00 77.94 424 PHE A C 1
ATOM 3387 O O . PHE A 1 424 ? 16.401 7.596 -35.034 1.00 77.94 424 PHE A O 1
ATOM 3394 N N . PHE A 1 425 ? 16.124 9.623 -35.947 1.00 77.75 425 PHE A N 1
ATOM 3395 C CA . PHE A 1 425 ? 15.614 9.092 -37.214 1.00 77.75 425 PHE A CA 1
ATOM 3396 C C . PHE A 1 425 ? 16.659 8.293 -37.988 1.00 77.75 425 PHE A C 1
ATOM 3398 O O . PHE A 1 425 ? 16.310 7.285 -38.595 1.00 77.75 425 PHE A O 1
ATOM 3405 N N . TYR A 1 426 ? 17.927 8.697 -37.941 1.00 80.06 426 TYR A N 1
ATOM 3406 C CA . TYR A 1 426 ? 19.025 7.915 -38.505 1.00 80.06 426 TYR A CA 1
ATOM 3407 C C . TYR A 1 426 ? 19.149 6.547 -37.820 1.00 80.06 426 TYR A C 1
ATOM 3409 O O . TYR A 1 426 ? 19.308 5.522 -38.480 1.00 80.06 426 TYR A O 1
ATOM 3417 N N . THR A 1 427 ? 18.996 6.510 -36.497 1.00 76.81 427 THR A N 1
ATOM 3418 C CA . THR A 1 427 ? 19.029 5.261 -35.727 1.00 76.81 427 THR A CA 1
ATOM 3419 C C . THR A 1 427 ? 17.826 4.373 -36.045 1.00 76.81 427 THR A C 1
ATOM 3421 O O . THR A 1 427 ? 18.001 3.189 -36.323 1.00 76.81 427 THR A O 1
ATOM 3424 N N . LEU A 1 428 ? 16.615 4.940 -36.100 1.00 78.06 428 LEU A N 1
ATOM 3425 C CA . LEU A 1 428 ? 15.416 4.219 -36.542 1.00 78.06 428 LEU A CA 1
ATOM 3426 C C . LEU A 1 428 ? 15.558 3.679 -37.966 1.00 78.06 428 LEU A C 1
ATOM 3428 O O . LEU A 1 428 ? 15.179 2.542 -38.221 1.00 78.06 428 LEU A O 1
ATOM 3432 N N . HIS A 1 429 ? 16.123 4.466 -38.884 1.00 79.69 429 HIS A N 1
ATOM 3433 C CA . HIS A 1 429 ? 16.401 4.018 -40.246 1.00 79.69 429 HIS A CA 1
ATOM 3434 C C . HIS A 1 429 ? 17.291 2.771 -40.250 1.00 79.69 429 HIS A C 1
ATOM 3436 O O . HIS A 1 429 ? 16.974 1.805 -40.937 1.00 79.69 429 HIS A O 1
ATOM 3442 N N . ASN A 1 430 ? 18.354 2.756 -39.441 1.00 77.94 430 ASN A N 1
ATOM 3443 C CA . ASN A 1 430 ? 19.226 1.586 -39.330 1.00 77.94 430 ASN A CA 1
ATOM 3444 C C . ASN A 1 430 ? 18.476 0.374 -38.762 1.00 77.94 430 ASN A C 1
ATOM 3446 O O . ASN A 1 430 ? 18.620 -0.724 -39.290 1.00 77.94 430 ASN A O 1
ATOM 3450 N N . LEU A 1 431 ? 17.631 0.567 -37.745 1.00 79.50 431 LEU A N 1
ATOM 3451 C CA . LEU A 1 431 ? 16.789 -0.501 -37.193 1.00 79.50 431 LEU A CA 1
ATOM 3452 C C . LEU A 1 431 ? 15.783 -1.046 -38.221 1.00 79.50 431 LEU A C 1
ATOM 3454 O O . LEU A 1 431 ? 15.531 -2.249 -38.245 1.00 79.50 431 LEU A O 1
ATOM 3458 N N . PHE A 1 432 ? 15.262 -0.201 -39.117 1.00 78.62 432 PHE A N 1
ATOM 3459 C CA . PHE A 1 432 ? 14.380 -0.634 -40.205 1.00 78.62 432 PHE A CA 1
ATOM 3460 C C . PHE A 1 432 ? 15.068 -1.492 -41.274 1.00 78.62 432 PHE A C 1
ATOM 3462 O O . PHE A 1 432 ? 14.381 -2.157 -42.052 1.00 78.62 432 PHE A O 1
ATOM 3469 N N . CYS A 1 433 ? 16.402 -1.544 -41.292 1.00 79.69 433 CYS A N 1
ATOM 3470 C CA . CYS A 1 433 ? 17.157 -2.467 -42.139 1.00 79.69 433 CYS A CA 1
ATOM 3471 C C . CYS A 1 433 ? 17.199 -3.908 -41.596 1.00 79.69 433 CYS A C 1
ATOM 3473 O O . CYS A 1 433 ? 17.782 -4.775 -42.247 1.00 79.69 433 CYS A O 1
ATOM 3475 N N . ALA A 1 434 ? 16.610 -4.186 -40.426 1.00 80.94 434 ALA A N 1
ATOM 3476 C CA . ALA A 1 434 ? 16.508 -5.544 -39.901 1.00 80.94 434 ALA A CA 1
ATOM 3477 C C . ALA A 1 434 ? 15.708 -6.469 -40.840 1.00 80.94 434 ALA A C 1
ATOM 3479 O O . ALA A 1 434 ? 14.876 -6.024 -41.638 1.00 80.94 434 ALA A O 1
ATOM 3480 N N . SER A 1 435 ? 15.942 -7.783 -40.722 1.00 83.12 435 SER A N 1
ATOM 3481 C CA . SER A 1 435 ? 15.246 -8.782 -41.552 1.00 83.12 435 SER A CA 1
ATOM 3482 C C . SER A 1 435 ? 13.740 -8.775 -41.298 1.00 83.12 435 SER A C 1
ATOM 3484 O O . SER A 1 435 ? 12.967 -9.011 -42.224 1.00 83.12 435 SER A O 1
ATOM 3486 N N . LYS A 1 436 ? 13.335 -8.481 -40.057 1.00 86.75 436 LYS A N 1
ATOM 3487 C CA . LYS A 1 436 ? 11.941 -8.292 -39.656 1.00 86.75 436 LYS A CA 1
ATOM 3488 C C . LYS A 1 436 ? 11.841 -7.228 -38.565 1.00 86.75 436 LYS A C 1
ATOM 3490 O O . LYS A 1 436 ? 12.689 -7.172 -37.677 1.00 86.75 436 LYS A O 1
ATOM 3495 N N . VAL A 1 437 ? 10.816 -6.392 -38.631 1.00 86.69 437 VAL A N 1
ATOM 3496 C CA . VAL A 1 437 ? 10.555 -5.301 -37.698 1.00 86.69 437 VAL A CA 1
ATOM 3497 C C . VAL A 1 437 ? 9.094 -5.333 -37.292 1.00 86.69 437 VAL A C 1
ATOM 3499 O O . VAL A 1 437 ? 8.210 -5.219 -38.134 1.00 86.69 437 VAL A O 1
ATOM 3502 N N . TYR A 1 438 ? 8.846 -5.418 -35.997 1.00 87.44 438 TYR A N 1
ATOM 3503 C CA . TYR A 1 438 ? 7.528 -5.246 -35.414 1.00 87.44 438 TYR A CA 1
ATOM 3504 C C . TYR A 1 438 ? 7.430 -3.867 -34.783 1.00 87.44 438 TYR A C 1
ATOM 3506 O O . TYR A 1 438 ? 8.319 -3.452 -34.044 1.00 87.44 438 TYR A O 1
ATOM 3514 N N . ILE A 1 439 ? 6.344 -3.157 -35.048 1.00 86.50 439 ILE A N 1
ATOM 3515 C CA . ILE A 1 439 ? 5.998 -1.911 -34.371 1.00 86.50 439 ILE A CA 1
ATOM 3516 C C . ILE A 1 439 ? 4.720 -2.186 -33.593 1.00 86.50 439 ILE A C 1
ATOM 3518 O O . ILE A 1 439 ? 3.653 -2.322 -34.192 1.00 86.50 439 ILE A O 1
ATOM 3522 N N . THR A 1 440 ? 4.819 -2.283 -32.269 1.00 87.06 440 THR A N 1
ATOM 3523 C CA . THR A 1 440 ? 3.650 -2.444 -31.402 1.00 87.06 440 THR A CA 1
ATOM 3524 C C . THR A 1 440 ? 3.268 -1.098 -30.796 1.00 87.06 440 THR A C 1
ATOM 3526 O O . THR A 1 440 ? 4.117 -0.256 -30.475 1.00 87.06 440 THR A O 1
ATOM 3529 N N . ARG A 1 441 ? 1.958 -0.856 -30.730 1.00 84.38 441 ARG A N 1
ATOM 3530 C CA . ARG A 1 441 ? 1.399 0.355 -30.133 1.00 84.38 441 ARG A CA 1
ATOM 3531 C C . ARG A 1 441 ? 0.074 0.085 -29.448 1.00 84.38 441 ARG A C 1
ATOM 3533 O O . ARG A 1 441 ? -0.649 -0.840 -29.821 1.00 84.38 441 ARG A O 1
ATOM 3540 N N . SER A 1 442 ? -0.295 0.981 -28.546 1.00 83.44 442 SER A N 1
ATOM 3541 C CA . SER A 1 442 ? -1.634 1.049 -27.965 1.00 83.44 442 SER A CA 1
ATOM 3542 C C . SER A 1 442 ? -2.507 2.040 -28.739 1.00 83.44 442 SER A C 1
ATOM 3544 O O . SER A 1 442 ? -2.027 2.956 -29.416 1.00 83.44 442 SER A O 1
ATOM 3546 N N . LEU A 1 443 ? -3.822 1.862 -28.661 1.00 77.06 443 LEU A N 1
ATOM 3547 C CA . LEU A 1 443 ? -4.785 2.774 -29.252 1.00 77.06 443 LEU A CA 1
ATOM 3548 C C . LEU A 1 443 ? -4.781 4.077 -28.440 1.00 77.06 443 LEU A C 1
ATOM 3550 O O . LEU A 1 443 ? -5.348 4.162 -27.353 1.00 77.06 443 LEU A O 1
ATOM 3554 N N . SER A 1 444 ? -4.095 5.096 -28.948 1.00 62.84 444 SER A N 1
ATOM 3555 C CA . SER A 1 444 ? -4.090 6.445 -28.381 1.00 62.84 444 SER A CA 1
ATOM 3556 C C . SER A 1 444 ? -5.001 7.373 -29.197 1.00 62.84 444 SER A C 1
ATOM 3558 O O . SER A 1 444 ? -5.284 7.127 -30.369 1.00 62.84 444 SER A O 1
ATOM 3560 N N . HIS A 1 445 ? -5.461 8.481 -28.603 1.00 52.06 445 HIS A N 1
ATOM 3561 C CA . HIS A 1 445 ? -6.325 9.456 -29.290 1.00 52.06 445 HIS A CA 1
ATOM 3562 C C . HIS A 1 445 ? -5.641 10.194 -30.463 1.00 52.06 445 HIS A C 1
ATOM 3564 O O . HIS A 1 445 ? -6.313 10.931 -31.187 1.00 52.06 445 HIS A O 1
ATOM 3570 N N . ARG A 1 446 ? -4.319 10.056 -30.649 1.00 59.88 446 ARG A N 1
ATOM 3571 C CA . ARG A 1 446 ? -3.554 10.726 -31.712 1.00 59.88 446 ARG A CA 1
ATOM 3572 C C . ARG A 1 446 ? -2.485 9.798 -32.288 1.00 59.88 446 ARG A C 1
ATOM 3574 O O . ARG A 1 446 ? -1.549 9.439 -31.584 1.00 59.88 446 ARG A O 1
ATOM 3581 N N . ASN A 1 447 ? -2.568 9.505 -33.588 1.00 59.69 447 ASN A N 1
ATOM 3582 C CA . ASN A 1 447 ? -1.476 8.835 -34.300 1.00 59.69 447 ASN A CA 1
ATOM 3583 C C . ASN A 1 447 ? -0.315 9.826 -34.512 1.00 59.69 447 ASN A C 1
ATOM 3585 O O . ASN A 1 447 ? -0.550 10.920 -35.042 1.00 59.69 447 ASN A O 1
ATOM 3589 N N . PRO A 1 448 ? 0.934 9.472 -34.163 1.00 65.38 448 PRO A N 1
ATOM 3590 C CA . PRO A 1 448 ? 2.077 10.335 -34.415 1.00 65.38 448 PRO A CA 1
ATOM 3591 C C . PRO A 1 448 ? 2.317 10.449 -35.925 1.00 65.38 448 PRO A C 1
ATOM 3593 O O . PRO A 1 448 ? 2.122 9.497 -36.679 1.00 65.38 448 PRO A O 1
ATOM 3596 N N . ILE A 1 449 ? 2.783 11.617 -36.380 1.00 67.38 449 ILE A N 1
ATOM 3597 C CA . ILE A 1 449 ? 2.976 11.921 -37.813 1.00 67.38 449 ILE A CA 1
ATOM 3598 C C . ILE A 1 449 ? 3.879 10.884 -38.500 1.00 67.38 449 ILE A C 1
ATOM 3600 O O . ILE A 1 449 ? 3.652 10.538 -39.657 1.00 67.38 449 ILE A O 1
ATOM 3604 N N . LEU A 1 450 ? 4.902 10.380 -37.802 1.00 68.06 450 LEU A N 1
ATOM 3605 C CA . LEU A 1 450 ? 5.783 9.342 -38.337 1.00 68.06 450 LEU A CA 1
ATOM 3606 C C . LEU A 1 450 ? 5.025 8.036 -38.599 1.00 68.06 450 LEU A C 1
ATOM 3608 O O . LEU A 1 450 ? 5.213 7.436 -39.651 1.00 68.06 450 LEU A O 1
ATOM 3612 N N . LEU A 1 451 ? 4.151 7.624 -37.681 1.00 69.81 451 LEU A N 1
ATOM 3613 C CA . LEU A 1 451 ? 3.360 6.413 -37.852 1.00 69.81 451 LEU A CA 1
ATOM 3614 C C . LEU A 1 451 ? 2.325 6.585 -38.960 1.00 69.81 451 LEU A C 1
ATOM 3616 O O . LEU A 1 451 ? 2.223 5.703 -39.791 1.00 69.81 451 LEU A O 1
ATOM 3620 N N . GLN A 1 452 ? 1.655 7.738 -39.056 1.00 69.56 452 GLN A N 1
ATOM 3621 C CA . GLN A 1 452 ? 0.755 8.018 -40.184 1.00 69.56 452 GLN A CA 1
ATOM 3622 C C . GLN A 1 452 ? 1.485 7.890 -41.530 1.00 69.56 452 GLN A C 1
ATOM 3624 O O . GLN A 1 452 ? 0.939 7.370 -42.495 1.00 69.56 452 GLN A O 1
ATOM 3629 N N . ARG A 1 453 ? 2.747 8.338 -41.602 1.00 69.31 453 ARG A N 1
ATOM 3630 C CA . ARG A 1 453 ? 3.580 8.177 -42.804 1.00 69.31 453 ARG A CA 1
ATOM 3631 C C . ARG A 1 453 ? 3.950 6.720 -43.066 1.00 69.31 453 ARG A C 1
ATOM 3633 O O . ARG A 1 453 ? 3.942 6.317 -44.223 1.00 69.31 453 ARG A O 1
ATOM 3640 N N . LEU A 1 454 ? 4.271 5.948 -42.028 1.00 68.88 454 LEU A N 1
ATOM 3641 C CA . LEU A 1 454 ? 4.538 4.514 -42.153 1.00 68.88 454 LEU A CA 1
ATOM 3642 C C . LEU A 1 454 ? 3.275 3.749 -42.570 1.00 68.88 454 LEU A C 1
ATOM 3644 O O . LEU A 1 454 ? 3.345 2.956 -43.496 1.00 68.88 454 LEU A O 1
ATOM 3648 N N . GLU A 1 455 ? 2.121 4.041 -41.973 1.00 66.88 455 GLU A N 1
ATOM 3649 C CA . GLU A 1 455 ? 0.811 3.466 -42.312 1.00 66.88 455 GLU A CA 1
ATOM 3650 C C . GLU A 1 455 ? 0.412 3.776 -43.765 1.00 66.88 455 GLU A C 1
ATOM 3652 O O . GLU A 1 455 ? -0.157 2.925 -44.431 1.00 66.88 455 GLU A O 1
ATOM 3657 N N . ILE A 1 456 ? 0.758 4.950 -44.311 1.00 67.31 456 ILE A N 1
ATOM 3658 C CA . ILE A 1 456 ? 0.548 5.245 -45.744 1.00 67.31 456 ILE A CA 1
ATOM 3659 C C . ILE A 1 456 ? 1.436 4.363 -46.643 1.00 67.31 456 ILE A C 1
ATOM 3661 O O . ILE A 1 456 ? 1.043 4.019 -47.758 1.00 67.31 456 ILE A O 1
ATOM 3665 N N . LEU A 1 457 ? 2.647 4.025 -46.190 1.00 65.25 457 LEU A N 1
ATOM 3666 C CA . LEU A 1 457 ? 3.607 3.215 -46.950 1.00 65.25 457 LEU A CA 1
ATOM 3667 C C . LEU A 1 457 ? 3.343 1.707 -46.824 1.00 65.25 457 LEU A C 1
ATOM 3669 O O . LEU A 1 457 ? 3.683 0.944 -47.731 1.00 65.25 457 LEU A O 1
ATOM 3673 N N . LEU A 1 458 ? 2.750 1.278 -45.711 1.00 65.06 458 LEU A N 1
ATOM 3674 C CA . LEU A 1 458 ? 2.424 -0.107 -45.401 1.00 65.06 458 LEU A CA 1
ATOM 3675 C C . LEU A 1 458 ? 0.970 -0.377 -45.809 1.00 65.06 458 LEU A C 1
ATOM 3677 O O . LEU A 1 458 ? 0.043 0.160 -45.215 1.00 65.06 458 LEU A O 1
ATOM 3681 N N . LYS A 1 459 ? 0.740 -1.220 -46.823 1.00 57.31 459 LYS A N 1
ATOM 3682 C CA . LYS A 1 459 ? -0.623 -1.721 -47.089 1.00 57.31 459 LYS A CA 1
ATOM 3683 C C . LYS A 1 459 ? -1.109 -2.525 -45.881 1.00 57.31 459 LYS A C 1
ATOM 3685 O O . LYS A 1 459 ? -0.280 -3.145 -45.221 1.00 57.31 459 LYS A O 1
ATOM 3690 N N . GLU A 1 460 ? -2.421 -2.519 -45.621 1.00 54.91 460 GLU A N 1
ATOM 3691 C CA . GLU A 1 460 ? -3.039 -3.206 -44.475 1.00 54.91 460 GLU A CA 1
ATOM 3692 C C . GLU A 1 460 ? -2.426 -4.597 -44.247 1.00 54.91 460 GLU A C 1
ATOM 3694 O O . GLU A 1 460 ? -2.554 -5.507 -45.071 1.00 54.91 460 GLU A O 1
ATOM 3699 N N . GLY A 1 461 ? -1.694 -4.726 -43.139 1.00 54.91 461 GLY A N 1
ATOM 3700 C CA . GLY A 1 461 ? -1.056 -5.967 -42.725 1.00 54.91 461 GLY A CA 1
ATOM 3701 C C . GLY A 1 461 ? -2.051 -6.880 -42.017 1.00 54.91 461 GLY A C 1
ATOM 3702 O O . GLY A 1 461 ? -2.952 -6.417 -41.318 1.00 54.91 461 GLY A O 1
ATOM 3703 N N . LYS A 1 462 ? -1.876 -8.195 -42.171 1.00 58.16 462 LYS A N 1
ATOM 3704 C CA . LYS A 1 462 ? -2.562 -9.180 -41.322 1.00 58.16 462 LYS A CA 1
ATOM 3705 C C . LYS A 1 462 ? -2.087 -8.996 -39.873 1.00 58.16 462 LYS A C 1
ATOM 3707 O O . LYS A 1 462 ? -0.916 -8.695 -39.675 1.00 58.16 462 LYS A O 1
ATOM 3712 N N . GLN A 1 463 ? -2.962 -9.200 -38.883 1.00 63.38 463 GLN A N 1
ATOM 3713 C CA . GLN A 1 463 ? -2.640 -9.061 -37.449 1.00 63.38 463 GLN A CA 1
ATOM 3714 C C . GLN A 1 463 ? -2.649 -10.420 -36.712 1.00 63.38 463 GLN A C 1
ATOM 3716 O O . GLN A 1 463 ? -3.400 -10.595 -35.749 1.00 63.38 463 GLN A O 1
ATOM 3721 N N . PRO A 1 464 ? -1.816 -11.398 -37.122 1.00 66.44 464 PRO A N 1
ATOM 3722 C CA . PRO A 1 464 ? -1.887 -12.772 -36.623 1.00 66.44 464 PRO A CA 1
ATOM 3723 C C . PRO A 1 464 ? -1.697 -12.867 -35.106 1.00 66.44 464 PRO A C 1
ATOM 3725 O O . PRO A 1 464 ? -2.376 -13.653 -34.460 1.00 66.44 464 PRO A O 1
ATOM 3728 N N . TYR A 1 465 ? -0.838 -12.035 -34.512 1.00 69.56 465 TYR A N 1
ATOM 3729 C CA . TYR A 1 465 ? -0.561 -12.090 -33.074 1.00 69.56 465 TYR A CA 1
ATOM 3730 C C . TYR A 1 465 ? -1.735 -11.630 -32.200 1.00 69.56 465 TYR A C 1
ATOM 3732 O O . TYR A 1 465 ? -1.909 -12.167 -31.107 1.00 69.56 465 TYR A O 1
ATOM 3740 N N . ARG A 1 466 ? -2.572 -10.686 -32.665 1.00 72.19 466 ARG A N 1
ATOM 3741 C CA . ARG A 1 466 ? -3.815 -10.335 -31.949 1.00 72.19 466 ARG A CA 1
ATOM 3742 C C . ARG A 1 466 ? -4.814 -11.479 -32.012 1.00 72.19 466 ARG A C 1
ATOM 3744 O O . ARG A 1 466 ? -5.430 -11.805 -31.000 1.00 72.19 466 ARG A O 1
ATOM 3751 N N . ASP A 1 467 ? -4.950 -12.100 -33.178 1.00 74.62 467 ASP A N 1
ATOM 3752 C CA . ASP A 1 467 ? -5.862 -13.226 -33.363 1.00 74.62 467 ASP A CA 1
ATOM 3753 C C . ASP A 1 467 ? -5.413 -14.441 -32.540 1.00 74.62 467 ASP A C 1
ATOM 3755 O O . ASP A 1 467 ? -6.226 -15.059 -31.857 1.00 74.62 467 ASP A O 1
ATOM 3759 N N . TRP A 1 468 ? -4.110 -14.732 -32.508 1.00 76.38 468 TRP A N 1
ATOM 3760 C CA . TRP A 1 468 ? -3.535 -15.784 -31.668 1.00 76.38 468 TRP A CA 1
ATOM 3761 C C . TRP A 1 468 ? -3.743 -15.507 -30.185 1.00 76.38 468 TRP A C 1
ATOM 3763 O O . TRP A 1 468 ? -4.164 -16.402 -29.459 1.00 76.38 468 TRP A O 1
ATOM 3773 N N . LEU A 1 469 ? -3.515 -14.270 -29.734 1.00 73.56 469 LEU A N 1
ATOM 3774 C CA . LEU A 1 469 ? -3.764 -13.890 -28.346 1.00 73.56 469 LEU A CA 1
ATOM 3775 C C . LEU A 1 469 ? -5.244 -14.052 -27.975 1.00 73.56 469 LEU A C 1
ATOM 3777 O O . LEU A 1 469 ? -5.553 -14.539 -26.890 1.00 73.56 469 LEU A O 1
ATOM 3781 N N . ARG A 1 470 ? -6.168 -13.694 -28.876 1.00 74.94 470 ARG A N 1
ATOM 3782 C CA . ARG A 1 470 ? -7.606 -13.929 -28.675 1.00 74.94 470 ARG A CA 1
ATOM 3783 C C . ARG A 1 470 ? -7.920 -15.415 -28.553 1.00 74.94 470 ARG A C 1
ATOM 3785 O O . ARG A 1 470 ? -8.661 -15.781 -27.648 1.00 74.94 470 ARG A O 1
ATOM 3792 N N . ILE A 1 471 ? -7.346 -16.258 -29.412 1.00 78.81 471 ILE A N 1
ATOM 3793 C CA . ILE A 1 471 ? -7.519 -17.716 -29.345 1.00 78.81 471 ILE A CA 1
ATOM 3794 C C . ILE A 1 471 ? -6.977 -18.258 -28.015 1.00 78.81 471 ILE A C 1
ATOM 3796 O O . ILE A 1 471 ? -7.699 -18.963 -27.321 1.00 78.81 471 ILE A O 1
ATOM 3800 N N . LEU A 1 472 ? -5.759 -17.874 -27.619 1.00 73.38 472 LEU A N 1
ATOM 3801 C CA . LEU A 1 472 ? -5.128 -18.308 -26.365 1.00 73.38 472 LEU A CA 1
ATOM 3802 C C . LEU A 1 472 ? -5.912 -17.870 -25.119 1.00 73.38 472 LEU A C 1
ATOM 3804 O O . LEU A 1 472 ? -6.013 -18.627 -24.156 1.00 73.38 472 LEU A O 1
ATOM 3808 N N . ASN A 1 473 ? -6.479 -16.662 -25.136 1.00 74.44 473 ASN A N 1
ATOM 3809 C CA . ASN A 1 473 ? -7.271 -16.127 -24.027 1.00 74.44 473 ASN A CA 1
ATOM 3810 C C . ASN A 1 473 ? -8.722 -16.631 -24.015 1.00 74.44 473 ASN A C 1
ATOM 3812 O O . ASN A 1 473 ? -9.440 -16.373 -23.047 1.00 74.44 473 ASN A O 1
ATOM 3816 N N . THR A 1 474 ? -9.175 -17.316 -25.067 1.00 76.88 474 THR A N 1
ATOM 3817 C CA . THR A 1 474 ? -10.522 -17.887 -25.116 1.00 76.88 474 THR A CA 1
ATOM 3818 C C . THR A 1 474 ? -10.470 -19.295 -24.525 1.00 76.88 474 THR A C 1
ATOM 3820 O O . THR A 1 474 ? -9.934 -20.198 -25.165 1.00 76.88 474 THR A O 1
ATOM 3823 N N . PRO A 1 475 ? -11.000 -19.521 -23.308 1.00 68.81 475 PRO A N 1
ATOM 3824 C CA . PRO A 1 475 ? -11.006 -20.856 -22.729 1.00 68.81 475 PRO A CA 1
ATOM 3825 C C . PRO A 1 475 ? -11.851 -21.793 -23.599 1.00 68.81 475 PRO A C 1
ATOM 3827 O O . PRO A 1 475 ? -12.950 -21.427 -24.013 1.00 68.81 475 PRO A O 1
ATOM 3830 N N . GLU A 1 476 ? -11.374 -23.022 -23.821 1.00 77.25 476 GLU A N 1
ATOM 3831 C CA . GLU A 1 476 ? -12.104 -24.048 -24.589 1.00 77.25 476 GLU A CA 1
ATOM 3832 C C . GLU A 1 476 ? -13.515 -24.300 -24.030 1.00 77.25 476 GLU A C 1
ATOM 3834 O O . GLU A 1 476 ? -14.444 -24.630 -24.765 1.00 77.25 476 GLU A O 1
ATOM 3839 N N . CYS A 1 477 ? -13.687 -24.120 -22.716 1.00 74.62 477 CYS A N 1
ATOM 3840 C CA . CYS A 1 477 ? -14.966 -24.223 -22.035 1.00 74.62 477 CYS A CA 1
ATOM 3841 C C . CYS A 1 477 ? -15.060 -23.201 -20.894 1.00 74.62 477 CYS A C 1
ATOM 3843 O O . CYS A 1 477 ? -14.222 -23.171 -19.992 1.00 74.62 477 CYS A O 1
ATOM 3845 N N . THR A 1 478 ? -16.118 -22.389 -20.890 1.00 76.25 478 THR A N 1
ATOM 3846 C CA . THR A 1 478 ? -16.489 -21.554 -19.743 1.00 76.25 478 THR A CA 1
ATOM 3847 C C . THR A 1 478 ? -17.487 -22.307 -18.869 1.00 76.25 478 THR A C 1
ATOM 3849 O O . THR A 1 478 ? -18.655 -22.442 -19.238 1.00 76.25 478 THR A O 1
ATOM 3852 N N . VAL A 1 479 ? -17.060 -22.772 -17.694 1.00 79.00 479 VAL A N 1
ATOM 3853 C CA . VAL A 1 479 ? -17.980 -23.339 -16.697 1.00 79.00 479 VAL A CA 1
ATOM 3854 C C . VAL A 1 479 ? -18.430 -22.214 -15.759 1.00 79.00 479 VAL A C 1
ATOM 3856 O O . VAL A 1 479 ? -17.589 -21.657 -15.049 1.00 79.00 479 VAL A O 1
ATOM 3859 N N . PRO A 1 480 ? -19.723 -21.838 -15.729 1.00 77.31 480 PRO A N 1
ATOM 3860 C CA . PRO A 1 480 ? -20.201 -20.831 -14.791 1.00 77.31 480 PRO A CA 1
ATOM 3861 C C . PRO A 1 480 ? -19.998 -21.328 -13.357 1.00 77.31 480 PRO A C 1
ATOM 3863 O O . PRO A 1 480 ? -20.485 -22.393 -12.976 1.00 77.31 480 PRO A O 1
ATOM 3866 N N . CYS A 1 481 ? -19.270 -20.553 -12.551 1.00 77.69 481 CYS A N 1
ATOM 3867 C CA . CYS A 1 481 ? -19.113 -20.847 -11.133 1.00 77.69 481 CYS A CA 1
ATOM 3868 C C . CYS A 1 481 ? -20.486 -20.763 -10.450 1.00 77.69 481 CYS A C 1
ATOM 3870 O O . CYS A 1 481 ? -21.194 -19.762 -10.578 1.00 77.69 481 CYS A O 1
ATOM 3872 N N . THR A 1 482 ? -20.877 -21.809 -9.721 1.00 81.25 482 THR A N 1
ATOM 3873 C CA . THR A 1 482 ? -22.101 -21.773 -8.915 1.00 81.25 482 THR A CA 1
ATOM 3874 C C . THR A 1 482 ? -21.957 -20.722 -7.822 1.00 81.25 482 THR A C 1
ATOM 3876 O O . THR A 1 482 ? -20.923 -20.678 -7.155 1.00 81.25 482 THR A O 1
ATOM 3879 N N . GLN A 1 483 ? -22.995 -19.910 -7.596 1.00 74.12 483 GLN A N 1
ATOM 3880 C CA . GLN A 1 483 ? -22.982 -18.909 -6.530 1.00 74.12 483 GLN A CA 1
ATOM 3881 C C . GLN A 1 483 ? -22.617 -19.579 -5.192 1.00 74.12 483 GLN A C 1
ATOM 3883 O O . GLN A 1 483 ? -23.322 -20.503 -4.770 1.00 74.12 483 GLN A O 1
ATOM 3888 N N . PRO A 1 484 ? -21.544 -19.144 -4.506 1.00 65.94 484 PRO A N 1
ATOM 3889 C CA . PRO A 1 484 ? -21.202 -19.704 -3.211 1.00 65.94 484 PRO A CA 1
ATOM 3890 C C . PRO A 1 484 ? -22.352 -19.413 -2.243 1.00 65.94 484 PRO A C 1
ATOM 3892 O O . PRO A 1 484 ? -22.698 -18.259 -1.996 1.00 65.94 484 PRO A O 1
ATOM 3895 N N . MET A 1 485 ? -22.964 -20.470 -1.708 1.00 72.94 485 MET A N 1
ATOM 3896 C CA . MET A 1 485 ? -23.999 -20.389 -0.678 1.00 72.94 485 MET A CA 1
ATOM 3897 C C . MET A 1 485 ? -23.391 -20.779 0.675 1.00 72.94 485 MET A C 1
ATOM 3899 O O . MET A 1 485 ? -23.579 -21.922 1.103 1.00 72.94 485 MET A O 1
ATOM 3903 N N . PRO A 1 486 ? -22.650 -19.889 1.365 1.00 66.44 486 PRO A N 1
ATOM 3904 C CA . PRO A 1 486 ? -22.179 -20.186 2.710 1.00 66.44 486 PRO A CA 1
ATOM 3905 C C . PRO A 1 486 ? -23.406 -20.391 3.609 1.00 66.44 486 PRO A C 1
ATOM 3907 O O . PRO A 1 486 ? -24.143 -19.455 3.906 1.00 66.44 486 PRO A O 1
ATOM 3910 N N . LYS A 1 487 ? -23.665 -21.645 3.986 1.00 75.00 487 LYS A N 1
ATOM 3911 C CA . LYS A 1 487 ? -24.768 -22.057 4.861 1.00 75.00 487 LYS A CA 1
ATOM 3912 C C . LYS A 1 487 ? -24.169 -22.613 6.154 1.00 75.00 487 LYS A C 1
ATOM 3914 O O . LYS A 1 487 ? -23.962 -23.822 6.241 1.00 75.00 487 LYS A O 1
ATOM 3919 N N . PRO A 1 488 ? -23.843 -21.761 7.144 1.00 73.19 488 PRO A N 1
ATOM 3920 C CA . PRO A 1 488 ? -23.350 -22.220 8.432 1.00 73.19 488 PRO A CA 1
ATOM 3921 C C . PRO A 1 488 ? -24.355 -23.184 9.056 1.00 73.19 488 PRO A C 1
ATOM 3923 O O . PRO A 1 488 ? -25.575 -23.053 8.867 1.00 73.19 488 PRO A O 1
ATOM 3926 N N . GLN A 1 489 ? -23.822 -24.164 9.786 1.00 81.06 489 GLN A N 1
ATOM 3927 C CA . GLN A 1 489 ? -24.606 -25.210 10.433 1.00 81.06 489 GLN A CA 1
ATOM 3928 C C . GLN A 1 489 ? -25.753 -24.605 11.255 1.00 81.06 489 GLN A C 1
ATOM 3930 O O . GLN A 1 489 ? -25.651 -23.505 11.809 1.00 81.06 489 GLN A O 1
ATOM 3935 N N . THR A 1 490 ? -26.892 -25.293 11.269 1.00 78.44 490 THR A N 1
ATOM 3936 C CA . THR A 1 490 ? -28.131 -24.795 11.885 1.00 78.44 490 THR A CA 1
ATOM 3937 C C . THR A 1 490 ? -27.944 -24.519 13.375 1.00 78.44 490 THR A C 1
ATOM 3939 O O . THR A 1 490 ? -28.521 -23.572 13.902 1.00 78.44 490 THR A O 1
ATOM 3942 N N . GLU A 1 491 ? -27.095 -25.299 14.029 1.00 80.00 491 GLU A N 1
ATOM 3943 C CA . GLU A 1 491 ? -26.733 -25.208 15.438 1.00 80.00 491 GLU A CA 1
ATOM 3944 C C . GLU A 1 491 ? -26.043 -23.872 15.742 1.00 80.00 491 GLU A C 1
ATOM 3946 O O . GLU A 1 491 ? -26.478 -23.157 16.640 1.00 80.00 491 GLU A O 1
ATOM 3951 N N . VAL A 1 492 ? -25.061 -23.475 14.922 1.00 77.25 492 VAL A N 1
ATOM 3952 C CA . VAL A 1 492 ? -24.343 -22.192 15.056 1.00 77.25 492 VAL A CA 1
ATOM 3953 C C . VAL A 1 492 ? -25.303 -21.013 14.900 1.00 77.25 492 VAL A C 1
ATOM 3955 O O . VAL A 1 492 ? -25.242 -20.041 15.651 1.00 77.25 492 VAL A O 1
ATOM 3958 N N . ARG A 1 493 ? -26.233 -21.100 13.939 1.00 74.94 493 ARG A N 1
ATOM 3959 C CA . ARG A 1 493 ? -27.252 -20.060 13.726 1.00 74.94 493 ARG A CA 1
ATOM 3960 C C . ARG A 1 493 ? -28.199 -19.950 14.919 1.00 74.94 493 ARG A C 1
ATOM 3962 O O . ARG A 1 493 ? -28.470 -18.840 15.364 1.00 74.94 493 ARG A O 1
ATOM 3969 N N . LYS A 1 494 ? -28.662 -21.086 15.449 1.00 76.12 494 LYS A N 1
ATOM 3970 C CA . LYS 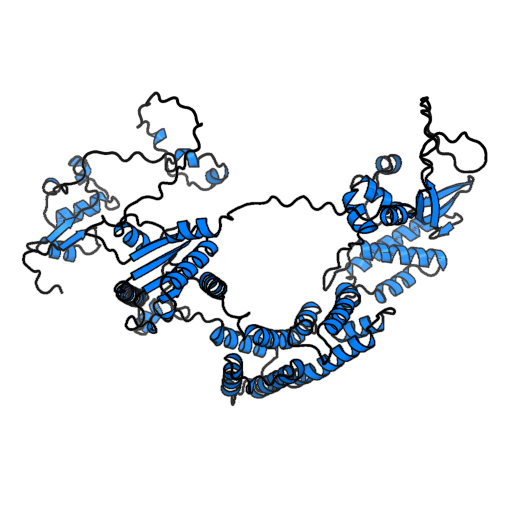A 1 494 ? -29.535 -21.137 16.631 1.00 76.12 494 LYS A CA 1
ATOM 3971 C C . LYS A 1 494 ? -28.846 -20.545 17.855 1.00 76.12 494 LYS A C 1
ATOM 3973 O O . LYS A 1 494 ? -29.430 -19.681 18.494 1.00 76.12 494 LYS A O 1
ATOM 3978 N N . GLU A 1 495 ? -27.604 -20.930 18.135 1.00 78.31 495 GLU A N 1
ATOM 3979 C CA . GLU A 1 495 ? -26.836 -20.401 19.270 1.00 78.31 495 GLU A CA 1
ATOM 3980 C C . GLU A 1 495 ? -26.704 -18.870 19.204 1.00 78.31 495 GLU A C 1
ATOM 3982 O O . GLU A 1 495 ? -26.968 -18.176 20.184 1.00 78.31 495 GLU A O 1
ATOM 3987 N N . LYS A 1 496 ? -26.369 -18.317 18.030 1.00 74.94 496 LYS A N 1
ATOM 3988 C CA . LYS A 1 496 ? -26.227 -16.860 17.848 1.00 74.94 496 LYS A CA 1
ATOM 3989 C C . LYS A 1 496 ? -27.553 -16.098 17.861 1.00 74.94 496 LYS A C 1
ATOM 3991 O O . LYS A 1 496 ? -27.550 -14.905 18.149 1.00 74.94 496 LYS A O 1
ATOM 3996 N N . MET A 1 497 ? -28.664 -16.758 17.540 1.00 73.12 497 MET A N 1
ATOM 3997 C CA . MET A 1 497 ? -30.005 -16.161 17.541 1.00 73.12 497 MET A CA 1
ATOM 3998 C C . MET A 1 497 ? -30.747 -16.331 18.874 1.00 73.12 497 MET A C 1
ATOM 4000 O O . MET A 1 497 ? -31.751 -15.660 19.079 1.00 73.12 497 MET A O 1
ATOM 4004 N N . GLN A 1 498 ? -30.269 -17.185 19.786 1.00 69.75 498 GLN A N 1
ATOM 4005 C CA . GLN A 1 498 ? -30.905 -17.411 21.090 1.00 69.75 498 GLN A CA 1
ATOM 4006 C C . GLN A 1 498 ? -30.812 -16.203 22.021 1.00 69.75 498 GLN A C 1
ATOM 4008 O O . GLN A 1 498 ? -31.758 -15.938 22.751 1.00 69.75 498 GLN A O 1
ATOM 4013 N N . VAL A 1 499 ? -29.695 -15.470 22.010 1.00 65.50 499 VAL A N 1
ATOM 4014 C CA . VAL A 1 499 ? -29.519 -14.261 22.826 1.00 65.50 499 VAL A CA 1
ATOM 4015 C C . VAL A 1 499 ? -29.099 -13.112 21.922 1.00 65.50 499 VAL A C 1
ATOM 4017 O O . VAL A 1 499 ? -27.994 -13.108 21.381 1.00 65.50 499 VAL A O 1
ATOM 4020 N N . MET A 1 500 ? -29.974 -12.122 21.762 1.00 74.44 500 MET A N 1
ATOM 4021 C CA . MET A 1 500 ? -29.759 -10.987 20.864 1.00 74.44 500 MET A CA 1
ATOM 4022 C C . MET A 1 500 ? -29.815 -9.666 21.616 1.00 74.44 500 MET A C 1
ATOM 4024 O O . MET A 1 500 ? -30.623 -9.496 22.525 1.00 74.44 500 MET A O 1
ATOM 4028 N N . SER A 1 501 ? -28.984 -8.697 21.227 1.00 79.56 501 SER A N 1
ATOM 4029 C CA . SER A 1 501 ? -29.145 -7.327 21.714 1.00 79.56 501 SER A CA 1
ATOM 4030 C C . SER A 1 501 ? -30.221 -6.584 20.918 1.00 79.56 501 SER A C 1
ATOM 4032 O O . SER A 1 501 ? -30.445 -6.893 19.745 1.00 79.56 501 SER A O 1
ATOM 4034 N N . CYS A 1 502 ? -30.857 -5.565 21.503 1.00 76.56 502 CYS A N 1
ATOM 4035 C CA . CYS A 1 502 ? -31.819 -4.729 20.766 1.00 76.56 502 CYS A CA 1
ATOM 4036 C C . CYS A 1 502 ? -31.213 -4.128 19.485 1.00 76.56 502 CYS A C 1
ATOM 4038 O O . CYS A 1 502 ? -31.843 -4.162 18.433 1.00 76.56 502 CYS A O 1
ATOM 4040 N N . SER A 1 503 ? -29.955 -3.678 19.537 1.00 77.75 503 SER A N 1
ATOM 4041 C CA . SER A 1 503 ? -29.230 -3.175 18.360 1.00 77.75 503 SER A CA 1
ATOM 4042 C C . SER A 1 503 ? -28.983 -4.259 17.301 1.00 77.75 503 SER A C 1
ATOM 4044 O O . SER A 1 503 ? -28.950 -3.967 16.106 1.00 77.75 503 SER A O 1
ATOM 4046 N N . ALA A 1 504 ? -28.813 -5.518 17.718 1.00 81.50 504 ALA A N 1
ATOM 4047 C CA . ALA A 1 504 ? -28.657 -6.643 16.801 1.00 81.50 504 ALA A CA 1
ATOM 4048 C C . ALA A 1 504 ? -29.975 -6.970 16.081 1.00 81.50 504 ALA A C 1
ATOM 4050 O O . ALA A 1 504 ? -29.951 -7.250 14.883 1.00 81.50 504 ALA A O 1
ATOM 4051 N N . ILE A 1 505 ? -31.117 -6.881 16.778 1.00 81.94 505 ILE A N 1
ATOM 4052 C CA . ILE A 1 505 ? -32.447 -7.028 16.163 1.00 81.94 505 ILE A CA 1
ATOM 4053 C C . ILE A 1 505 ? -32.717 -5.895 15.175 1.00 81.94 505 ILE A C 1
ATOM 4055 O O . ILE A 1 505 ? -33.144 -6.161 14.055 1.00 81.94 505 ILE A O 1
ATOM 4059 N N . GLU A 1 506 ? -32.418 -4.650 15.544 1.00 79.69 506 GLU A N 1
ATOM 4060 C CA . GLU A 1 506 ? -32.555 -3.508 14.636 1.00 79.69 506 GLU A CA 1
ATOM 4061 C C . GLU A 1 506 ? -31.765 -3.741 13.337 1.00 79.69 506 GLU A C 1
ATOM 4063 O O . GLU A 1 506 ? -32.295 -3.583 12.234 1.00 79.69 506 GLU A O 1
ATOM 4068 N N . LYS A 1 507 ? -30.516 -4.212 13.457 1.00 84.56 507 LYS A N 1
ATOM 4069 C CA . LYS A 1 507 ? -29.678 -4.557 12.302 1.00 84.56 507 LYS A CA 1
ATOM 4070 C C . LYS A 1 507 ? -30.246 -5.732 11.503 1.00 84.56 507 LYS A C 1
ATOM 4072 O O . LYS A 1 507 ? -30.208 -5.671 10.280 1.00 84.56 507 LYS A O 1
ATOM 4077 N N . LEU A 1 508 ? -30.790 -6.760 12.158 1.00 85.06 508 LEU A N 1
ATOM 4078 C CA . LEU A 1 508 ? -31.433 -7.897 11.491 1.00 85.06 508 LEU A CA 1
ATOM 4079 C C . LEU A 1 508 ? -32.640 -7.454 10.657 1.00 85.06 508 LEU A C 1
ATOM 4081 O O . LEU A 1 508 ? -32.754 -7.875 9.509 1.00 85.06 508 LEU A O 1
ATOM 4085 N N . ILE A 1 509 ? -33.506 -6.595 11.202 1.00 82.62 509 ILE A N 1
ATOM 4086 C CA . ILE A 1 509 ? -34.689 -6.113 10.477 1.00 82.62 509 ILE A CA 1
ATOM 4087 C C . ILE A 1 509 ? -34.279 -5.185 9.327 1.00 82.62 509 ILE A C 1
ATOM 4089 O O . ILE A 1 509 ? -34.820 -5.288 8.228 1.00 82.62 509 ILE A O 1
ATOM 4093 N N . ARG A 1 510 ? -33.296 -4.302 9.554 1.00 83.06 510 ARG A N 1
ATOM 4094 C CA . ARG A 1 510 ? -32.815 -3.352 8.539 1.00 83.06 510 ARG A CA 1
ATOM 4095 C C . ARG A 1 510 ? -32.046 -4.036 7.407 1.00 83.06 510 ARG A C 1
ATOM 4097 O O . ARG A 1 510 ? -32.234 -3.691 6.244 1.00 83.06 510 ARG A O 1
ATOM 4104 N N . ASN A 1 511 ? -31.128 -4.938 7.745 1.00 87.19 511 ASN A N 1
ATOM 4105 C CA . ASN A 1 511 ? -30.280 -5.648 6.794 1.00 87.19 511 ASN A CA 1
ATOM 4106 C C . ASN A 1 511 ? -29.870 -7.031 7.348 1.00 87.19 511 ASN A C 1
ATOM 4108 O O . ASN A 1 511 ? -28.841 -7.157 8.030 1.00 87.19 511 ASN A O 1
ATOM 4112 N N . PRO A 1 512 ?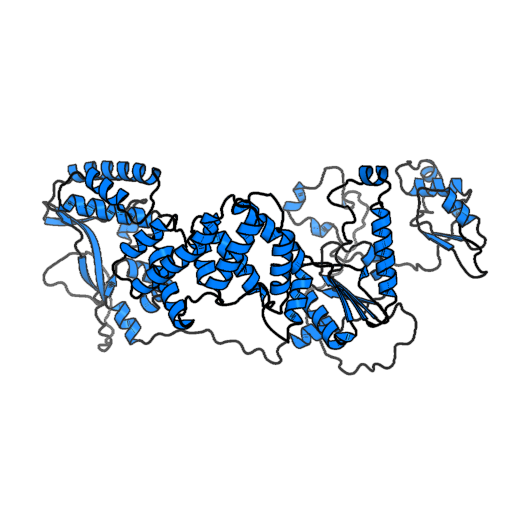 -30.614 -8.094 6.988 1.00 86.31 512 PRO A N 1
ATOM 4113 C CA . PRO A 1 512 ? -30.310 -9.454 7.423 1.00 86.31 512 PRO A CA 1
ATOM 4114 C C . PRO A 1 512 ? -28.911 -9.932 7.025 1.00 86.31 512 PRO A C 1
ATOM 4116 O O . PRO A 1 512 ? -28.301 -10.722 7.746 1.00 86.31 512 PRO A O 1
ATOM 4119 N N . TYR A 1 513 ? -28.374 -9.441 5.903 1.00 85.94 513 TYR A N 1
ATOM 4120 C CA . TYR A 1 513 ? -27.032 -9.799 5.455 1.00 85.94 513 TYR A CA 1
ATOM 4121 C C . TYR A 1 513 ? -25.952 -9.174 6.345 1.00 85.94 513 TYR A C 1
ATOM 4123 O O . TYR A 1 513 ? -25.013 -9.859 6.741 1.00 85.94 513 TYR A O 1
ATOM 4131 N N . SER A 1 514 ? -26.101 -7.905 6.737 1.00 86.75 514 SER A N 1
ATOM 4132 C CA . SER A 1 514 ? -25.183 -7.274 7.697 1.00 86.75 514 SER A CA 1
ATOM 4133 C C . SER A 1 514 ? -25.199 -7.983 9.049 1.00 86.75 514 SER A C 1
ATOM 4135 O O . SER A 1 514 ? -24.142 -8.193 9.641 1.00 86.75 514 SER A O 1
ATOM 4137 N N . PHE A 1 515 ? -26.379 -8.403 9.517 1.00 86.12 515 PHE A N 1
ATOM 4138 C CA . PHE A 1 515 ? -26.484 -9.226 10.721 1.00 86.12 515 PHE A CA 1
ATOM 4139 C C . PHE A 1 515 ? -25.740 -10.558 10.559 1.00 86.12 515 PHE A C 1
ATOM 4141 O O . PHE A 1 515 ? -24.949 -10.943 11.419 1.00 86.12 515 PHE A O 1
ATOM 4148 N N . TYR A 1 516 ? -25.957 -11.240 9.435 1.00 84.62 516 TYR A N 1
ATOM 4149 C CA . TYR A 1 516 ? -25.302 -12.504 9.126 1.00 84.62 516 TYR A CA 1
ATOM 4150 C C . TYR A 1 516 ? -23.767 -12.381 9.120 1.00 84.62 516 TYR A C 1
ATOM 4152 O O . TYR A 1 516 ? -23.080 -13.176 9.761 1.00 84.62 516 TYR A O 1
ATOM 4160 N N . VAL A 1 517 ? -23.219 -11.356 8.468 1.00 86.81 517 VAL A N 1
ATOM 4161 C CA . VAL A 1 517 ? -21.768 -11.111 8.401 1.00 86.81 517 VAL A CA 1
ATOM 4162 C C . VAL A 1 517 ? -21.166 -10.866 9.791 1.00 86.81 517 VAL A C 1
ATOM 4164 O O . VAL A 1 517 ? -20.135 -11.445 10.130 1.00 86.81 517 VAL A O 1
ATOM 4167 N N . GLU A 1 518 ? -21.812 -10.055 10.624 1.00 86.44 518 GLU A N 1
ATOM 4168 C CA . GLU A 1 518 ? -21.236 -9.628 11.904 1.00 86.44 518 GLU A CA 1
ATOM 4169 C C . GLU A 1 518 ? -21.469 -10.622 13.048 1.00 86.44 518 GLU A C 1
ATOM 4171 O O . GLU A 1 518 ? -20.554 -10.894 13.826 1.00 86.44 518 GLU A O 1
ATOM 4176 N N . TYR A 1 519 ? -22.676 -11.181 13.157 1.00 83.75 519 TYR A N 1
ATOM 4177 C CA . TYR A 1 519 ? -23.072 -12.018 14.295 1.00 83.75 519 TYR A CA 1
ATOM 4178 C C . TYR A 1 519 ? -22.956 -13.517 14.015 1.00 83.75 519 TYR A C 1
ATOM 4180 O O . TYR A 1 519 ? -22.689 -14.278 14.946 1.00 83.75 519 TYR A O 1
ATOM 4188 N N . ILE A 1 520 ? -23.138 -13.949 12.759 1.00 84.25 520 ILE A N 1
ATOM 4189 C CA . ILE A 1 520 ? -23.027 -15.368 12.385 1.00 84.25 520 ILE A CA 1
ATOM 4190 C C . ILE A 1 520 ? -21.609 -15.688 11.905 1.00 84.25 520 ILE A C 1
ATOM 4192 O O . ILE A 1 520 ? -21.003 -16.620 12.427 1.00 84.25 520 ILE A O 1
ATOM 4196 N N . LEU A 1 521 ? -21.055 -14.917 10.961 1.00 84.75 521 LEU A N 1
ATOM 4197 C CA . LEU A 1 521 ? -19.680 -15.133 10.485 1.00 84.75 521 LEU A CA 1
ATOM 4198 C C . LEU A 1 521 ? -18.610 -14.528 11.406 1.00 84.75 521 LEU A C 1
ATOM 4200 O O . LEU A 1 521 ? -17.448 -14.913 11.316 1.00 84.75 521 LEU A O 1
ATOM 4204 N N . GLY A 1 522 ? -18.976 -13.591 12.288 1.00 85.06 522 GLY A N 1
ATOM 4205 C CA . GLY A 1 522 ? -18.025 -12.947 13.198 1.00 85.06 522 GLY A CA 1
ATOM 4206 C C . GLY A 1 522 ? -17.051 -11.991 12.504 1.00 85.06 522 GLY A C 1
ATOM 4207 O O . GLY A 1 522 ? -16.007 -11.665 13.070 1.00 85.06 522 GLY A O 1
ATOM 4208 N N . LEU A 1 523 ? -17.367 -11.546 11.284 1.00 88.56 523 LEU A N 1
ATOM 4209 C CA . LEU A 1 523 ? -16.507 -10.661 10.509 1.00 88.56 523 LEU A CA 1
ATOM 4210 C C . LEU A 1 523 ? -16.664 -9.228 11.013 1.00 88.56 523 LEU A C 1
ATOM 4212 O O . LEU A 1 523 ? -17.737 -8.631 10.927 1.00 88.56 523 LEU A O 1
ATOM 4216 N N . LYS A 1 524 ? -15.570 -8.671 11.530 1.00 83.19 524 LYS A N 1
ATOM 4217 C CA . LYS A 1 524 ? -15.491 -7.279 11.973 1.00 83.19 524 LYS A CA 1
ATOM 4218 C C . LYS A 1 524 ? -14.520 -6.520 11.090 1.00 83.19 524 LYS A C 1
ATOM 4220 O O . LYS A 1 524 ? -13.439 -7.016 10.781 1.00 83.19 524 LYS A O 1
ATOM 4225 N N . GLN A 1 525 ? -14.898 -5.304 10.717 1.00 86.69 525 GLN A N 1
ATOM 4226 C CA . GLN A 1 525 ? -13.981 -4.392 10.053 1.00 86.69 525 GLN A CA 1
ATOM 4227 C C . GLN A 1 525 ? -12.852 -4.029 11.023 1.00 86.69 525 GLN A C 1
ATOM 4229 O O . GLN A 1 525 ? -13.106 -3.606 12.153 1.00 86.69 525 GLN A O 1
ATOM 4234 N N . LEU A 1 526 ? -11.607 -4.209 10.584 1.00 86.88 526 LEU A N 1
ATOM 4235 C CA . LEU A 1 526 ? -10.446 -3.735 11.328 1.00 86.88 526 LEU A CA 1
ATOM 4236 C C . LEU A 1 526 ? -10.417 -2.204 11.303 1.00 86.88 526 LEU A C 1
ATOM 4238 O O . LEU A 1 526 ? -10.705 -1.594 10.275 1.00 86.88 526 LEU A O 1
ATOM 4242 N N . ARG A 1 527 ? -10.045 -1.586 12.426 1.00 85.19 527 ARG A N 1
ATOM 4243 C CA . ARG A 1 527 ? -9.795 -0.139 12.486 1.00 85.19 527 ARG A CA 1
ATOM 4244 C C . ARG A 1 527 ? -8.599 0.220 11.623 1.00 85.19 527 ARG A C 1
ATOM 4246 O O . ARG A 1 527 ? -7.652 -0.558 11.568 1.00 85.19 527 ARG A O 1
ATOM 4253 N N . ASP A 1 528 ? -8.615 1.391 11.003 1.00 85.88 528 ASP A N 1
ATOM 4254 C CA . ASP A 1 528 ? -7.471 1.883 10.236 1.00 85.88 528 ASP A CA 1
ATOM 4255 C C . ASP A 1 528 ? -6.226 2.059 11.118 1.00 85.88 528 ASP A C 1
ATOM 4257 O O . ASP A 1 528 ? -6.316 2.302 12.323 1.00 85.88 528 ASP A O 1
ATOM 4261 N N . LEU A 1 529 ? -5.043 1.953 10.511 1.00 83.38 529 LEU A N 1
ATOM 4262 C CA . LEU A 1 529 ? -3.803 2.343 11.181 1.00 83.38 529 LEU A CA 1
ATOM 4263 C C . LEU A 1 529 ? -3.821 3.857 11.423 1.00 83.38 529 LEU A C 1
ATOM 4265 O O . LEU A 1 529 ? -4.245 4.618 10.553 1.00 83.38 529 LEU A O 1
ATOM 4269 N N . ASN A 1 530 ? -3.350 4.296 12.593 1.00 72.94 530 ASN A N 1
ATOM 4270 C CA . ASN A 1 530 ? -3.403 5.702 13.023 1.00 72.94 530 ASN A CA 1
ATOM 4271 C C . ASN A 1 530 ? -4.839 6.267 13.066 1.00 72.94 530 ASN A C 1
ATOM 4273 O O . ASN A 1 530 ? -5.094 7.418 12.693 1.00 72.94 530 ASN A O 1
ATOM 4277 N N . PHE A 1 531 ? -5.789 5.436 13.505 1.00 73.50 531 PHE A N 1
ATOM 4278 C CA . PHE A 1 531 ? -7.197 5.793 13.638 1.00 73.50 531 PHE A CA 1
ATOM 4279 C C . PHE A 1 531 ? -7.397 7.067 14.476 1.00 73.50 531 PHE A C 1
ATOM 4281 O O . PHE A 1 531 ? -6.950 7.170 15.620 1.00 73.50 531 PHE A O 1
ATOM 4288 N N . LYS A 1 532 ? -8.136 8.033 13.918 1.00 73.75 532 LYS A N 1
ATOM 4289 C CA . LYS A 1 532 ? -8.571 9.232 14.643 1.00 73.75 532 LYS A CA 1
ATOM 4290 C C . LYS A 1 532 ? -9.913 8.953 15.320 1.00 73.75 532 LYS A C 1
ATOM 4292 O O . LYS A 1 532 ? -10.822 8.483 14.638 1.00 73.75 532 LYS A O 1
ATOM 4297 N N . PRO A 1 533 ? -10.082 9.291 16.612 1.00 77.06 533 PRO A N 1
ATOM 4298 C CA . PRO A 1 533 ? -11.329 9.026 17.315 1.00 77.06 533 PRO A CA 1
ATOM 4299 C C . PRO A 1 533 ? -12.515 9.703 16.623 1.00 77.06 533 PRO A C 1
ATOM 4301 O O . PRO A 1 533 ? -12.473 10.894 16.295 1.00 77.06 533 PRO A O 1
ATOM 4304 N N . SER A 1 534 ? -13.577 8.929 16.415 1.00 81.50 534 SER A N 1
ATOM 4305 C CA . SER A 1 534 ? -14.825 9.376 15.809 1.00 81.50 534 SER A CA 1
ATOM 4306 C C . SER A 1 534 ? -15.851 9.774 16.882 1.00 81.50 534 SER A C 1
ATOM 4308 O O . SER A 1 534 ? -15.593 9.742 18.090 1.00 81.50 534 SER A O 1
ATOM 4310 N N . MET A 1 535 ? -17.061 10.142 16.442 1.00 81.88 535 MET A N 1
ATOM 4311 C CA . MET A 1 535 ? -18.187 10.397 17.349 1.00 81.88 535 MET A CA 1
ATOM 4312 C C . MET A 1 535 ? -18.564 9.167 18.188 1.00 81.88 535 MET A C 1
ATOM 4314 O O . MET A 1 535 ? -19.108 9.338 19.277 1.00 81.88 535 MET A O 1
ATOM 4318 N N . LEU A 1 536 ? -18.272 7.949 17.719 1.00 83.19 536 LEU A N 1
ATOM 4319 C CA . LEU A 1 536 ? -18.603 6.713 18.428 1.00 83.19 536 LEU A CA 1
ATOM 4320 C C . LEU A 1 536 ? -17.719 6.512 19.669 1.00 83.19 536 LEU A C 1
ATOM 4322 O O . LEU A 1 536 ? -18.234 6.266 20.764 1.00 83.19 536 LEU A O 1
ATOM 4326 N N . GLU A 1 537 ? -16.400 6.677 19.535 1.00 85.00 537 GLU A N 1
ATOM 4327 C CA . GLU A 1 537 ? -15.465 6.601 20.665 1.00 85.00 537 GLU A CA 1
ATOM 4328 C C . GLU A 1 537 ? -15.711 7.739 21.654 1.00 85.00 537 GLU A C 1
ATOM 4330 O O . GLU A 1 537 ? -15.741 7.513 22.866 1.00 85.00 537 GLU A O 1
ATOM 4335 N N . PHE A 1 538 ? -15.944 8.952 21.139 1.00 86.44 538 PHE A N 1
ATOM 4336 C CA . PHE A 1 538 ? -16.298 10.095 21.973 1.00 86.44 538 PHE A CA 1
ATOM 4337 C C . PHE A 1 538 ? -17.594 9.846 22.749 1.00 86.44 538 PHE A C 1
ATOM 4339 O O . PHE A 1 538 ? -17.639 10.083 23.955 1.00 86.44 538 PHE A O 1
ATOM 4346 N N . GLY A 1 539 ? -18.625 9.316 22.083 1.00 86.56 539 GLY A N 1
ATOM 4347 C CA . GLY A 1 539 ? -19.876 8.914 22.716 1.00 86.56 539 GLY A CA 1
ATOM 4348 C C . GLY A 1 539 ? -19.640 7.940 23.850 1.00 86.56 539 GLY A C 1
ATOM 4349 O O . GLY A 1 539 ? -19.988 8.234 24.990 1.00 86.56 539 GLY A O 1
ATOM 4350 N N . THR A 1 540 ? -18.953 6.838 23.569 1.00 84.75 540 THR A N 1
ATOM 4351 C CA . THR A 1 540 ? -18.623 5.818 24.573 1.00 84.75 540 THR A CA 1
ATOM 4352 C C . THR A 1 540 ? -17.913 6.425 25.790 1.00 84.75 540 THR A C 1
ATOM 4354 O O . THR A 1 540 ? -18.246 6.106 26.932 1.00 84.75 540 THR A O 1
ATOM 4357 N N . MET A 1 541 ? -16.973 7.351 25.570 1.00 87.31 541 MET A N 1
ATOM 4358 C CA . MET A 1 541 ? -16.297 8.067 26.654 1.00 87.31 541 MET A CA 1
ATOM 4359 C C . MET A 1 541 ? -17.269 8.927 27.473 1.00 87.31 541 MET A C 1
ATOM 4361 O O . MET A 1 541 ? -17.223 8.884 28.702 1.00 87.31 541 MET A O 1
ATOM 4365 N N . VAL A 1 542 ? -18.164 9.674 26.820 1.00 87.75 542 VAL A N 1
ATOM 4366 C CA . VAL A 1 542 ? -19.197 10.467 27.503 1.00 87.75 542 VAL A CA 1
ATOM 4367 C C . VAL A 1 542 ? -20.103 9.570 28.344 1.00 87.75 542 VAL A C 1
ATOM 4369 O O . VAL A 1 542 ? -20.269 9.853 29.528 1.00 87.75 542 VAL A O 1
ATOM 4372 N N . HIS A 1 543 ? -20.631 8.476 27.786 1.00 84.00 543 HIS A N 1
ATOM 4373 C CA . HIS A 1 543 ? -21.482 7.534 28.525 1.00 84.00 543 HIS A CA 1
ATOM 4374 C C . HIS A 1 543 ? -20.773 7.022 29.789 1.00 84.00 543 HIS A C 1
ATOM 4376 O O . HIS A 1 543 ? -21.336 7.081 30.883 1.00 84.00 543 HIS A O 1
ATOM 4382 N N . ASN A 1 544 ? -19.498 6.635 29.678 1.00 84.94 544 ASN A N 1
ATOM 4383 C CA . ASN A 1 544 ? -18.697 6.185 30.820 1.00 84.94 544 ASN A CA 1
ATOM 4384 C C . ASN A 1 544 ? -18.488 7.283 31.880 1.00 84.94 544 ASN A C 1
ATOM 4386 O O . ASN A 1 544 ? -18.561 7.009 33.082 1.00 84.94 544 ASN A O 1
ATOM 4390 N N . ILE A 1 545 ? -18.243 8.529 31.457 1.00 87.12 545 ILE A N 1
ATOM 4391 C CA . ILE A 1 545 ? -18.103 9.683 32.359 1.00 87.12 545 ILE A CA 1
ATOM 4392 C C . ILE A 1 545 ? -19.412 9.922 33.124 1.00 87.12 545 ILE A C 1
ATOM 4394 O O . ILE A 1 545 ? -19.386 10.066 34.351 1.00 87.12 545 ILE A O 1
ATOM 4398 N N . LEU A 1 546 ? -20.549 9.929 32.420 1.00 84.38 546 LEU A N 1
ATOM 4399 C CA . LEU A 1 546 ? -21.873 10.136 33.009 1.00 84.38 546 LEU A CA 1
ATOM 4400 C C . LEU A 1 546 ? -22.232 9.012 33.989 1.00 84.38 546 LEU A C 1
ATOM 4402 O O . LEU A 1 546 ? -22.629 9.286 35.123 1.00 84.38 546 LEU A O 1
ATOM 4406 N N . ALA A 1 547 ? -22.004 7.755 33.608 1.00 80.75 547 ALA A N 1
ATOM 4407 C CA . ALA A 1 547 ? -22.229 6.604 34.479 1.00 80.75 547 ALA A CA 1
ATOM 4408 C C . ALA A 1 547 ? -21.382 6.680 35.764 1.00 80.75 547 ALA A C 1
ATOM 4410 O O . ALA A 1 547 ? -21.885 6.455 36.870 1.00 80.75 547 ALA A O 1
ATOM 4411 N N . ARG A 1 548 ? -20.098 7.056 35.653 1.00 82.31 548 ARG A N 1
ATOM 4412 C CA . ARG A 1 548 ? -19.193 7.200 36.808 1.00 82.31 548 ARG A CA 1
ATOM 4413 C C . ARG A 1 548 ? -19.587 8.368 37.719 1.00 82.31 548 ARG A C 1
ATOM 4415 O O . ARG A 1 548 ? -19.426 8.257 38.938 1.00 82.31 548 ARG A O 1
ATOM 4422 N N . TYR A 1 549 ? -20.111 9.456 37.157 1.00 83.62 549 TYR A N 1
ATOM 4423 C CA . TYR A 1 549 ? -20.652 10.584 37.919 1.00 83.62 549 TYR A CA 1
ATOM 4424 C C . TYR A 1 549 ? -21.879 10.190 38.735 1.00 83.62 549 TYR A C 1
ATOM 4426 O O . TYR A 1 549 ? -21.887 10.390 39.951 1.00 83.62 549 TYR A O 1
ATOM 4434 N N . LEU A 1 550 ? -22.864 9.567 38.088 1.00 78.69 550 LEU A N 1
ATOM 4435 C CA . LEU A 1 550 ? -24.115 9.175 38.733 1.00 78.69 550 LEU A CA 1
ATOM 4436 C C . LEU A 1 550 ? -23.884 8.128 39.844 1.00 78.69 550 LEU A C 1
ATOM 4438 O O . LEU A 1 550 ? -24.593 8.143 40.846 1.00 78.69 550 LEU A O 1
ATOM 4442 N N . ARG A 1 551 ? -22.844 7.283 39.732 1.00 77.62 551 ARG A N 1
ATOM 4443 C CA . ARG A 1 551 ? -22.434 6.341 40.796 1.00 77.62 551 ARG A CA 1
ATOM 4444 C C . ARG A 1 551 ? -21.772 7.006 42.004 1.00 77.62 551 ARG A C 1
ATOM 4446 O O . ARG A 1 551 ? -22.102 6.676 43.136 1.00 77.62 551 ARG A O 1
ATOM 4453 N N . ASN A 1 552 ? -20.803 7.896 41.779 1.00 74.12 552 ASN A N 1
ATOM 4454 C CA . ASN A 1 552 ? -19.898 8.359 42.841 1.00 74.12 552 ASN A CA 1
ATOM 4455 C C . ASN A 1 552 ? -20.189 9.780 43.357 1.00 74.12 552 ASN A C 1
ATOM 4457 O O . ASN A 1 552 ? -19.516 10.213 44.291 1.00 74.12 552 ASN A O 1
ATOM 4461 N N . LYS A 1 553 ? -21.112 10.532 42.731 1.00 66.94 553 LYS A N 1
ATOM 4462 C CA . LYS A 1 553 ? -21.433 11.949 43.027 1.00 66.94 553 LYS A CA 1
ATOM 4463 C C . LYS A 1 553 ? -20.205 12.869 43.209 1.00 66.94 553 LYS A C 1
ATOM 4465 O O . LYS A 1 553 ? -20.275 13.890 43.888 1.00 66.94 553 LYS A O 1
ATOM 4470 N N . LYS A 1 554 ? -19.062 12.534 42.595 1.00 71.56 554 LYS A N 1
ATOM 4471 C CA . LYS A 1 554 ? -17.893 13.429 42.506 1.00 71.56 554 LYS A CA 1
ATOM 4472 C C . LYS A 1 554 ? -18.183 14.555 41.511 1.00 71.56 554 LYS A C 1
ATOM 4474 O O . LYS A 1 554 ? -19.130 14.473 40.738 1.00 71.56 554 LYS A O 1
ATOM 4479 N N . SER A 1 555 ? -17.351 15.597 41.487 1.00 82.12 555 SER A N 1
ATOM 4480 C CA . SER A 1 555 ? -17.447 16.626 40.444 1.00 82.12 555 SER A CA 1
ATOM 4481 C C . SER A 1 555 ? -17.342 15.986 39.052 1.00 82.12 555 SER A C 1
ATOM 4483 O O . SER A 1 555 ? -16.331 15.372 38.718 1.00 82.12 555 SER A O 1
ATOM 4485 N N . LEU A 1 556 ? -18.383 16.136 38.229 1.00 84.19 556 LEU A N 1
ATOM 4486 C CA . LEU A 1 556 ? -18.430 15.597 36.864 1.00 84.19 556 LEU A CA 1
ATOM 4487 C C . LEU A 1 556 ? -17.236 16.085 36.025 1.00 84.19 556 LEU A C 1
ATOM 4489 O O . LEU A 1 556 ? -16.665 15.329 35.244 1.00 84.19 556 LEU A O 1
ATOM 4493 N N . MET A 1 557 ? -16.793 17.324 36.258 1.00 86.12 557 MET A N 1
ATOM 4494 C CA . MET A 1 557 ? -15.652 17.919 35.564 1.00 86.12 557 MET A CA 1
ATOM 4495 C C . MET A 1 557 ? -14.314 17.262 35.937 1.00 86.12 557 MET A C 1
ATOM 4497 O O . MET A 1 557 ? -13.432 17.167 35.086 1.00 86.12 557 MET A O 1
ATOM 4501 N N . SER A 1 558 ? -14.135 16.796 37.180 1.00 85.50 558 SER A N 1
ATOM 4502 C CA . SER A 1 558 ? -12.889 16.116 37.562 1.00 85.50 558 SER A CA 1
ATOM 4503 C C . SER A 1 558 ? -12.806 14.717 36.954 1.00 85.50 558 SER A C 1
ATOM 4505 O O . SER A 1 558 ? -11.754 14.357 36.434 1.00 85.50 558 SER A O 1
ATOM 4507 N N . ILE A 1 559 ? -13.923 13.979 36.927 1.00 86.06 559 ILE A N 1
ATOM 4508 C CA . ILE A 1 559 ? -14.020 12.682 36.235 1.00 86.06 559 ILE A CA 1
ATOM 4509 C C . ILE A 1 559 ? -13.756 12.859 34.738 1.00 86.06 559 ILE A C 1
ATOM 4511 O O . ILE A 1 559 ? -13.007 12.084 34.148 1.00 86.06 559 ILE A O 1
ATOM 4515 N N . ALA A 1 560 ? -14.346 13.890 34.130 1.00 87.25 560 ALA A N 1
ATOM 4516 C CA . ALA A 1 560 ? -14.150 14.186 32.719 1.00 87.25 560 ALA A CA 1
ATOM 4517 C C . ALA A 1 560 ? -12.683 14.480 32.391 1.00 87.25 560 ALA A C 1
ATOM 4519 O O . ALA A 1 560 ? -12.170 13.925 31.427 1.00 87.25 560 ALA A O 1
ATOM 4520 N N . ARG A 1 561 ? -11.989 15.294 33.203 1.00 86.75 561 ARG A N 1
ATOM 4521 C CA . ARG A 1 561 ? -10.546 15.544 33.025 1.00 86.75 561 ARG A CA 1
ATOM 4522 C C . ARG A 1 561 ? -9.728 14.265 33.162 1.00 86.75 561 ARG A C 1
ATOM 4524 O O . ARG A 1 561 ? -8.902 13.994 32.303 1.00 86.75 561 ARG A O 1
ATOM 4531 N N . GLU A 1 562 ? -9.983 13.474 34.204 1.00 85.75 562 GLU A N 1
ATOM 4532 C CA . GLU A 1 562 ? -9.289 12.202 34.434 1.00 85.75 562 GLU A CA 1
ATOM 4533 C C . GLU A 1 562 ? -9.442 11.265 33.227 1.00 85.75 562 GLU A C 1
ATOM 4535 O O . GLU A 1 562 ? -8.443 10.802 32.684 1.00 85.75 562 GLU A O 1
ATOM 4540 N N . MET A 1 563 ? -10.675 11.031 32.764 1.00 83.38 563 MET A N 1
ATOM 4541 C CA . MET A 1 563 ? -10.953 10.131 31.638 1.00 83.38 563 MET A CA 1
ATOM 4542 C C . MET A 1 563 ? -10.438 10.673 30.305 1.00 83.38 563 MET A C 1
ATOM 4544 O O . MET A 1 563 ? -9.939 9.894 29.505 1.00 83.38 563 MET A O 1
ATOM 4548 N N . PHE A 1 564 ? -10.520 11.983 30.067 1.00 85.00 564 PHE A N 1
ATOM 4549 C CA . PHE A 1 564 ? -9.998 12.591 28.842 1.00 85.00 564 PHE A CA 1
ATOM 4550 C C . PHE A 1 564 ? -8.470 12.452 28.770 1.00 85.00 564 PHE A C 1
ATOM 4552 O O . PHE A 1 564 ? -7.941 12.051 27.737 1.00 85.00 564 PHE A O 1
ATOM 4559 N N . SER A 1 565 ? -7.764 12.697 29.882 1.00 80.00 565 SER A N 1
ATOM 4560 C CA . SER A 1 565 ? -6.301 12.578 29.960 1.00 80.00 565 SER A CA 1
ATOM 4561 C C . SER A 1 565 ? -5.790 11.137 29.956 1.00 80.00 565 SER A C 1
ATOM 4563 O O . SER A 1 565 ? -4.687 10.895 29.485 1.00 80.00 565 SER A O 1
ATOM 4565 N N . THR A 1 566 ? -6.563 10.187 30.487 1.00 75.56 566 THR A N 1
ATOM 4566 C CA . THR A 1 566 ? -6.196 8.756 30.525 1.00 75.56 566 THR A CA 1
ATOM 4567 C C . THR A 1 566 ? -6.758 7.958 29.352 1.00 75.56 566 THR A C 1
ATOM 4569 O O . THR A 1 566 ? -6.577 6.742 29.291 1.00 75.56 566 THR A O 1
ATOM 4572 N N . SER A 1 567 ? -7.468 8.613 28.431 1.00 74.44 567 SER A N 1
ATOM 4573 C CA . SER A 1 567 ? -8.054 7.925 27.289 1.00 74.44 567 SER A CA 1
ATOM 4574 C C . SER A 1 567 ? -6.9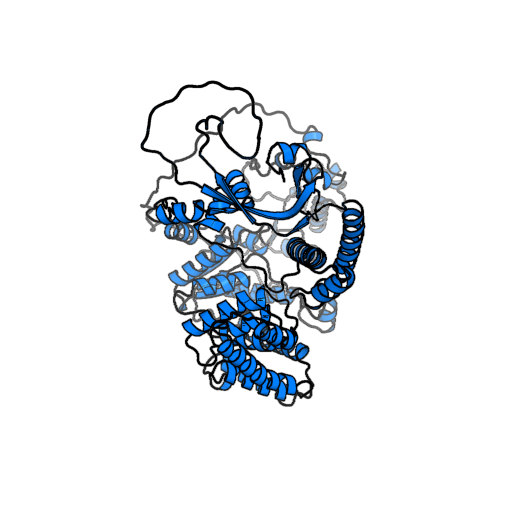63 7.378 26.369 1.00 74.44 567 SER A C 1
ATOM 4576 O O . SER A 1 567 ? -5.965 8.032 26.087 1.00 74.44 567 SER A O 1
ATOM 4578 N N . GLN A 1 568 ? -7.187 6.168 25.858 1.00 68.31 568 GLN A N 1
ATOM 4579 C CA . GLN A 1 568 ? -6.319 5.528 24.861 1.00 68.31 568 GLN A CA 1
ATOM 4580 C C . GLN A 1 568 ? -6.334 6.237 23.490 1.00 68.31 568 GLN A C 1
ATOM 4582 O O . GLN A 1 568 ? -5.597 5.861 22.581 1.00 68.31 568 GLN A O 1
ATOM 4587 N N . PHE A 1 569 ? -7.202 7.241 23.323 1.00 74.06 569 PHE A N 1
ATOM 4588 C CA . PHE A 1 569 ? -7.408 7.974 22.083 1.00 74.06 569 PHE A CA 1
ATOM 4589 C C . PHE A 1 569 ? -6.930 9.416 22.234 1.00 74.06 569 PHE A C 1
ATOM 4591 O O . PHE A 1 569 ? -7.238 10.082 23.218 1.00 74.06 569 PHE A O 1
ATOM 4598 N N . ASN A 1 570 ? -6.249 9.945 21.220 1.00 69.50 570 ASN A N 1
ATOM 4599 C CA . ASN A 1 570 ? -5.822 11.338 21.237 1.00 69.50 570 ASN A CA 1
ATOM 4600 C C . ASN A 1 570 ? -6.956 12.254 20.749 1.00 69.50 570 ASN A C 1
ATOM 4602 O O . ASN A 1 570 ? -7.093 12.552 19.558 1.00 69.50 570 ASN A O 1
ATOM 4606 N N . PHE A 1 571 ? -7.825 12.660 21.672 1.00 78.62 571 PHE A N 1
ATOM 4607 C CA . PHE A 1 571 ? -8.876 13.628 21.387 1.00 78.62 571 PHE A CA 1
ATOM 4608 C C . PHE A 1 571 ? -8.286 15.038 21.271 1.00 78.62 571 PHE A C 1
ATOM 4610 O O . PHE A 1 571 ? -7.684 15.561 22.205 1.00 78.62 571 PHE A O 1
ATOM 4617 N N . SER A 1 572 ? -8.517 15.702 20.138 1.00 79.06 572 SER A N 1
ATOM 4618 C CA . SER A 1 572 ? -8.152 17.114 19.978 1.00 79.06 572 SER A CA 1
ATOM 4619 C C . SER A 1 572 ? -8.876 18.024 20.982 1.00 79.06 572 SER A C 1
ATOM 4621 O O . SER A 1 572 ? -9.966 17.713 21.469 1.00 79.06 572 SER A O 1
ATOM 4623 N N . ASN A 1 573 ? -8.327 19.220 21.213 1.00 82.56 573 ASN A N 1
ATOM 4624 C CA . ASN A 1 573 ? -8.921 20.229 22.103 1.00 82.56 573 ASN A CA 1
ATOM 4625 C C . ASN A 1 573 ? -10.374 20.598 21.737 1.00 82.56 573 ASN A C 1
ATOM 4627 O O . ASN A 1 573 ? -11.152 21.001 22.599 1.00 82.56 573 ASN A O 1
ATOM 4631 N N . MET A 1 574 ? -10.778 20.417 20.476 1.00 83.75 574 MET A N 1
ATOM 4632 C CA . MET A 1 574 ? -12.160 20.649 20.040 1.00 83.75 574 MET A CA 1
ATOM 4633 C C . MET A 1 574 ? -13.153 19.682 20.699 1.00 83.75 574 MET A C 1
ATOM 4635 O O . MET A 1 574 ? -14.274 20.075 21.029 1.00 83.75 574 MET A O 1
ATOM 4639 N N . TRP A 1 575 ? -12.748 18.432 20.930 1.00 86.69 575 TRP A N 1
ATOM 4640 C CA . TRP A 1 575 ? -13.567 17.443 21.633 1.00 86.69 575 TRP A CA 1
ATOM 4641 C C . TRP A 1 575 ? -13.732 17.786 23.108 1.00 86.69 575 TRP A C 1
ATOM 4643 O O . TRP A 1 575 ? -14.811 17.582 23.659 1.00 86.69 575 TRP A O 1
ATOM 4653 N N . TRP A 1 576 ? -12.710 18.379 23.727 1.00 88.75 576 TRP A N 1
ATOM 4654 C CA . TRP A 1 576 ? -12.809 18.886 25.093 1.00 88.75 576 TRP A CA 1
ATOM 4655 C C . TRP A 1 576 ? -13.869 19.990 25.212 1.00 88.75 576 TRP A C 1
ATOM 4657 O O . TRP A 1 576 ? -14.725 19.932 26.093 1.00 88.75 576 TRP A O 1
ATOM 4667 N N . ILE A 1 577 ? -13.891 20.946 24.275 1.00 87.56 577 ILE A N 1
ATOM 4668 C CA . ILE A 1 577 ? -14.912 22.011 24.239 1.00 87.56 577 ILE A CA 1
ATOM 4669 C C . ILE A 1 577 ? -16.320 21.413 24.092 1.00 87.56 577 ILE A C 1
ATOM 4671 O O . ILE A 1 577 ? -17.257 21.839 24.771 1.00 87.56 577 ILE A O 1
ATOM 4675 N N . ARG A 1 578 ? -16.485 20.401 23.229 1.00 87.94 578 ARG A N 1
ATOM 4676 C CA . ARG A 1 578 ? -17.762 19.680 23.084 1.00 87.94 578 ARG A CA 1
ATOM 4677 C C . ARG A 1 578 ? -18.161 18.975 24.379 1.00 87.94 578 ARG A C 1
ATOM 4679 O O . ARG A 1 578 ? -19.306 19.106 24.802 1.00 87.94 578 ARG A O 1
ATOM 4686 N N . LEU A 1 579 ? -17.224 18.285 25.026 1.00 90.38 579 LEU A N 1
ATOM 4687 C CA . LEU A 1 579 ? -17.456 17.581 26.285 1.00 90.38 579 LEU A CA 1
ATOM 4688 C C . LEU A 1 579 ? -17.916 18.536 27.390 1.00 90.38 579 LEU A C 1
ATOM 4690 O O . LEU A 1 579 ? -18.861 18.222 28.105 1.00 90.38 579 LEU A O 1
ATOM 4694 N N . GLN A 1 580 ? -17.310 19.722 27.493 1.00 89.94 580 GLN A N 1
ATOM 4695 C CA . GLN A 1 580 ? -17.726 20.743 28.457 1.00 89.94 580 GLN A CA 1
ATOM 4696 C C . GLN A 1 580 ? -19.186 21.170 28.258 1.00 89.94 580 GLN A C 1
ATOM 4698 O O . GLN A 1 580 ? -19.924 21.267 29.237 1.00 89.94 580 GLN A O 1
ATOM 4703 N N . ARG A 1 581 ? -19.618 21.373 27.005 1.00 87.50 581 ARG A N 1
ATOM 4704 C CA . ARG A 1 581 ? -21.014 21.720 26.687 1.00 87.50 581 ARG A CA 1
ATOM 4705 C C . ARG A 1 581 ? -21.975 20.593 27.058 1.00 87.50 581 ARG A C 1
ATOM 4707 O O . ARG A 1 581 ? -22.976 20.850 27.714 1.00 87.50 581 ARG A O 1
ATOM 4714 N N . VAL A 1 582 ? -21.636 19.351 26.703 1.00 88.75 582 VAL A N 1
ATOM 4715 C CA . VAL A 1 582 ? -22.441 18.166 27.052 1.00 88.75 582 VAL A CA 1
ATOM 4716 C C . VAL A 1 582 ? -22.578 18.027 28.568 1.00 88.75 582 VAL A C 1
ATOM 4718 O O . VAL A 1 582 ? -23.677 17.818 29.071 1.00 88.75 582 VAL A O 1
ATOM 4721 N N . ILE A 1 583 ? -21.478 18.199 29.305 1.00 88.69 583 ILE A N 1
ATOM 4722 C CA . ILE A 1 583 ? -21.458 18.167 30.771 1.00 88.69 583 ILE A CA 1
ATOM 4723 C C . ILE A 1 583 ? -22.369 19.244 31.359 1.00 88.69 583 ILE A C 1
ATOM 4725 O O . ILE A 1 583 ? -23.131 18.951 32.276 1.00 88.69 583 ILE A O 1
ATOM 4729 N N . GLN A 1 584 ? -22.312 20.473 30.840 1.00 86.44 584 GLN A N 1
ATOM 4730 C CA . GLN A 1 584 ? -23.160 21.562 31.319 1.00 86.44 584 GLN A CA 1
ATOM 4731 C C . GLN A 1 584 ? -24.646 21.243 31.116 1.00 86.44 584 GLN A C 1
ATOM 4733 O O . GLN A 1 584 ? -25.410 21.282 32.081 1.00 86.44 584 GLN A O 1
ATOM 4738 N N . SER A 1 585 ? -25.034 20.848 29.899 1.00 85.00 585 SER A N 1
ATOM 4739 C CA . SER A 1 585 ? -26.417 20.469 29.589 1.00 85.00 585 SER A CA 1
ATOM 4740 C C . SER A 1 585 ? -26.890 19.276 30.423 1.00 85.00 585 SER A C 1
ATOM 4742 O O . SER A 1 585 ? -28.033 19.246 30.876 1.00 85.00 585 SER A O 1
ATOM 4744 N N . PHE A 1 586 ? -26.010 18.306 30.684 1.00 85.88 586 PHE A N 1
ATOM 4745 C CA . PHE A 1 586 ? -26.337 17.152 31.514 1.00 85.88 586 PHE A CA 1
ATOM 4746 C C . PHE A 1 586 ? -26.582 17.529 32.980 1.00 85.88 586 PHE A C 1
ATOM 4748 O O . PHE A 1 586 ? -27.530 17.040 33.587 1.00 85.88 586 PHE A O 1
ATOM 4755 N N . VAL A 1 587 ? -25.760 18.411 33.557 1.00 83.75 587 VAL A N 1
ATOM 4756 C CA . VAL A 1 587 ? -25.934 18.877 34.946 1.00 83.75 587 VAL A CA 1
ATOM 4757 C C . VAL A 1 587 ? -27.238 19.653 35.111 1.00 83.75 587 VAL A C 1
ATOM 4759 O O . VAL A 1 587 ? -27.896 19.530 36.143 1.00 83.75 587 VAL A O 1
ATOM 4762 N N . GLU A 1 588 ? -27.617 20.453 34.115 1.00 82.31 588 GLU A N 1
ATOM 4763 C CA . GLU A 1 588 ? -28.912 21.140 34.096 1.00 82.31 588 GLU A CA 1
ATOM 4764 C C . GLU A 1 588 ? -30.067 20.130 34.071 1.00 82.31 588 GLU A C 1
ATOM 4766 O O . GLU A 1 588 ? -30.969 20.215 34.907 1.00 82.31 588 GLU A O 1
ATOM 4771 N N . LEU A 1 589 ? -29.993 19.120 33.198 1.00 81.62 589 LEU A N 1
ATOM 4772 C CA . LEU A 1 589 ? -30.986 18.046 33.117 1.00 81.62 589 LEU A CA 1
ATOM 4773 C C . LEU A 1 589 ? -31.100 17.275 34.439 1.00 81.62 589 LEU A C 1
ATOM 4775 O O . LEU A 1 589 ? -32.207 17.095 34.945 1.00 81.62 589 LEU A O 1
ATOM 4779 N N . ASP A 1 590 ? -29.982 16.864 35.036 1.00 79.62 590 ASP A N 1
ATOM 4780 C CA . ASP A 1 590 ? -29.978 16.071 36.270 1.00 79.62 590 ASP A CA 1
ATOM 4781 C C . ASP A 1 590 ? -30.567 16.846 37.461 1.00 79.62 590 ASP A C 1
ATOM 4783 O O . ASP A 1 590 ? -31.376 16.308 38.215 1.00 79.62 590 ASP A O 1
ATOM 4787 N N . LYS A 1 591 ? -30.268 18.150 37.577 1.00 78.94 591 LYS A N 1
ATOM 4788 C CA . LYS A 1 591 ? -30.854 19.020 38.614 1.00 78.94 591 LYS A CA 1
ATOM 4789 C C . LYS A 1 591 ? -32.376 19.118 38.526 1.00 78.94 591 LYS A C 1
ATOM 4791 O O . LYS A 1 591 ? -33.035 19.229 39.558 1.00 78.94 591 LYS A O 1
ATOM 4796 N N . THR A 1 592 ? -32.938 19.093 37.318 1.00 75.00 592 THR A N 1
ATOM 4797 C CA . THR A 1 592 ? -34.397 19.166 37.125 1.00 75.00 592 THR A CA 1
ATOM 4798 C C . THR A 1 592 ? -35.117 17.852 37.441 1.00 75.00 592 THR A C 1
ATOM 4800 O O . THR A 1 592 ? -36.332 17.856 37.631 1.00 75.00 592 THR A O 1
ATOM 4803 N N . ARG A 1 593 ? -34.393 16.729 37.543 1.00 69.06 593 ARG A N 1
ATOM 4804 C CA . ARG A 1 593 ? -34.955 15.378 37.682 1.00 69.06 593 ARG A CA 1
ATOM 4805 C C . ARG A 1 593 ? -34.517 14.731 39.005 1.00 69.06 593 ARG A C 1
ATOM 4807 O O . ARG A 1 593 ? -33.667 13.849 39.025 1.00 69.06 593 ARG A O 1
ATOM 4814 N N . SER A 1 594 ? -35.121 15.153 40.123 1.00 59.28 594 SER A N 1
ATOM 4815 C CA . SER A 1 594 ? -34.867 14.614 41.482 1.00 59.28 594 SER A CA 1
ATOM 4816 C C . SER A 1 594 ? -35.602 13.287 41.766 1.00 59.28 594 SER A C 1
ATOM 4818 O O . SER A 1 594 ? -36.338 13.183 42.744 1.00 59.28 594 SER A O 1
ATOM 4820 N N . ASN A 1 595 ? -35.427 12.272 40.916 1.00 64.12 595 ASN A N 1
ATOM 4821 C CA . ASN A 1 595 ? -36.051 10.950 41.093 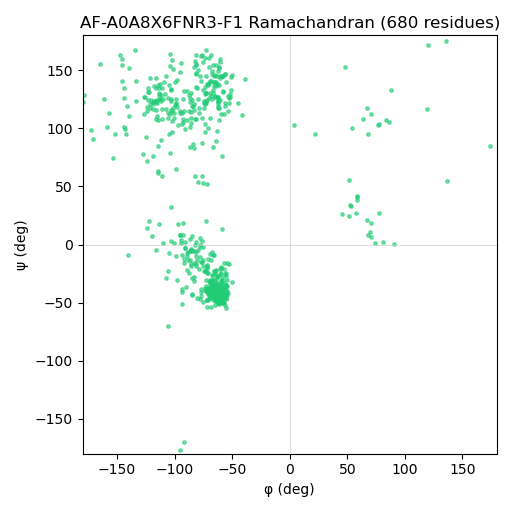1.00 64.12 595 ASN A CA 1
ATOM 4822 C C . ASN A 1 595 ? -35.049 9.899 41.596 1.00 64.12 595 ASN A C 1
ATOM 4824 O O . ASN A 1 595 ? -33.837 10.098 41.524 1.00 64.12 595 ASN A O 1
ATOM 4828 N N . TYR A 1 596 ? -35.549 8.765 42.098 1.00 62.22 596 TYR A N 1
ATOM 4829 C CA . TYR A 1 596 ? -34.709 7.598 42.384 1.00 62.22 596 TYR A CA 1
ATOM 4830 C C . TYR A 1 596 ? -34.217 6.980 41.067 1.00 62.22 596 TYR A C 1
ATOM 4832 O O . TYR A 1 596 ? -35.017 6.761 40.151 1.00 62.22 596 TYR A O 1
ATOM 4840 N N . VAL A 1 597 ? -32.908 6.722 40.973 1.00 62.88 597 VAL A N 1
ATOM 4841 C CA . VAL A 1 597 ? -32.233 6.318 39.733 1.00 62.88 597 VAL A CA 1
ATOM 4842 C C . VAL A 1 597 ? -31.499 4.991 39.905 1.00 62.88 597 VAL A C 1
ATOM 4844 O O . VAL A 1 597 ? -30.686 4.843 40.816 1.00 62.88 597 VAL A O 1
ATOM 4847 N N . GLU A 1 598 ? -31.711 4.072 38.966 1.00 59.75 598 GLU A N 1
ATOM 4848 C CA . GLU A 1 598 ? -30.849 2.908 38.737 1.00 59.75 598 GLU A CA 1
ATOM 4849 C C . GLU A 1 598 ? -30.071 3.089 37.421 1.00 59.75 598 GLU A C 1
ATOM 4851 O O . GLU A 1 598 ? -30.603 3.587 36.429 1.00 59.75 598 GLU A O 1
ATOM 4856 N N . LEU A 1 599 ? -28.791 2.709 37.406 1.00 58.91 599 LEU A N 1
ATOM 4857 C CA . LEU A 1 599 ? -27.862 2.988 36.301 1.00 58.91 599 LEU A CA 1
ATOM 4858 C C . LEU A 1 599 ? -27.379 1.705 35.642 1.00 58.91 599 LEU A C 1
ATOM 4860 O O . LEU A 1 599 ? -27.079 0.736 36.341 1.00 58.91 599 LEU A O 1
ATOM 4864 N N . GLU A 1 600 ? -27.212 1.741 34.318 1.00 56.66 600 GLU A N 1
ATOM 4865 C CA . GLU A 1 600 ? -26.656 0.635 33.521 1.00 56.66 600 GLU A CA 1
ATOM 4866 C C . GLU A 1 600 ? -27.368 -0.713 33.739 1.00 56.66 600 GLU A C 1
ATOM 4868 O O . GLU A 1 600 ? -26.745 -1.779 33.693 1.00 56.66 600 GLU A O 1
ATOM 4873 N N . LYS A 1 601 ? -28.680 -0.684 34.002 1.00 57.28 601 LYS A N 1
ATOM 4874 C CA . LYS A 1 601 ? -29.460 -1.898 34.240 1.00 57.28 601 LYS A CA 1
ATOM 4875 C C . LYS A 1 601 ? -29.592 -2.674 32.932 1.00 57.28 601 LYS A C 1
ATOM 4877 O O . LYS A 1 601 ? -30.000 -2.130 31.906 1.00 57.28 601 LYS A O 1
ATOM 4882 N N . SER A 1 602 ? -29.196 -3.942 32.976 1.00 53.88 602 SER A N 1
ATOM 4883 C CA . SER A 1 602 ? -29.381 -4.866 31.861 1.00 53.88 602 SER A CA 1
ATOM 4884 C C . SER A 1 602 ? -30.693 -5.606 32.058 1.00 53.88 602 SER A C 1
ATOM 4886 O O . SER A 1 602 ? -30.916 -6.209 33.108 1.00 53.88 602 SER A O 1
ATOM 4888 N N . PHE A 1 603 ? -31.558 -5.550 31.056 1.00 60.94 603 PHE A N 1
ATOM 4889 C CA . PHE A 1 603 ? -32.814 -6.283 31.035 1.00 60.94 603 PHE A CA 1
ATOM 4890 C C . PHE A 1 603 ? -32.673 -7.454 30.081 1.00 60.94 603 PHE A C 1
ATOM 4892 O O . PHE A 1 603 ? -32.115 -7.303 28.993 1.00 60.94 603 PHE A O 1
ATOM 4899 N N . THR A 1 604 ? -33.180 -8.610 30.500 1.00 48.03 604 THR A N 1
ATOM 4900 C CA . THR A 1 604 ? -33.348 -9.755 29.612 1.00 48.03 604 THR A CA 1
ATOM 4901 C C . THR A 1 604 ? -34.828 -10.079 29.555 1.00 48.03 604 THR A C 1
ATOM 4903 O O . THR A 1 604 ? -35.440 -10.289 30.600 1.00 48.03 604 THR A O 1
ATOM 4906 N N . CYS A 1 605 ? -35.408 -10.068 28.360 1.00 56.44 605 CYS A N 1
ATOM 4907 C CA . CYS A 1 605 ? -36.818 -10.368 28.153 1.00 56.44 605 CYS A CA 1
ATOM 4908 C C . CYS A 1 605 ? -36.943 -11.479 27.103 1.00 56.44 605 CYS A C 1
ATOM 4910 O O . CYS A 1 605 ? -36.358 -11.339 26.026 1.00 56.44 605 CYS A O 1
ATOM 4912 N N . PRO A 1 606 ? -37.660 -12.579 27.374 1.00 49.47 606 PRO A N 1
ATOM 4913 C CA . PRO A 1 606 ? -37.976 -13.552 26.339 1.00 49.47 606 PRO A CA 1
ATOM 4914 C C . PRO A 1 606 ? -38.958 -12.934 25.332 1.00 49.47 606 PRO A C 1
ATOM 4916 O O . PRO A 1 606 ? -40.011 -12.418 25.708 1.00 49.47 606 PRO A O 1
ATOM 4919 N N . ILE A 1 607 ? -38.632 -12.992 24.040 1.00 50.50 607 ILE A N 1
ATOM 4920 C CA . ILE A 1 607 ? -39.616 -12.780 22.980 1.00 50.50 607 ILE A CA 1
ATOM 4921 C C . ILE A 1 607 ? -40.359 -14.099 22.799 1.00 50.50 607 ILE A C 1
ATOM 4923 O O . ILE A 1 607 ? -39.829 -15.059 22.235 1.00 50.50 607 ILE A O 1
ATOM 4927 N N . PHE A 1 608 ? -41.611 -14.134 23.238 1.00 44.47 608 PHE A N 1
ATOM 4928 C CA . PHE A 1 608 ? -42.533 -15.181 22.822 1.00 44.47 608 PHE A CA 1
ATOM 4929 C C . PHE A 1 608 ? -42.976 -14.892 21.387 1.00 44.47 608 PHE A C 1
ATOM 4931 O O . PHE A 1 608 ? -43.332 -13.759 21.055 1.00 44.47 608 PHE A O 1
ATOM 4938 N N . HIS A 1 609 ? -42.957 -15.907 20.519 1.00 37.88 609 HIS A N 1
ATOM 4939 C CA . HIS A 1 609 ? -43.629 -15.813 19.224 1.00 37.88 609 HIS A CA 1
ATOM 4940 C C . HIS A 1 609 ? -45.070 -15.369 19.487 1.00 37.88 609 HIS A C 1
ATOM 4942 O O . HIS A 1 609 ? -45.747 -15.977 20.316 1.00 37.88 609 HIS A O 1
ATOM 4948 N N . ILE A 1 610 ? -45.522 -14.305 18.819 1.00 34.53 610 ILE A N 1
ATOM 4949 C CA . ILE A 1 610 ? -46.902 -13.821 18.915 1.00 34.53 610 ILE A CA 1
ATOM 4950 C C . ILE A 1 610 ? -47.821 -14.914 18.355 1.00 34.53 610 ILE A C 1
ATOM 4952 O O . ILE A 1 610 ? -48.115 -14.979 17.167 1.00 34.53 610 ILE A O 1
ATOM 4956 N N . GLY A 1 611 ? -48.227 -15.807 19.245 1.00 31.28 611 GLY A N 1
ATOM 4957 C CA . GLY A 1 611 ? -49.450 -16.576 19.213 1.00 31.28 611 GLY A CA 1
ATOM 4958 C C . GLY A 1 611 ? -50.123 -16.277 20.542 1.00 31.28 611 GLY A C 1
ATOM 4959 O O . GLY A 1 611 ? -49.760 -16.872 21.546 1.00 31.28 611 GLY A O 1
ATOM 4960 N N . VAL A 1 612 ? -50.997 -15.266 20.537 1.00 34.97 612 VAL A N 1
ATOM 4961 C CA . VAL A 1 612 ? -52.016 -14.945 21.553 1.00 34.97 612 VAL A CA 1
ATOM 4962 C C . VAL A 1 612 ? -51.736 -15.528 22.950 1.00 34.97 612 VAL A C 1
ATOM 4964 O O . VAL A 1 612 ? -52.129 -16.654 23.251 1.00 34.97 612 VAL A O 1
ATOM 4967 N N . ILE A 1 613 ? -51.114 -14.745 23.835 1.00 32.69 613 ILE A N 1
ATOM 4968 C CA . ILE A 1 613 ? -51.087 -15.057 25.271 1.00 32.69 613 ILE A CA 1
ATOM 4969 C C . ILE A 1 613 ? -52.386 -14.496 25.880 1.00 32.69 613 ILE A C 1
ATOM 4971 O O . ILE A 1 613 ? -52.600 -13.283 25.803 1.00 32.69 613 ILE A O 1
ATOM 4975 N N . PRO A 1 614 ? -53.275 -15.317 26.476 1.00 33.19 614 PRO A N 1
ATOM 4976 C CA . PRO A 1 614 ? -54.392 -14.803 27.253 1.00 33.19 614 PRO A CA 1
ATOM 4977 C C . PRO A 1 614 ? -53.841 -14.106 28.494 1.00 33.19 614 PRO A C 1
ATOM 4979 O O . PRO A 1 614 ? -53.039 -14.674 29.234 1.00 33.19 614 PRO A O 1
ATOM 4982 N N . ALA A 1 615 ? -54.300 -12.883 28.734 1.00 35.78 615 ALA A N 1
ATOM 4983 C CA . ALA A 1 615 ? -53.992 -12.142 29.942 1.00 35.78 615 ALA A CA 1
ATOM 4984 C C . ALA A 1 615 ? -54.416 -12.938 31.186 1.00 35.78 615 ALA A C 1
ATOM 4986 O O . ALA A 1 615 ? -55.613 -13.101 31.432 1.00 35.78 615 ALA A O 1
ATOM 4987 N N . ARG A 1 616 ? -53.443 -13.385 31.986 1.00 37.97 616 ARG A N 1
ATOM 4988 C CA . ARG A 1 616 ? -53.560 -13.468 33.446 1.00 37.97 616 ARG A CA 1
ATOM 4989 C C . ARG A 1 616 ? -52.179 -13.572 34.100 1.00 37.97 616 ARG A C 1
ATOM 4991 O O . ARG A 1 616 ? -51.397 -14.460 33.793 1.00 37.97 616 ARG A O 1
ATOM 4998 N N .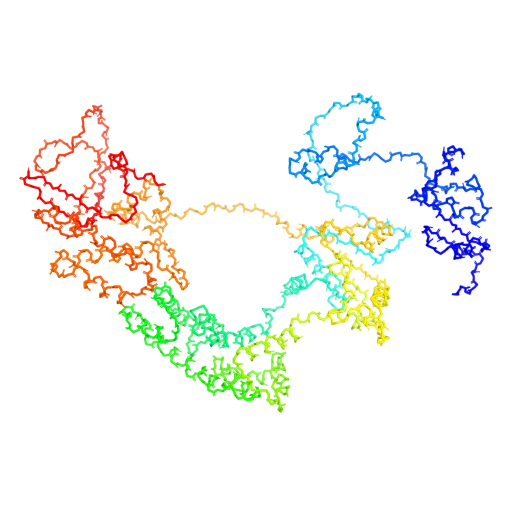 ASP A 1 617 ? -51.989 -12.633 35.020 1.00 36.34 617 ASP A N 1
ATOM 4999 C CA . ASP A 1 617 ? -51.000 -12.540 36.094 1.00 36.34 617 ASP A CA 1
ATOM 5000 C C . ASP A 1 617 ? -49.610 -11.927 35.802 1.00 36.34 617 ASP A C 1
ATOM 5002 O O . ASP A 1 617 ? -48.701 -12.535 35.255 1.00 36.34 617 ASP A O 1
ATOM 5006 N N . ALA A 1 618 ? -49.493 -10.692 36.319 1.00 37.66 618 ALA A N 1
ATOM 5007 C CA . ALA A 1 618 ? -48.312 -9.931 36.735 1.00 37.66 618 ALA A CA 1
ATOM 5008 C C . ALA A 1 618 ? -47.300 -9.442 35.672 1.00 37.66 618 ALA A C 1
ATOM 5010 O O . ALA A 1 618 ? -46.285 -10.073 35.408 1.00 37.66 618 ALA A O 1
ATOM 5011 N N . GLY A 1 619 ? -47.486 -8.183 35.245 1.00 33.94 619 GLY A N 1
ATOM 5012 C CA . GLY A 1 619 ? -46.389 -7.287 34.857 1.00 33.94 619 GLY A CA 1
ATOM 5013 C C . GLY A 1 619 ? -46.407 -6.795 33.407 1.00 33.94 619 GLY A C 1
ATOM 5014 O O . GLY A 1 619 ? -46.172 -7.562 32.489 1.00 33.94 619 GLY A O 1
ATOM 5015 N N . ILE A 1 620 ? -46.551 -5.469 33.258 1.00 27.52 620 ILE A N 1
ATOM 5016 C CA . ILE A 1 620 ? -46.306 -4.649 32.053 1.00 27.52 620 ILE A CA 1
ATOM 5017 C C . ILE A 1 620 ? -47.416 -4.716 30.983 1.00 27.52 620 ILE A C 1
ATOM 5019 O O . ILE A 1 620 ? -47.526 -5.653 30.202 1.00 27.52 620 ILE A O 1
ATOM 5023 N N . TYR A 1 621 ? -48.227 -3.651 30.928 1.00 26.55 621 TYR A N 1
ATOM 5024 C CA . TYR A 1 621 ? -49.245 -3.426 29.899 1.00 26.55 621 TYR A CA 1
ATOM 5025 C C . TYR A 1 621 ? -48.616 -2.808 28.641 1.00 26.55 621 TYR A C 1
ATOM 5027 O O . TYR A 1 621 ? -48.090 -1.698 28.699 1.00 26.55 621 TYR A O 1
ATOM 5035 N N . ILE A 1 622 ? -48.747 -3.484 27.500 1.00 26.38 622 ILE A N 1
ATOM 5036 C CA . ILE A 1 622 ? -48.715 -2.860 26.172 1.00 26.38 622 ILE A CA 1
ATOM 5037 C C . ILE A 1 622 ? -50.105 -3.097 25.584 1.00 26.38 622 ILE A C 1
ATOM 5039 O O . ILE A 1 622 ? -50.474 -4.229 25.284 1.00 26.38 622 ILE A O 1
ATOM 5043 N N . SER A 1 623 ? -50.911 -2.041 25.498 1.00 24.36 623 SER A N 1
ATOM 5044 C CA . SER A 1 623 ? -52.215 -2.092 24.840 1.00 24.36 623 SER A CA 1
ATOM 5045 C C . SER A 1 623 ? -52.014 -2.180 23.329 1.00 24.36 623 SER A C 1
ATOM 5047 O O . SER A 1 623 ? -51.410 -1.281 22.744 1.00 24.36 623 SER A O 1
ATOM 5049 N N . CYS A 1 624 ? -52.558 -3.207 22.684 1.00 25.19 624 CYS A N 1
ATOM 5050 C CA . CYS A 1 624 ? -52.854 -3.146 21.259 1.00 25.19 624 CYS A CA 1
ATOM 5051 C C . CYS A 1 624 ? -54.205 -3.821 21.024 1.00 25.19 624 CYS A C 1
ATOM 5053 O O . CYS A 1 624 ? -54.363 -5.022 21.240 1.00 25.19 624 CYS A O 1
ATOM 5055 N N . ASP A 1 625 ? -55.184 -2.992 20.681 1.00 28.09 625 ASP A N 1
ATOM 5056 C CA . ASP A 1 625 ? -56.554 -3.380 20.393 1.00 28.09 625 ASP A CA 1
ATOM 5057 C C . ASP A 1 625 ? -56.673 -3.989 18.991 1.00 28.09 625 ASP A C 1
ATOM 5059 O O . ASP A 1 625 ? -56.056 -3.509 18.043 1.00 28.09 625 ASP A O 1
ATOM 5063 N N . GLN A 1 626 ? -57.577 -4.971 18.904 1.00 33.00 626 GLN A N 1
ATOM 5064 C CA . GLN A 1 626 ? -58.238 -5.508 17.707 1.00 33.00 626 GLN A CA 1
ATOM 5065 C C . GLN A 1 626 ? -57.363 -6.322 16.745 1.00 33.00 626 GLN A C 1
ATOM 5067 O O . GLN A 1 626 ? -56.501 -5.776 16.086 1.00 33.00 626 GLN A O 1
ATOM 5072 N N . TYR A 1 627 ? -57.636 -7.631 16.648 1.00 25.98 627 TYR A N 1
ATOM 5073 C CA . TYR A 1 627 ? -57.961 -8.383 15.420 1.00 25.98 627 TYR A CA 1
ATOM 5074 C C . TYR A 1 627 ? -58.201 -9.859 15.803 1.00 25.98 627 TYR A C 1
ATOM 5076 O O . TYR A 1 627 ? -57.344 -10.512 16.396 1.00 25.98 627 TYR A O 1
ATOM 5084 N N . GLU A 1 628 ? -59.382 -10.393 15.481 1.00 34.22 628 GLU A N 1
ATOM 5085 C CA . GLU A 1 628 ? -59.662 -11.835 15.509 1.00 34.22 628 GLU A CA 1
ATOM 5086 C C . GLU A 1 628 ? -58.966 -12.512 14.320 1.00 34.22 628 GLU A C 1
ATOM 5088 O O . GLU A 1 628 ? -59.070 -12.005 13.208 1.00 34.22 628 GLU A O 1
ATOM 5093 N N . THR A 1 629 ? -58.305 -13.664 14.497 1.00 25.84 629 THR A N 1
ATOM 5094 C CA . THR A 1 629 ? -58.218 -14.702 13.443 1.00 25.84 629 THR A CA 1
ATOM 5095 C C . THR A 1 629 ? -57.754 -16.070 13.962 1.00 25.84 629 THR A C 1
ATOM 5097 O O . THR A 1 629 ? -57.132 -16.204 15.013 1.00 25.84 629 THR A O 1
ATOM 5100 N N . ALA A 1 630 ? -58.152 -17.091 13.197 1.00 26.33 630 ALA A N 1
ATOM 5101 C CA . ALA A 1 630 ? -58.230 -18.515 13.497 1.00 26.33 630 ALA A CA 1
ATOM 5102 C C . ALA A 1 630 ? -56.891 -19.266 13.643 1.00 26.33 630 ALA A C 1
ATOM 5104 O O . ALA A 1 630 ? -55.889 -18.952 13.007 1.00 26.33 630 ALA A O 1
ATOM 5105 N N . TRP A 1 631 ? -56.926 -20.338 14.440 1.00 26.83 631 TRP A N 1
ATOM 5106 C CA . TRP A 1 631 ? -55.807 -21.240 14.709 1.00 26.83 631 TRP A CA 1
ATOM 5107 C C . TRP A 1 631 ? -55.686 -22.323 13.628 1.00 26.83 631 TRP A C 1
ATOM 5109 O O . TRP A 1 631 ? -56.615 -23.107 13.435 1.00 26.83 631 TRP A O 1
ATOM 5119 N N . MET A 1 632 ? -54.516 -22.440 12.991 1.00 26.12 632 MET A N 1
ATOM 5120 C CA . MET A 1 632 ? -54.081 -23.687 12.351 1.00 26.12 632 MET A CA 1
ATOM 5121 C C . MET A 1 632 ? -53.120 -24.426 13.284 1.00 26.12 632 MET A C 1
ATOM 5123 O O . MET A 1 632 ? -52.085 -23.915 13.703 1.00 26.12 632 MET A O 1
ATOM 5127 N N . THR A 1 633 ? -53.510 -25.648 13.620 1.00 35.06 633 THR A N 1
ATOM 5128 C CA . THR A 1 633 ? -52.808 -26.603 14.470 1.00 35.06 633 THR A CA 1
ATOM 5129 C C . THR A 1 633 ? -51.543 -27.129 13.795 1.00 35.06 633 THR A C 1
ATOM 5131 O O . THR A 1 633 ? -51.631 -27.948 12.885 1.00 35.06 633 THR A O 1
ATOM 5134 N N . ASN A 1 634 ? -50.368 -26.732 14.283 1.00 30.48 634 ASN A N 1
ATOM 5135 C CA . ASN A 1 634 ? -49.154 -27.535 14.141 1.00 30.48 634 ASN A CA 1
ATOM 5136 C C . ASN A 1 634 ? -48.314 -27.389 15.417 1.00 30.48 634 ASN A C 1
ATOM 5138 O O . ASN A 1 634 ? -47.658 -26.374 15.634 1.00 30.48 634 ASN A O 1
ATOM 5142 N N . ARG A 1 635 ? -48.406 -28.386 16.308 1.00 32.44 635 ARG A N 1
ATOM 5143 C CA . ARG A 1 635 ? -47.774 -28.390 17.643 1.00 32.44 635 ARG A CA 1
ATOM 5144 C C . ARG A 1 635 ? -46.270 -28.707 17.625 1.00 32.44 635 ARG A C 1
ATOM 5146 O O . ARG A 1 635 ? -45.651 -28.657 18.680 1.00 32.44 635 ARG A O 1
ATOM 5153 N N . ASP A 1 636 ? -45.678 -28.951 16.456 1.00 32.44 636 ASP A N 1
ATOM 5154 C CA . ASP A 1 636 ? -44.263 -29.344 16.326 1.00 32.44 636 ASP A CA 1
ATOM 5155 C C . ASP A 1 636 ? -43.304 -28.166 16.056 1.00 32.44 636 ASP A C 1
ATOM 5157 O O . ASP A 1 636 ? -42.099 -28.349 15.899 1.00 32.44 636 ASP A O 1
ATOM 5161 N N . LEU A 1 637 ? -43.821 -26.934 16.041 1.00 37.69 637 LEU A N 1
ATOM 5162 C CA . LEU A 1 637 ? -43.055 -25.688 15.941 1.00 37.69 637 LEU A CA 1
ATOM 5163 C C . LEU A 1 637 ? -43.219 -24.888 17.239 1.00 37.69 637 LEU A C 1
ATOM 5165 O O . LEU A 1 637 ? -43.759 -23.789 17.224 1.00 37.69 637 LEU A O 1
ATOM 5169 N N . ILE A 1 638 ? -42.797 -25.437 18.381 1.00 36.12 638 ILE A N 1
ATOM 5170 C CA . ILE A 1 638 ? -42.585 -24.609 19.577 1.00 36.12 638 ILE A CA 1
ATOM 5171 C C . ILE A 1 638 ? -41.257 -23.873 19.341 1.00 36.12 638 ILE A C 1
ATOM 5173 O O . ILE A 1 638 ? -40.207 -24.522 19.303 1.00 36.12 638 ILE A O 1
ATOM 5177 N N . PRO A 1 639 ? -41.263 -22.553 19.098 1.00 43.59 639 PRO A N 1
ATOM 5178 C CA . PRO A 1 639 ? -40.042 -21.833 18.788 1.00 43.59 639 PRO A CA 1
ATOM 5179 C C . PRO A 1 639 ? -39.216 -21.697 20.068 1.00 43.59 639 PRO A C 1
ATOM 5181 O O . PRO A 1 639 ? -39.734 -21.297 21.107 1.00 43.59 639 PRO A O 1
ATOM 5184 N N . GLN A 1 640 ? -37.933 -22.057 19.991 1.00 51.62 640 GLN A N 1
ATOM 5185 C CA . GLN A 1 640 ? -36.967 -21.779 21.055 1.00 51.62 640 GLN A CA 1
ATOM 5186 C C . GLN A 1 640 ? -37.025 -20.285 21.402 1.00 51.62 640 GLN A C 1
ATOM 5188 O O . GLN A 1 640 ? -36.977 -19.447 20.500 1.00 51.62 640 GLN A O 1
ATOM 5193 N N . GLU A 1 641 ? -37.163 -19.970 22.690 1.00 58.75 641 GLU A N 1
ATOM 5194 C CA . GLU A 1 641 ? -37.266 -18.600 23.194 1.00 58.75 641 GLU A CA 1
ATOM 5195 C C . GLU A 1 641 ? -36.054 -17.773 22.740 1.00 58.75 641 GLU A C 1
ATOM 5197 O O . GLU A 1 641 ? -34.907 -18.124 23.020 1.00 58.75 641 GLU A O 1
ATOM 5202 N N . ILE A 1 642 ? -36.303 -16.673 22.026 1.00 66.75 642 ILE A N 1
ATOM 5203 C CA . ILE A 1 642 ? -35.268 -15.687 21.706 1.00 66.75 642 ILE A CA 1
ATOM 5204 C C . ILE A 1 642 ? -35.200 -14.727 22.892 1.00 66.75 642 ILE A C 1
ATOM 5206 O O . ILE A 1 642 ? -36.153 -13.995 23.156 1.00 66.75 642 ILE A O 1
ATOM 5210 N N . LEU A 1 643 ? -34.083 -14.711 23.614 1.00 66.94 643 LEU A N 1
ATOM 5211 C CA . LEU A 1 643 ? -33.843 -13.762 24.693 1.00 66.94 643 LEU A CA 1
ATOM 5212 C C . LEU A 1 643 ? -33.302 -12.449 24.131 1.00 66.94 643 LEU A C 1
ATOM 5214 O O . LEU A 1 643 ? -32.215 -12.380 23.554 1.00 66.94 643 LEU A O 1
ATOM 5218 N N . LEU A 1 644 ? -34.053 -11.380 24.361 1.00 70.00 644 LEU A N 1
ATOM 5219 C CA . LEU A 1 644 ? -33.621 -10.021 24.097 1.00 70.00 644 LEU A CA 1
ATOM 5220 C C . LEU A 1 644 ? -32.849 -9.466 25.280 1.00 70.00 644 LEU A C 1
ATOM 5222 O O . LEU A 1 644 ? -33.342 -9.476 26.403 1.00 70.00 644 LEU A O 1
ATOM 5226 N N . THR A 1 645 ? -31.677 -8.907 25.007 1.00 70.94 645 THR A N 1
ATOM 5227 C CA . THR A 1 645 ? -30.848 -8.197 25.978 1.00 70.94 645 THR A CA 1
ATOM 5228 C C . THR A 1 645 ? -30.773 -6.718 25.621 1.00 70.94 645 THR A C 1
ATOM 5230 O O . THR A 1 645 ? -30.487 -6.331 24.485 1.00 70.94 645 THR A O 1
ATOM 5233 N N . ALA A 1 646 ? -31.030 -5.865 26.603 1.00 68.88 646 ALA A N 1
ATOM 5234 C CA . ALA A 1 646 ? -30.933 -4.421 26.453 1.00 68.88 646 ALA A CA 1
ATOM 5235 C C . ALA A 1 646 ? -30.174 -3.837 27.635 1.00 68.88 646 ALA A C 1
ATOM 5237 O O . ALA A 1 646 ? -30.383 -4.246 28.777 1.00 68.88 646 ALA A O 1
ATOM 5238 N N . ARG A 1 647 ? -29.322 -2.852 27.364 1.00 70.25 647 ARG A N 1
ATOM 5239 C CA . ARG A 1 647 ? -28.708 -2.009 28.387 1.00 70.25 647 ARG A CA 1
ATOM 5240 C C . ARG A 1 647 ? -29.176 -0.589 28.138 1.00 70.25 647 ARG A C 1
ATOM 5242 O O . ARG A 1 647 ? -28.979 -0.078 27.043 1.00 70.25 647 ARG A O 1
ATOM 5249 N N . CYS A 1 648 ? -29.783 0.019 29.145 1.00 73.44 648 CYS A N 1
ATOM 5250 C CA . CYS A 1 648 ? -30.103 1.440 29.132 1.00 73.44 648 CYS A CA 1
ATOM 5251 C C . CYS A 1 648 ? -29.119 2.205 30.017 1.00 73.44 648 CYS A C 1
ATOM 5253 O O . CYS A 1 648 ? -28.598 1.658 30.997 1.00 73.44 648 CYS A O 1
ATOM 5255 N N . ASP A 1 649 ? -28.913 3.484 29.727 1.00 73.62 649 ASP A N 1
ATOM 5256 C CA . ASP A 1 649 ? -28.035 4.321 30.541 1.00 73.62 649 ASP A CA 1
ATOM 5257 C C . ASP A 1 649 ? -28.636 4.624 31.920 1.00 73.62 649 ASP A C 1
ATOM 5259 O O . ASP A 1 649 ? -27.937 4.547 32.938 1.00 73.62 649 ASP A O 1
ATOM 5263 N N . ARG A 1 650 ? -29.935 4.951 31.969 1.00 77.69 650 ARG A N 1
ATOM 5264 C CA . ARG A 1 650 ? -30.622 5.417 33.180 1.00 77.69 650 ARG A CA 1
ATOM 5265 C C . ARG A 1 650 ? -32.056 4.898 33.262 1.00 77.69 650 ARG A C 1
ATOM 5267 O O . ARG A 1 650 ? -32.816 4.985 32.304 1.00 77.69 650 ARG A O 1
ATOM 5274 N N . VAL A 1 651 ? -32.433 4.412 34.440 1.00 77.81 651 VAL A N 1
ATOM 5275 C CA . VAL A 1 651 ? -33.801 4.028 34.802 1.00 77.81 651 VAL A CA 1
ATOM 5276 C C . VAL A 1 651 ? -34.261 4.939 35.928 1.00 77.81 651 VAL A C 1
ATOM 5278 O O . VAL A 1 651 ? -33.613 5.002 36.972 1.00 77.81 651 VAL A O 1
ATOM 5281 N N . GLU A 1 652 ? -35.368 5.644 35.732 1.00 78.69 652 GLU A N 1
ATOM 5282 C CA . GLU A 1 652 ? -35.983 6.476 36.765 1.00 78.69 652 GLU A CA 1
ATOM 5283 C C . GLU A 1 652 ? -37.313 5.886 37.213 1.00 78.69 652 GLU A C 1
ATOM 5285 O O . GLU A 1 652 ? -38.158 5.538 36.389 1.00 78.69 652 GLU A O 1
ATOM 5290 N N . TYR A 1 653 ? -37.526 5.849 38.524 1.00 79.31 653 TYR A N 1
ATOM 5291 C CA . TYR A 1 653 ? -38.817 5.492 39.103 1.00 79.31 653 TYR A CA 1
ATOM 5292 C C . TYR A 1 653 ? -39.583 6.779 39.401 1.00 79.31 653 TYR A C 1
ATOM 5294 O O . TYR A 1 653 ? -39.149 7.603 40.211 1.00 79.31 653 TYR A O 1
ATOM 5302 N N . LEU A 1 654 ? -40.695 6.977 38.697 1.00 77.06 654 LEU A N 1
ATOM 5303 C CA . LEU A 1 654 ? -41.529 8.164 38.832 1.00 77.06 654 LEU A CA 1
ATOM 5304 C C . LEU A 1 654 ? -42.437 8.042 40.067 1.00 77.06 654 LEU A C 1
ATOM 5306 O O . LEU A 1 654 ? -42.878 6.936 40.394 1.00 77.06 654 LEU A O 1
ATOM 5310 N N . PRO A 1 655 ? -42.811 9.164 40.714 1.00 72.81 655 PRO A N 1
ATOM 5311 C CA . PRO A 1 655 ? -43.739 9.153 41.850 1.00 72.81 655 PRO A CA 1
ATOM 5312 C C . PRO A 1 655 ? -45.108 8.520 41.542 1.00 72.81 655 PRO A C 1
ATOM 5314 O O . PRO A 1 655 ? -45.802 8.085 42.453 1.00 72.81 655 PRO A O 1
ATOM 5317 N N . SER A 1 656 ? -45.489 8.447 40.261 1.00 75.00 656 SER A N 1
ATOM 5318 C CA . SER A 1 656 ? -46.714 7.804 39.768 1.00 75.00 656 SER A CA 1
ATOM 5319 C C . SER A 1 656 ? -46.662 6.268 39.751 1.00 75.00 656 SER A C 1
ATOM 5321 O O . SER A 1 656 ? -47.641 5.640 39.354 1.00 75.00 656 SER A O 1
ATOM 5323 N N . GLY A 1 657 ? -45.535 5.651 40.126 1.00 75.31 657 GLY A N 1
ATOM 5324 C CA . GLY A 1 657 ? -45.312 4.202 40.021 1.00 75.31 657 GLY A CA 1
ATOM 5325 C C . GLY A 1 657 ? -44.906 3.730 38.619 1.00 75.31 657 GLY A C 1
ATOM 5326 O O . GLY A 1 657 ? -44.709 2.537 38.403 1.00 75.31 657 GLY A O 1
ATOM 5327 N N . GLN A 1 658 ? -44.761 4.652 37.665 1.00 76.31 658 GLN A N 1
ATOM 5328 C CA . GLN A 1 658 ? -44.233 4.374 36.329 1.00 76.31 658 GLN A CA 1
ATOM 5329 C C . GLN A 1 658 ? -42.699 4.338 36.335 1.00 76.31 658 GLN A C 1
ATOM 5331 O O . GLN A 1 658 ? -42.049 4.979 37.163 1.00 76.31 658 GLN A O 1
ATOM 5336 N N . VAL A 1 659 ? -42.116 3.624 35.373 1.00 75.75 659 VAL A N 1
ATOM 5337 C CA . VAL A 1 659 ? -40.665 3.554 35.170 1.00 75.75 659 VAL A CA 1
ATOM 5338 C C . VAL A 1 659 ? -40.318 4.217 33.842 1.00 75.75 659 VAL A C 1
ATOM 5340 O O . VAL A 1 659 ? -40.899 3.878 32.814 1.00 75.75 659 VAL A O 1
ATOM 5343 N N . ALA A 1 660 ? -39.370 5.150 33.860 1.00 75.75 660 ALA A N 1
ATOM 5344 C CA . ALA A 1 660 ? -38.832 5.778 32.660 1.00 75.75 660 ALA A CA 1
ATOM 5345 C C . ALA A 1 660 ? -37.455 5.190 32.332 1.00 75.75 660 ALA A C 1
ATOM 5347 O O . ALA A 1 660 ? -36.547 5.210 33.163 1.00 75.75 660 ALA A O 1
ATOM 5348 N N . ILE A 1 661 ? -37.305 4.685 31.108 1.00 76.00 661 ILE A N 1
ATOM 5349 C CA . ILE A 1 661 ? -36.033 4.203 30.564 1.00 76.00 661 ILE A CA 1
ATOM 5350 C C . ILE A 1 661 ? -35.449 5.317 29.699 1.00 76.00 661 ILE A C 1
ATOM 5352 O O . ILE A 1 661 ? -36.114 5.819 28.796 1.00 76.00 661 ILE A O 1
ATOM 5356 N N . ILE A 1 662 ? -34.217 5.718 29.997 1.00 76.94 662 ILE A N 1
ATOM 5357 C CA . ILE A 1 662 ? -33.533 6.838 29.356 1.00 76.94 662 ILE A CA 1
ATOM 5358 C C . ILE A 1 662 ? -32.222 6.328 28.756 1.00 76.94 662 ILE A C 1
ATOM 5360 O O . ILE A 1 662 ? -31.377 5.764 29.457 1.00 76.94 662 ILE A O 1
ATOM 5364 N N . ASP A 1 663 ? -32.066 6.556 27.455 1.00 77.12 663 ASP A N 1
ATOM 5365 C CA . ASP A 1 663 ? -30.847 6.312 26.686 1.00 77.12 663 ASP A CA 1
ATOM 5366 C C . ASP A 1 663 ? -30.320 7.660 26.184 1.00 77.12 663 ASP A C 1
ATOM 5368 O O . ASP A 1 663 ? -31.059 8.433 25.564 1.00 77.12 663 ASP A O 1
ATOM 5372 N N . TYR A 1 664 ? -29.068 7.989 26.492 1.00 80.88 664 TYR A N 1
ATOM 5373 C CA . TYR A 1 664 ? -28.489 9.261 26.082 1.00 80.88 664 TYR A CA 1
ATOM 5374 C C . TYR A 1 664 ? -28.005 9.173 24.635 1.00 80.88 664 TYR A C 1
ATOM 5376 O O . TYR A 1 664 ? -27.327 8.230 24.239 1.00 80.88 664 TYR A O 1
ATOM 5384 N N . LYS A 1 665 ? -28.294 10.196 23.828 1.00 81.69 665 LYS A N 1
ATOM 5385 C CA . LYS A 1 665 ? -27.747 10.328 22.472 1.00 81.69 665 LYS A CA 1
ATOM 5386 C C . LYS A 1 665 ? -27.019 11.658 22.334 1.00 81.69 665 LYS A C 1
ATOM 5388 O O . LYS A 1 665 ? -27.520 12.696 22.748 1.00 81.69 665 LYS A O 1
ATOM 5393 N N . LEU A 1 666 ? -25.830 11.618 21.732 1.00 77.00 666 LEU A N 1
ATOM 5394 C CA . LEU A 1 666 ? -25.051 12.817 21.390 1.00 77.00 666 LEU A CA 1
ATOM 5395 C C . LEU A 1 666 ? -25.388 13.394 20.008 1.00 77.00 666 LEU A C 1
ATOM 5397 O O . LEU A 1 666 ? -24.942 14.493 19.685 1.00 77.00 666 LEU A O 1
ATOM 5401 N N . GLY A 1 667 ? -26.109 12.634 19.182 1.00 73.56 667 GLY A N 1
ATOM 5402 C CA . GLY A 1 667 ? -26.605 13.072 17.879 1.00 73.56 667 GLY A CA 1
ATOM 5403 C C . GLY A 1 667 ? -28.005 13.675 17.968 1.00 73.56 667 GLY A C 1
ATOM 5404 O O . GLY A 1 667 ? -28.538 13.894 19.054 1.00 73.56 667 GLY A O 1
ATOM 5405 N N . THR A 1 668 ? -28.617 13.914 16.811 1.00 72.75 668 THR A N 1
ATOM 5406 C CA . THR A 1 668 ? -30.041 14.249 16.731 1.00 72.75 668 THR A CA 1
ATOM 5407 C C . THR A 1 668 ? -30.871 13.097 17.305 1.00 72.75 668 THR A C 1
ATOM 5409 O O . THR A 1 668 ? -30.698 11.959 16.859 1.00 72.75 668 THR A O 1
ATOM 5412 N N . PRO A 1 669 ? -31.730 13.352 18.309 1.00 71.19 669 PRO A N 1
ATOM 5413 C CA . PRO A 1 669 ? -32.608 12.319 18.831 1.00 71.19 669 PRO A CA 1
ATOM 5414 C C . PRO A 1 669 ? -33.634 11.907 17.762 1.00 71.19 669 PRO A C 1
ATOM 5416 O O . PRO A 1 669 ? -33.960 12.726 16.897 1.00 71.19 669 PRO A O 1
ATOM 5419 N N . PRO A 1 670 ? -34.160 10.672 17.830 1.00 72.38 670 PRO A N 1
ATOM 5420 C CA . PRO A 1 670 ? -35.283 10.269 16.996 1.00 72.38 670 PRO A CA 1
ATOM 5421 C C . PRO A 1 670 ? -36.478 11.191 17.177 1.00 72.38 670 PRO A C 1
ATOM 5423 O O . PRO A 1 670 ? -36.748 11.673 18.282 1.00 72.38 670 PRO A O 1
ATOM 5426 N N . SER A 1 671 ? -37.226 11.382 16.100 1.00 77.19 671 SER A N 1
ATOM 5427 C CA . SER A 1 671 ? -38.558 11.968 16.174 1.00 77.19 671 SER A CA 1
ATOM 5428 C C . SER A 1 671 ? -39.505 11.057 16.965 1.00 77.19 671 SER A C 1
ATOM 5430 O O . SER A 1 671 ? -39.330 9.839 17.019 1.00 77.19 671 SER A O 1
ATOM 5432 N N . ASN A 1 672 ? -40.552 11.634 17.560 1.00 76.88 672 ASN A N 1
ATOM 5433 C CA . ASN A 1 672 ? -41.553 10.850 18.290 1.00 76.88 672 ASN A CA 1
ATOM 5434 C C . ASN A 1 672 ? -42.209 9.774 17.406 1.00 76.88 672 ASN A C 1
ATOM 5436 O O . ASN A 1 672 ? -42.523 8.697 17.900 1.00 76.88 672 ASN A O 1
ATOM 5440 N N . GLU A 1 673 ? -42.385 10.040 16.108 1.00 74.25 673 GLU A N 1
ATOM 5441 C CA . GLU A 1 673 ? -42.916 9.064 15.148 1.00 74.25 673 GLU A CA 1
ATOM 5442 C C . GLU A 1 673 ? -41.972 7.869 14.968 1.00 74.25 673 GLU A C 1
ATOM 5444 O O . GLU A 1 673 ? -42.419 6.724 14.997 1.00 74.25 673 GLU A O 1
ATOM 5449 N N . GLU A 1 674 ? -40.662 8.109 14.867 1.00 70.50 674 GLU A N 1
ATOM 5450 C CA . GLU A 1 674 ? -39.656 7.043 14.787 1.00 70.50 674 GLU A CA 1
ATOM 5451 C C . GLU A 1 674 ? -39.625 6.204 16.065 1.00 70.50 674 GLU A C 1
ATOM 5453 O O . GLU A 1 674 ? -39.632 4.975 15.984 1.00 70.50 674 GLU A O 1
ATOM 5458 N N . VAL A 1 675 ? -39.683 6.846 17.240 1.00 70.12 675 VAL A N 1
ATOM 5459 C CA . VAL A 1 675 ? -39.757 6.134 18.529 1.00 70.12 675 VAL A CA 1
ATOM 5460 C C . VAL A 1 675 ? -41.010 5.260 18.602 1.00 70.12 675 VAL A C 1
ATOM 5462 O O . VAL A 1 675 ? -40.908 4.085 18.948 1.00 70.12 675 VAL A O 1
ATOM 5465 N N . MET A 1 676 ? -42.180 5.801 18.250 1.00 67.81 676 MET A N 1
ATOM 5466 C CA . MET A 1 676 ? -43.452 5.068 18.310 1.00 67.81 676 MET A CA 1
ATOM 5467 C C . MET A 1 676 ? -43.539 3.950 17.270 1.00 67.81 676 MET A C 1
ATOM 5469 O O . MET A 1 676 ? -44.153 2.919 17.530 1.00 67.81 676 MET A O 1
ATOM 5473 N N . SER A 1 677 ? -42.912 4.130 16.106 1.00 68.00 677 SER A N 1
ATOM 5474 C CA . SER A 1 677 ? -42.831 3.086 15.081 1.00 68.00 677 SER A CA 1
ATOM 5475 C C . SER A 1 677 ? -41.881 1.945 15.458 1.00 68.00 677 SER A C 1
ATOM 5477 O O . SER A 1 677 ? -41.949 0.877 14.855 1.00 68.00 677 SER A O 1
ATOM 5479 N N . GLY A 1 678 ? -40.980 2.166 16.424 1.00 61.88 678 GLY A N 1
ATOM 5480 C CA . GLY A 1 678 ? -39.900 1.238 16.755 1.00 61.88 678 GLY A CA 1
ATOM 5481 C C . GLY A 1 678 ? -38.799 1.158 15.688 1.00 61.88 678 GLY A C 1
ATOM 5482 O O . GLY A 1 678 ? -37.891 0.340 15.821 1.00 61.88 678 GLY A O 1
ATOM 5483 N N . PHE A 1 679 ? -38.851 2.004 14.650 1.00 58.53 679 PHE A N 1
ATOM 5484 C CA . PHE A 1 679 ? -37.902 2.042 13.541 1.00 58.53 679 PHE A CA 1
ATOM 5485 C C . PHE A 1 679 ? -37.240 3.417 13.421 1.00 58.53 679 PHE A C 1
ATOM 5487 O O . PHE A 1 679 ? -37.895 4.423 13.161 1.00 58.53 679 PHE A O 1
ATOM 5494 N N . PHE A 1 680 ? -35.911 3.447 13.530 1.00 54.84 680 PHE A N 1
ATOM 5495 C CA . PHE A 1 680 ? -35.112 4.635 13.243 1.00 54.84 680 PHE A CA 1
ATOM 5496 C C . PHE A 1 680 ? -34.796 4.691 11.738 1.00 54.84 680 PHE A C 1
ATOM 5498 O O . PHE A 1 680 ? -34.020 3.873 11.228 1.00 54.84 680 PHE A O 1
ATOM 5505 N N . ARG A 1 681 ? -35.411 5.622 10.994 1.00 48.47 681 ARG A N 1
ATOM 5506 C CA . ARG A 1 681 ? -35.122 5.829 9.564 1.00 48.47 681 ARG A CA 1
ATOM 5507 C C . ARG A 1 681 ? -33.938 6.785 9.427 1.00 48.47 681 ARG A C 1
ATOM 5509 O O . ARG A 1 681 ? -34.111 7.977 9.230 1.00 48.47 681 ARG A O 1
ATOM 5516 N N . ASN A 1 682 ? -32.733 6.227 9.516 1.00 44.22 682 ASN A N 1
ATOM 5517 C CA . ASN A 1 682 ? -31.498 6.936 9.166 1.00 44.22 682 ASN A CA 1
ATOM 5518 C C . ASN A 1 682 ? -31.218 6.874 7.669 1.00 44.22 682 ASN A C 1
ATOM 5520 O O . ASN A 1 682 ? -31.093 5.715 7.187 1.00 44.22 682 ASN A O 1
#

Foldseek 3Di:
DDDDDDPPDADEAEDLDPDLPVVLVLVPDPRRHYDYPPQDPPDDPVVLVVDDPPDPNVSVVVSCVVNVHDSVNDDDDPDDPDDDDPDPPVNPVVVVPPDPVVVVPDDDDDDDPVNVVPDDDDDDDDDDDDDDDDDDDDPDDDPPDDDDDALPQEAEAEAADLLLLLLLVLVVCVVCDVQQEAEFAPDLVSVVNNVVVVPPDDDDPPCPLVLQLLLLLLVCVVQQNAPVSVLSNQLRPLAQPPDDNVVSVVLVVLLCQQQQQQFQDRHLVSSLVRLVPDDDDPCSVVVVVSSVVSCVLSVQLVVCQQPQLLSNLVSSQSSSCVRRVDNLCPDPDLSNVLSVVVSVVSPPGRDRDGSVRSSVVSVVSCCVRPVPPCSVLVPDDLPRHLEYEAGAQAEDDQLADPPDDQVRCVVVVHDGSVNVVVVVVVSVVVNSPGSHYYYGHYDDPDHYPVVVVVPVRGDDDDNVSSVVVVVVPDPPDDDDDDDDDPDPDPVLVCVLQQEDELVLVLCCVVPVVVSCVCRRVVDDDGRDRSHADDVVNLVVLLLVLVLVCVVPVDPSVVSNVVSQVPPSHPDDVVSVVVSVVVSVVVVVVVVVDPFDKDFFDKDKDWDQDPDDDPDDDDDDDDDDDDDDDDDDDDPPCRDNTRIYIYTAGMWGQDPVRDIDTHHDDPDDDDDPVCVVVVHDDD

Organism: Trichonephila clavata (NCBI:txid2740835)

Mean predicted aligned error: 19.47 Å

pLDDT: mean 71.85, std 20.19, range [23.55, 96.5]

Sequence (682 aa):
MIISLQKDQHIIFVGIGKDKSLIKAIYDLPFGKIILPNLNLKIKEKDWKLLDKKHYQYCLKDLLDYLKVDRRDVSFLPEACSGVIPVPRHWDPENLTLNERTRWLYNENWIPVSSTGMTEERAGITGSPEEYLDYVFDTTADLSKVSSGHVGNIEVITCDSREEEAQVTSLIIENEGYENVSLVVFDKLLAARIACLSRQHSAIPENYPYITLLLYSIEVLTSNWSSVALLSLLKHSLVTFGYTQEEYSRILSEFEIEILRNFNTNGLKDIIDAINAHKKLKYKEDILLIISKLEAILNLLLNSINCPISDVVATHLQCINILSGINFSELNSEIGNFTCNFSNACEGVGIKCSLELYSQILTLFLEKEFFSVANDLNKFSLYHNKVVILAGFNEAPSFQGPLLNALTREKFNLPSAQEEQGYFFYTLHNLFCASKVYITRSLSHRNPILLQRLEILLKEGKQPYRDWLRILNTPECTVPCTQPMPKPQTEVRKEKMQVMSCSAIEKLIRNPYSFYVEYILGLKQLRDLNFKPSMLEFGTMVHNILARYLRNKKSLMSIAREMFSTSQFNFSNMWWIRLQRVIQSFVELDKTRSNYVELEKSFTCPIFHIGVIPARDAGIYISCDQYETAWMTNRDLIPQEILLTARCDRVEYLPSGQVAIIDYKLGTPPSNEEVMSGFFRN

Radius of gyration: 40.61 Å; Cα contacts (8 Å, |Δi|>4): 602; chains: 1; bounding box: 96×68×111 Å

Nearest PDB structures (foldseek):
  3u4q-assembly1_B  TM=6.712E-01  e=2.334E-12  Bacillus subtilis

Secondary structure (DSSP, 8-state):
------TT--EEEES--S-HHHHHHHHTSTTEEEE-TT--TTS-HHHHHT--TTSHHHHHHHHHHHHT--GGG-PPPS---S--PPPPTTS-GGGGGG-TTGGGS--S----GGGGT-----------S-------------TT---S-S-TTEEEEEESSHHHHHHHHHHHHHHH-GGGEEEEES-HHHHHHHHHHS-SS--S-TTHHHHHHHHHHHHHHHTTS-HHHHHHHHT-TT--TTS-HHHHHHHHHHIIIIIITTS---SHHHHHHHHHH-S--TTHHHHHHHHHHHHHHHHHHHHTTTSBHHHHHHHHHHHHHHHHSS-GGG-SSHHHHHHHHHHHHHTT---BPPHHHHHHHHHHHHIIIII-----GGG--TTT--EEEEESTTSPPP---SSS-HHHHHHTTPPPHHHHHHHHHHHHHHHHTSSEEEEEEE--SS--HHHHHHHHHS-----HHHHHHHHHHS-S---PPPPP-----HHHHHHHHHEEEHHHHHHHHH-HHHHIIIIIS---PPPPTTPPP-HHHHHHHHHHHHHHHHHH---HHHHHHHHHHH-SS---HHHHHHHHHHHHHHHHHHHH--SEEEES-EEEEEE--SS-----SSS----------PPP--TT--PPPEEEEEE-SEEEE-TTS-EEEE---SSPPPPHHHHHHT----

Solvent-accessible surface area (backbone atoms only — not comparable to full-atom values): 42345 Å² total; per-residue (Å²): 136,87,84,77,82,59,100,83,56,68,50,75,47,79,66,88,68,94,57,62,67,60,55,48,56,42,60,74,36,98,50,37,42,78,46,72,80,86,71,70,82,80,61,53,71,74,59,62,74,65,52,49,86,88,37,72,68,30,57,52,48,61,46,29,62,71,70,71,48,61,75,84,76,59,76,80,78,96,81,75,81,89,69,85,78,77,76,56,82,90,73,43,72,75,76,68,67,80,45,80,79,60,69,80,74,68,74,97,82,72,82,58,69,81,78,70,73,79,72,82,87,80,81,88,86,88,83,83,99,80,87,81,89,88,89,78,88,80,92,74,83,76,86,87,79,82,84,87,89,68,80,77,39,63,46,79,45,84,23,85,34,62,63,53,34,20,50,42,52,36,52,50,41,66,74,68,32,72,82,30,50,42,81,44,59,72,32,72,70,42,46,54,47,28,58,58,65,64,43,86,64,76,77,74,65,85,49,49,68,59,54,51,50,64,47,29,64,49,42,19,61,78,56,48,40,29,64,66,36,43,47,57,41,58,70,31,92,60,38,50,91,88,48,54,71,70,59,41,52,54,47,50,50,50,47,44,59,67,39,45,28,63,36,59,46,86,17,65,65,46,44,53,52,48,59,66,68,52,86,86,57,95,51,53,67,60,50,52,50,52,51,52,52,51,48,62,44,54,47,55,43,63,70,34,56,65,34,38,40,38,55,38,50,55,42,44,53,51,38,51,24,67,52,49,74,45,63,56,75,74,39,97,44,74,56,11,54,46,52,49,52,51,48,58,70,28,53,92,43,85,50,60,30,49,71,67,58,45,51,52,52,52,48,54,52,48,40,60,73,78,64,52,78,77,78,55,76,84,75,68,60,73,85,72,22,45,31,35,35,40,32,45,68,47,66,82,80,83,53,71,61,94,89,51,56,73,70,58,28,55,76,68,74,41,81,48,48,66,53,50,47,46,53,50,50,54,49,51,54,58,54,68,69,36,72,29,30,39,36,32,20,46,69,61,101,59,81,34,73,70,53,56,53,48,53,73,69,43,73,92,70,86,62,63,59,62,54,49,49,52,55,74,71,48,68,96,68,86,78,82,77,74,81,84,74,91,71,78,56,69,65,62,52,48,62,53,56,34,59,35,41,58,71,51,51,53,37,35,76,76,36,54,64,61,33,41,41,41,64,70,69,59,57,72,86,79,62,50,74,69,53,73,78,50,73,65,58,52,46,54,50,49,53,52,43,52,54,52,25,76,74,66,74,53,64,57,68,58,50,43,50,53,52,61,73,68,42,67,52,81,73,55,73,70,54,53,57,51,50,53,52,53,52,51,55,47,54,57,53,52,70,75,53,90,57,58,74,50,68,62,54,73,47,77,45,73,49,73,78,93,66,84,78,80,92,77,87,88,84,85,89,78,91,78,83,86,82,91,82,84,88,82,91,64,88,88,69,74,74,80,62,31,31,37,36,44,73,39,57,35,35,36,51,44,97,86,78,48,76,48,83,42,72,88,69,95,63,87,74,78,52,71,66,30,61,75,68,74,47,82,90,124